Protein 3EHE (pdb70)

Nearest PDB structures (foldseek):
  3ehe-assembly1_A  TM=1.003E+00  e=1.765E-63  Archaeoglobus fulgidus
  3icp-assembly1_A-2  TM=9.326E-01  e=9.118E-36  Pyrobaculum calidifontis JCM 11548
  3ko8-assembly1_A-2  TM=9.257E-01  e=2.343E-35  Pyrobaculum calidifontis JCM 11548
  3aw9-assembly1_A-2  TM=9.037E-01  e=3.736E-33  Pyrobaculum calidifontis JCM 11548
  3aw9-assembly2_C  TM=8.849E-01  e=1.632E-32  Pyrobaculum calidifontis JCM 11548

Organism: Archaeoglobus fulgidus (strain ATCC 49558 / DSM 4304 / JCM 9628 / NBRC 100126 / VC-16) (NCBI:txid224325)

B-factor: mean 26.09, std 10.86, range [7.68, 83.73]

Secondary structure (DSSP, 8-state):
-EEEETTTSHHHHHHHHHHTTTS-EEEE---SS--GGGS-TTEEEE---TTTS--HHHHTT-SEEEE---PPP------HHHHIIIIIIHHHHHHHHHHHHT--EEEEE--GGGG-S-SSSSBPTTS-----SHHHHHHHHHHHHHHHHHHHTT-EEEEEE-S-EESTT---SHHHHHHHHHHH-TTEEEESTTS--EE--EEHHHHHHHHHHHTT--SSEEEEE---S--EEHHHHHHHHHHHTT--PEEEE--PBP-HHHHHHT---S--HHHHHHHHHHHHHHHHH-/-EEEETTTSHHHHHHHHHHHTTS-EEEEE--SSS-GGGS-TTSEEEE--TTTS--HHHHTT-SEEEE------------HHHHIIIIIIHHHHHHHHHHHHT--EEEEE--GGGG-S-SSSSBPTTS-----SHHHHHHHHHHHHHHHHHHHHT-EEEEEE---EESTT---SHHHHHHHHHTT-TTEEEESTTS--EE--EEHHHHHHHHHHHTT--SSEEEEE---S--EEHHHHHHHHHHHHT--PEEEE---B--HHHHHTT---S--HHHHHHHHHHHHHHHHH-

Sequence (580 aa):
LIVVTGGAGFIGSHVVDKLSESNEIVVIDNLSSGNEEFVNEAARLVKADLAADDIKDYLKGAEEVWHIAANPDVRGAENPDEIYRNNVLATYRLLEAMRKAGVSRIVFTSTSTVYGEAKVIPTPEDYPTHPISLYGASKLACEALIESYCHTFDMQAWIYRFANVIGRRSTHGVIYDFIMKLKRNPEELEILGNGEQNKSYIYISDCVDAMLFGLRGDERVNIFNIGSEDQIKVKRIAEIVCEELGLSPRFRFTMLLSIEKLKRLGWKPRYNSEEAVRMAVRDLVEDLDELIVVTGGAGFIGSHVVDKLSESNEIVVIDNLSSGNEEFVNEAARLVKADLAADDIKDYLKGAEEVWHIAANPDVRGAENPDEIYRNNVLATYRLLEAMRKAGVSRIVFTSTSTVYGEAKVIPTPEDYPTHPISLYGASKLACEALIESYCHTFDMQAWIYRFANVIGRRSTHGVIYDFIMKLKRNPEELEILGNGEQNKSYIYISDCVDAMLFGLRGDERVNIFNIGSEDQIKVKRIAEIVCEELGLSPRFRFTMLLSIEKLKRLGWKPRYNSEEAVRMAVRDLVEDLDE

Structure (mmCIF, N/CA/C/O backbone):
data_3EHE
#
_entry.id   3EHE
#
_cell.length_a   135.574
_cell.length_b   55.529
_cell.length_c   89.634
_cell.angle_alpha   90.00
_cell.angle_beta   97.52
_cell.angle_gamma   90.00
#
_symmetry.space_group_name_H-M   'C 1 2 1'
#
loop_
_entity.id
_entity.type
_entity.pdbx_description
1 polymer 'UDP-glucose 4-epimerase (GalE-1)'
2 non-polymer NICOTINAMIDE-ADENINE-DINUCLEOTIDE
3 water water
#
loop_
_atom_site.group_PDB
_atom_site.id
_atom_site.type_symbol
_atom_site.label_atom_id
_atom_site.label_alt_id
_atom_site.label_comp_id
_atom_site.label_asym_id
_atom_site.label_entity_id
_atom_site.label_seq_id
_atom_site.pdbx_PDB_ins_code
_atom_site.Cartn_x
_atom_site.Cartn_y
_atom_site.Cartn_z
_atom_site.occupancy
_atom_site.B_iso_or_equiv
_atom_site.auth_seq_id
_atom_site.auth_comp_id
_atom_site.auth_asym_id
_atom_site.auth_atom_id
_atom_site.pdbx_PDB_model_num
ATOM 1 N N . LEU A 1 3 ? 32.519 2.670 44.920 1.00 31.62 3 LEU A N 1
ATOM 2 C CA . LEU A 1 3 ? 33.460 3.836 44.846 1.00 31.31 3 LEU A CA 1
ATOM 3 C C . LEU A 1 3 ? 34.324 3.770 43.589 1.00 30.71 3 LEU A C 1
ATOM 4 O O . LEU A 1 3 ? 35.256 2.968 43.502 1.00 31.43 3 LEU A O 1
ATOM 9 N N . ILE A 1 4 ? 34.007 4.626 42.625 1.00 30.26 4 ILE A N 1
ATOM 10 C CA . ILE A 1 4 ? 34.724 4.671 41.358 1.00 27.57 4 ILE A CA 1
ATOM 11 C C . ILE A 1 4 ? 35.293 6.054 41.108 1.00 25.67 4 ILE A C 1
ATOM 12 O O . ILE A 1 4 ? 34.644 7.060 41.391 1.00 26.31 4 ILE A O 1
ATOM 17 N N . VAL A 1 5 ? 36.519 6.092 40.591 1.00 23.79 5 VAL A N 1
ATOM 18 C CA . VAL A 1 5 ? 37.192 7.341 40.272 1.00 21.14 5 VAL A CA 1
ATOM 19 C C . VAL A 1 5 ? 37.138 7.525 38.756 1.00 21.92 5 VAL A C 1
ATOM 20 O O . VAL A 1 5 ? 37.408 6.592 38.002 1.00 20.27 5 VAL A O 1
ATOM 24 N N . VAL A 1 6 ? 36.762 8.719 38.313 1.00 19.71 6 VAL A N 1
ATOM 25 C CA . VAL A 1 6 ? 36.706 8.997 36.886 1.00 18.76 6 VAL A CA 1
ATOM 26 C C . VAL A 1 6 ? 37.604 10.178 36.564 1.00 18.39 6 VAL A C 1
ATOM 27 O O . VAL A 1 6 ? 37.271 11.331 36.875 1.00 17.01 6 VAL A O 1
ATOM 31 N N . THR A 1 7 ? 38.756 9.892 35.966 1.00 16.24 7 THR A N 1
ATOM 32 C CA . THR A 1 7 ? 39.666 10.956 35.579 1.00 15.23 7 THR A CA 1
ATOM 33 C C . THR A 1 7 ? 39.006 11.509 34.322 1.00 15.47 7 THR A C 1
ATOM 34 O O . THR A 1 7 ? 38.430 10.748 33.554 1.00 16.12 7 THR A O 1
ATOM 38 N N . GLY A 1 8 ? 39.076 12.820 34.123 1.00 17.56 8 GLY A N 1
ATOM 39 C CA . GLY A 1 8 ? 38.457 13.423 32.950 1.00 19.12 8 GLY A CA 1
ATOM 40 C C . GLY A 1 8 ? 36.936 13.413 32.990 1.00 20.10 8 GLY A C 1
ATOM 41 O O . GLY A 1 8 ? 36.276 13.609 31.956 1.00 17.06 8 GLY A O 1
ATOM 42 N N . GLY A 1 9 ? 36.381 13.207 34.186 1.00 18.79 9 GLY A N 1
ATOM 43 C CA . GLY A 1 9 ? 34.936 13.166 34.347 1.00 19.09 9 GLY A CA 1
ATOM 44 C C . GLY A 1 9 ? 34.188 14.471 34.134 1.00 19.29 9 GLY A C 1
ATOM 45 O O . GLY A 1 9 ? 32.959 14.496 34.227 1.00 19.42 9 GLY A O 1
ATOM 46 N N . ALA A 1 10 ? 34.917 15.552 33.863 1.00 19.78 10 ALA A N 1
ATOM 47 C CA . ALA A 1 10 ? 34.314 16.866 33.620 1.00 20.12 10 ALA A CA 1
ATOM 48 C C . ALA A 1 10 ? 34.359 17.236 32.136 1.00 19.79 10 ALA A C 1
ATOM 49 O O . ALA A 1 10 ? 34.048 18.365 31.758 1.00 19.73 10 ALA A O 1
ATOM 51 N N . GLY A 1 11 ? 34.772 16.281 31.307 1.00 17.98 11 GLY A N 1
ATOM 52 C CA . GLY A 1 11 ? 34.842 16.512 29.874 1.00 17.11 11 GLY A CA 1
ATOM 53 C C . GLY A 1 11 ? 33.660 15.839 29.197 1.00 15.54 11 GLY A C 1
ATOM 54 O O . GLY A 1 11 ? 32.781 15.291 29.862 1.00 18.79 11 GLY A O 1
ATOM 55 N N . PHE A 1 12 ? 33.645 15.865 27.872 1.00 17.41 12 PHE A N 1
ATOM 56 C CA . PHE A 1 12 ? 32.563 15.280 27.085 1.00 16.08 12 PHE A CA 1
ATOM 57 C C . PHE A 1 12 ? 32.212 13.846 27.470 1.00 16.06 12 PHE A C 1
ATOM 58 O O . PHE A 1 12 ? 31.209 13.605 28.153 1.00 15.96 12 PHE A O 1
ATOM 66 N N . ILE A 1 13 ? 33.021 12.888 27.036 1.00 14.69 13 ILE A N 1
ATOM 67 C CA . ILE A 1 13 ? 32.751 11.492 27.355 1.00 15.40 13 ILE A CA 1
ATOM 68 C C . ILE A 1 13 ? 32.747 11.230 28.862 1.00 14.48 13 ILE A C 1
ATOM 69 O O . ILE A 1 13 ? 31.882 10.532 29.381 1.00 14.28 13 ILE A O 1
ATOM 74 N N . GLY A 1 14 ? 33.720 11.797 29.561 1.00 14.52 14 GLY A N 1
ATOM 75 C CA . GLY A 1 14 ? 33.808 11.592 30.999 1.00 16.77 14 GLY A CA 1
ATOM 76 C C . GLY A 1 14 ? 32.578 12.003 31.797 1.00 17.92 14 GLY A C 1
ATOM 77 O O . GLY A 1 14 ? 32.126 11.262 32.673 1.00 17.80 14 GLY A O 1
ATOM 78 N N . SER A 1 15 ? 32.038 13.181 31.502 1.00 17.85 15 SER A N 1
ATOM 79 C CA . SER A 1 15 ? 30.866 13.672 32.219 1.00 18.97 15 SER A CA 1
ATOM 80 C C . SER A 1 15 ? 29.652 12.781 31.998 1.00 18.54 15 SER A C 1
ATOM 81 O O . SER A 1 15 ? 28.777 12.692 32.862 1.00 19.68 15 SER A O 1
ATOM 84 N N . HIS A 1 16 ? 29.596 12.129 30.837 1.00 16.05 16 HIS A N 1
ATOM 85 C CA . HIS A 1 16 ? 28.497 11.230 30.505 1.00 15.42 16 HIS A CA 1
ATOM 86 C C . HIS A 1 16 ? 28.647 9.936 31.296 1.00 18.98 16 HIS A C 1
ATOM 87 O O . HIS A 1 16 ? 27.661 9.346 31.762 1.00 17.02 16 HIS A O 1
ATOM 94 N N . VAL A 1 17 ? 29.896 9.499 31.433 1.00 18.72 17 VAL A N 1
ATOM 95 C CA . VAL A 1 17 ? 30.208 8.305 32.201 1.00 18.98 17 VAL A CA 1
ATOM 96 C C . VAL A 1 17 ? 29.787 8.571 33.652 1.00 16.78 17 VAL A C 1
ATOM 97 O O . VAL A 1 17 ? 29.138 7.736 34.281 1.00 19.76 17 VAL A O 1
ATOM 101 N N . VAL A 1 18 ? 30.143 9.744 34.166 1.00 17.55 18 VAL A N 1
ATOM 102 C CA . VAL A 1 18 ? 29.783 10.112 35.534 1.00 19.64 18 VAL A CA 1
ATOM 103 C C . VAL A 1 18 ? 28.267 10.078 35.743 1.00 19.88 18 VAL A C 1
ATOM 104 O O . VAL A 1 18 ? 27.791 9.535 36.740 1.00 19.54 18 VAL A O 1
ATOM 108 N N . ASP A 1 19 ? 27.509 10.637 34.800 1.00 21.35 19 ASP A N 1
ATOM 109 C CA . ASP A 1 19 ? 26.053 10.655 34.916 1.00 23.74 19 ASP A CA 1
ATOM 110 C C . ASP A 1 19 ? 25.471 9.257 35.053 1.00 25.32 19 ASP A C 1
ATOM 111 O O . ASP A 1 19 ? 24.560 9.032 35.842 1.00 26.01 19 ASP A O 1
ATOM 116 N N . LYS A 1 20 ? 26.011 8.322 34.282 1.00 26.68 20 LYS A N 1
ATOM 117 C CA . LYS A 1 20 ? 25.541 6.944 34.308 1.00 28.39 20 LYS A CA 1
ATOM 118 C C . LYS A 1 20 ? 25.964 6.166 35.568 1.00 28.97 20 LYS A C 1
ATOM 119 O O . LYS A 1 20 ? 25.170 5.401 36.123 1.00 30.03 20 LYS A O 1
ATOM 125 N N . LEU A 1 21 ? 27.202 6.367 36.016 1.00 28.85 21 LEU A N 1
ATOM 126 C CA . LEU A 1 21 ? 27.721 5.671 37.193 1.00 29.74 21 LEU A CA 1
ATOM 127 C C . LEU A 1 21 ? 27.241 6.254 38.522 1.00 29.83 21 LEU A C 1
ATOM 128 O O . LEU A 1 21 ? 27.039 5.521 39.488 1.00 30.02 21 LEU A O 1
ATOM 133 N N . SER A 1 22 ? 27.073 7.571 38.569 1.00 31.57 22 SER A N 1
ATOM 134 C CA . SER A 1 22 ? 26.636 8.253 39.786 1.00 31.93 22 SER A CA 1
ATOM 135 C C . SER A 1 22 ? 25.302 7.733 40.315 1.00 34.22 22 SER A C 1
ATOM 136 O O . SER A 1 22 ? 24.986 7.910 41.491 1.00 34.17 22 SER A O 1
ATOM 139 N N . GLU A 1 23 ? 24.528 7.101 39.438 1.00 35.04 23 GLU A N 1
ATOM 140 C CA . GLU A 1 23 ? 23.220 6.567 39.798 1.00 37.62 23 GLU A CA 1
ATOM 141 C C . GLU A 1 23 ? 23.275 5.404 40.786 1.00 38.44 23 GLU A C 1
ATOM 142 O O . GLU A 1 23 ? 22.278 5.101 41.444 1.00 39.38 23 GLU A O 1
ATOM 148 N N . SER A 1 24 ? 24.427 4.749 40.892 1.00 37.31 24 SER A N 1
ATOM 149 C CA . SER A 1 24 ? 24.556 3.624 41.813 1.00 36.63 24 SER A CA 1
ATOM 150 C C . SER A 1 24 ? 25.973 3.407 42.322 1.00 34.82 24 SER A C 1
ATOM 151 O O . SER A 1 24 ? 26.320 2.314 42.764 1.00 35.46 24 SER A O 1
ATOM 154 N N . ASN A 1 25 ? 26.790 4.451 42.261 1.00 33.54 25 ASN A N 1
ATOM 155 C CA . ASN A 1 25 ? 28.170 4.371 42.726 1.00 31.79 25 ASN A CA 1
ATOM 156 C C . ASN A 1 25 ? 28.577 5.716 43.293 1.00 31.90 25 ASN A C 1
ATOM 157 O O . ASN A 1 25 ? 28.032 6.747 42.903 1.00 33.33 25 ASN A O 1
ATOM 162 N N . GLU A 1 26 ? 29.524 5.704 44.222 1.00 30.69 26 GLU A N 1
ATOM 163 C CA . GLU A 1 26 ? 30.030 6.944 44.784 1.00 30.36 26 GLU A CA 1
ATOM 164 C C . GLU A 1 26 ? 31.093 7.341 43.767 1.00 28.26 26 GLU A C 1
ATOM 165 O O . GLU A 1 26 ? 32.012 6.565 43.489 1.00 27.76 26 GLU A O 1
ATOM 171 N N . ILE A 1 27 ? 30.965 8.535 43.202 1.00 27.28 27 ILE A N 1
ATOM 172 C CA . ILE A 1 27 ? 31.905 8.971 42.191 1.00 24.03 27 ILE A CA 1
ATOM 173 C C . ILE A 1 27 ? 32.817 10.113 42.603 1.00 24.60 27 ILE A C 1
ATOM 174 O O . ILE A 1 27 ? 32.383 11.127 43.152 1.00 21.09 27 ILE A O 1
ATOM 179 N N . VAL A 1 28 ? 34.101 9.914 42.333 1.00 22.72 28 VAL A N 1
ATOM 180 C CA . VAL A 1 28 ? 35.119 10.903 42.600 1.00 22.58 28 VAL A CA 1
ATOM 181 C C . VAL A 1 28 ? 35.705 11.208 41.227 1.00 23.00 28 VAL A C 1
ATOM 182 O O . VAL A 1 28 ? 36.111 10.302 40.498 1.00 23.18 28 VAL A O 1
ATOM 186 N N . VAL A 1 29 ? 35.731 12.485 40.875 1.00 22.72 29 VAL A N 1
ATOM 187 C CA . VAL A 1 29 ? 36.262 12.914 39.596 1.00 21.33 29 VAL A CA 1
ATOM 188 C C . VAL A 1 29 ? 37.544 13.711 39.788 1.00 21.48 29 VAL A C 1
ATOM 189 O O . VAL A 1 29 ? 37.632 14.569 40.665 1.00 21.28 29 VAL A O 1
ATOM 193 N N . ILE A 1 30 ? 38.542 13.399 38.972 1.00 19.20 30 ILE A N 1
ATOM 194 C CA . ILE A 1 30 ? 39.812 14.089 39.023 1.00 19.74 30 ILE A CA 1
ATOM 195 C C . ILE A 1 30 ? 39.964 14.810 37.690 1.00 19.76 30 ILE A C 1
ATOM 196 O O . ILE A 1 30 ? 39.984 14.184 36.631 1.00 18.17 30 ILE A O 1
ATOM 201 N N . ASP A 1 31 ? 40.057 16.132 37.743 1.00 20.31 31 ASP A N 1
ATOM 202 C CA . ASP A 1 31 ? 40.149 16.907 36.514 1.00 21.05 31 ASP A CA 1
ATOM 203 C C . ASP A 1 31 ? 40.790 18.252 36.759 1.00 22.47 31 ASP A C 1
ATOM 204 O O . ASP A 1 31 ? 40.525 18.894 37.775 1.00 24.56 31 ASP A O 1
ATOM 209 N N . ASN A 1 32 ? 41.618 18.689 35.818 1.00 22.81 32 ASN A N 1
ATOM 210 C CA . ASN A 1 32 ? 42.286 19.970 35.961 1.00 24.28 32 ASN A CA 1
ATOM 211 C C . ASN A 1 32 ? 41.556 21.032 35.148 1.00 24.36 32 ASN A C 1
ATOM 212 O O . ASN A 1 32 ? 42.001 22.173 35.046 1.00 25.76 32 ASN A O 1
ATOM 217 N N . LEU A 1 33 ? 40.424 20.633 34.575 1.00 25.90 33 LEU A N 1
ATOM 218 C CA . LEU A 1 33 ? 39.567 21.512 33.781 1.00 26.13 33 LEU A CA 1
ATOM 219 C C . LEU A 1 33 ? 40.285 22.228 32.642 1.00 26.30 33 LEU A C 1
ATOM 220 O O . LEU A 1 33 ? 39.906 23.336 32.267 1.00 28.10 33 LEU A O 1
ATOM 225 N N . SER A 1 34 ? 41.320 21.600 32.094 1.00 25.15 34 SER A N 1
ATOM 226 C CA . SER A 1 34 ? 42.077 22.200 31.001 1.00 24.01 34 SER A CA 1
ATOM 227 C C . SER A 1 34 ? 41.219 22.308 29.740 1.00 24.92 34 SER A C 1
ATOM 228 O O . SER A 1 34 ? 41.357 23.250 28.964 1.00 25.59 34 SER A O 1
ATOM 231 N N . SER A 1 35 ? 40.330 21.342 29.541 1.00 25.58 35 SER A N 1
ATOM 232 C CA . SER A 1 35 ? 39.440 21.369 28.389 1.00 25.94 35 SER A CA 1
ATOM 233 C C . SER A 1 35 ? 38.080 20.829 28.806 1.00 27.08 35 SER A C 1
ATOM 234 O O . SER A 1 35 ? 37.270 20.432 27.968 1.00 28.47 35 SER A O 1
ATOM 237 N N . GLY A 1 36 ? 37.842 20.815 30.113 1.00 26.10 36 GLY A N 1
ATOM 238 C CA . GLY A 1 36 ? 36.576 20.345 30.638 1.00 26.66 36 GLY A CA 1
ATOM 239 C C . GLY A 1 36 ? 35.785 21.488 31.257 1.00 26.54 36 GLY A C 1
ATOM 240 O O . GLY A 1 36 ? 36.289 22.604 31.369 1.00 27.71 36 GLY A O 1
ATOM 241 N N . ASN A 1 37 ? 34.551 21.209 31.660 1.00 27.30 37 ASN A N 1
ATOM 242 C CA . ASN A 1 37 ? 33.679 22.221 32.262 1.00 26.84 37 ASN A CA 1
ATOM 243 C C . ASN A 1 37 ? 33.076 21.654 33.542 1.00 26.43 37 ASN A C 1
ATOM 244 O O . ASN A 1 37 ? 32.305 20.704 33.487 1.00 25.47 37 ASN A O 1
ATOM 249 N N . GLU A 1 38 ? 33.403 22.235 34.696 1.00 26.63 38 GLU A N 1
ATOM 250 C CA . GLU A 1 38 ? 32.879 21.704 35.951 1.00 27.94 38 GLU A CA 1
ATOM 251 C C . GLU A 1 38 ? 31.350 21.647 36.023 1.00 27.76 38 GLU A C 1
ATOM 252 O O . GLU A 1 38 ? 30.791 20.836 36.757 1.00 25.12 38 GLU A O 1
ATOM 258 N N . GLU A 1 39 ? 30.676 22.489 35.246 1.00 29.10 39 GLU A N 1
ATOM 259 C CA . GLU A 1 39 ? 29.215 22.488 35.216 1.00 29.84 39 GLU A CA 1
ATOM 260 C C . GLU A 1 39 ? 28.679 21.172 34.646 1.00 28.94 39 GLU A C 1
ATOM 261 O O . GLU A 1 39 ? 27.517 20.819 34.871 1.00 28.75 39 GLU A O 1
ATOM 267 N N . PHE A 1 40 ? 29.514 20.449 33.901 1.00 26.87 40 PHE A N 1
ATOM 268 C CA . PHE A 1 40 ? 29.083 19.178 33.321 1.00 25.65 40 PHE A CA 1
ATOM 269 C C . PHE A 1 40 ? 29.057 18.059 34.365 1.00 23.22 40 PHE A C 1
ATOM 270 O O . PHE A 1 40 ? 28.358 17.061 34.193 1.00 23.64 40 PHE A O 1
ATOM 278 N N . VAL A 1 41 ? 29.805 18.227 35.452 1.00 23.56 41 VAL A N 1
ATOM 279 C CA . VAL A 1 41 ? 29.867 17.194 36.484 1.00 24.16 41 VAL A CA 1
ATOM 280 C C . VAL A 1 41 ? 28.606 17.015 37.330 1.00 24.62 41 VAL A C 1
ATOM 281 O O . VAL A 1 41 ? 28.106 17.960 37.928 1.00 26.02 41 VAL A O 1
ATOM 285 N N . ASN A 1 42 ? 28.118 15.780 37.386 1.00 24.55 42 ASN A N 1
ATOM 286 C CA . ASN A 1 42 ? 26.920 15.445 38.146 1.00 26.93 42 ASN A CA 1
ATOM 287 C C . ASN A 1 42 ? 27.106 15.931 39.587 1.00 29.34 42 ASN A C 1
ATOM 288 O O . ASN A 1 42 ? 28.203 15.830 40.145 1.00 28.27 42 ASN A O 1
ATOM 293 N N . GLU A 1 43 ? 26.052 16.460 40.200 1.00 30.17 43 GLU A N 1
ATOM 294 C CA . GLU A 1 43 ? 26.198 16.951 41.566 1.00 31.76 43 GLU A CA 1
ATOM 295 C C . GLU A 1 43 ? 26.371 15.838 42.589 1.00 31.55 43 GLU A C 1
ATOM 296 O O . GLU A 1 43 ? 26.803 16.081 43.714 1.00 33.36 43 GLU A O 1
ATOM 302 N N . ALA A 1 44 ? 26.055 14.612 42.202 1.00 32.56 44 ALA A N 1
ATOM 303 C CA . ALA A 1 44 ? 26.191 13.483 43.112 1.00 33.06 44 ALA A CA 1
ATOM 304 C C . ALA A 1 44 ? 27.651 13.047 43.234 1.00 32.98 44 ALA A C 1
ATOM 305 O O . ALA A 1 44 ? 27.972 12.149 44.015 1.00 32.38 44 ALA A O 1
ATOM 307 N N . ALA A 1 45 ? 28.530 13.692 42.473 1.00 31.81 45 ALA A N 1
ATOM 308 C CA . ALA A 1 45 ? 29.947 13.344 42.491 1.00 32.58 45 ALA A CA 1
ATOM 309 C C . ALA A 1 45 ? 30.832 14.420 43.107 1.00 32.21 45 ALA A C 1
ATOM 310 O O . ALA A 1 45 ? 30.462 15.593 43.161 1.00 32.38 45 ALA A O 1
ATOM 312 N N . ARG A 1 46 ? 32.005 14.004 43.574 1.00 31.95 46 ARG A N 1
ATOM 313 C CA . ARG A 1 46 ? 32.979 14.906 44.181 1.00 31.96 46 ARG A CA 1
ATOM 314 C C . ARG A 1 46 ? 34.026 15.281 43.135 1.00 30.52 46 ARG A C 1
ATOM 315 O O . ARG A 1 46 ? 34.632 14.409 42.514 1.00 30.54 46 ARG A O 1
ATOM 323 N N . LEU A 1 47 ? 34.242 16.575 42.939 1.00 29.80 47 LEU A N 1
ATOM 324 C CA . LEU A 1 47 ? 35.225 17.032 41.971 1.00 28.15 47 LEU A CA 1
ATOM 325 C C . LEU A 1 47 ? 36.534 17.446 42.618 1.00 28.06 47 LEU A C 1
ATOM 326 O O . LEU A 1 47 ? 36.579 18.352 43.448 1.00 26.50 47 LEU A O 1
ATOM 331 N N . VAL A 1 48 ? 37.603 16.768 42.224 1.00 27.22 48 VAL A N 1
ATOM 332 C CA . VAL A 1 48 ? 38.926 17.076 42.731 1.00 26.53 48 VAL A CA 1
ATOM 333 C C . VAL A 1 48 ? 39.660 17.712 41.568 1.00 27.21 48 VAL A C 1
ATOM 334 O O . VAL A 1 48 ? 39.858 17.076 40.535 1.00 27.33 48 VAL A O 1
ATOM 338 N N . LYS A 1 49 ? 40.044 18.972 41.721 1.00 26.63 49 LYS A N 1
ATOM 339 C CA . LYS A 1 49 ? 40.756 19.657 40.657 1.00 28.08 49 LYS A CA 1
ATOM 340 C C . LYS A 1 49 ? 42.243 19.411 40.815 1.00 27.81 49 LYS A C 1
ATOM 341 O O . LYS A 1 49 ? 42.916 20.069 41.611 1.00 27.70 49 LYS A O 1
ATOM 347 N N . ALA A 1 50 ? 42.745 18.448 40.051 1.00 26.10 50 ALA A N 1
ATOM 348 C CA . ALA A 1 50 ? 44.147 18.083 40.096 1.00 24.48 50 ALA A CA 1
ATOM 349 C C . ALA A 1 50 ? 44.659 17.706 38.709 1.00 24.43 50 ALA A C 1
ATOM 350 O O . ALA A 1 50 ? 43.897 17.255 37.851 1.00 23.27 50 ALA A O 1
ATOM 352 N N . ASP A 1 51 ? 45.957 17.912 38.510 1.00 23.01 51 ASP A N 1
ATOM 353 C CA . ASP A 1 51 ? 46.633 17.606 37.254 1.00 22.26 51 ASP A CA 1
ATOM 354 C C . ASP A 1 51 ? 47.317 16.251 37.403 1.00 22.04 51 ASP A C 1
ATOM 355 O O . ASP A 1 51 ? 48.258 16.096 38.188 1.00 20.86 51 ASP A O 1
ATOM 360 N N . LEU A 1 52 ? 46.832 15.275 36.646 1.00 20.80 52 LEU A N 1
ATOM 361 C CA . LEU A 1 52 ? 47.370 13.922 36.696 1.00 21.04 52 LEU A CA 1
ATOM 362 C C . LEU A 1 52 ? 48.861 13.809 36.408 1.00 20.83 52 LEU A C 1
ATOM 363 O O . LEU A 1 52 ? 49.497 12.838 36.826 1.00 21.65 52 LEU A O 1
ATOM 368 N N . ALA A 1 53 ? 49.413 14.792 35.702 1.00 20.37 53 ALA A N 1
ATOM 369 C CA . ALA A 1 53 ? 50.821 14.763 35.331 1.00 21.89 53 ALA A CA 1
ATOM 370 C C . ALA A 1 53 ? 51.751 15.463 36.309 1.00 22.33 53 ALA A C 1
ATOM 371 O O . ALA A 1 53 ? 52.971 15.369 36.167 1.00 21.70 53 ALA A O 1
ATOM 373 N N . ALA A 1 54 ? 51.189 16.147 37.302 1.00 22.55 54 ALA A N 1
ATOM 374 C CA . ALA A 1 54 ? 52.018 16.870 38.259 1.00 23.52 54 ALA A CA 1
ATOM 375 C C . ALA A 1 54 ? 51.617 16.774 39.735 1.00 24.52 54 ALA A C 1
ATOM 376 O O . ALA A 1 54 ? 52.465 16.939 40.612 1.00 25.48 54 ALA A O 1
ATOM 378 N N . ASP A 1 55 ? 50.348 16.508 40.026 1.00 25.18 55 ASP A N 1
ATOM 379 C CA . ASP A 1 55 ? 49.904 16.421 41.419 1.00 27.73 55 ASP A CA 1
ATOM 380 C C . ASP A 1 55 ? 49.792 14.989 41.927 1.00 28.46 55 ASP A C 1
ATOM 381 O O . ASP A 1 55 ? 49.442 14.086 41.177 1.00 28.84 55 ASP A O 1
ATOM 386 N N . ASP A 1 56 ? 50.082 14.781 43.208 1.00 31.55 56 ASP A N 1
ATOM 387 C CA . ASP A 1 56 ? 49.978 13.439 43.775 1.00 32.91 56 ASP A CA 1
ATOM 388 C C . ASP A 1 56 ? 48.487 13.186 43.956 1.00 32.14 56 ASP A C 1
ATOM 389 O O . ASP A 1 56 ? 47.766 14.039 44.478 1.00 33.63 56 ASP A O 1
ATOM 394 N N . ILE A 1 57 ? 48.028 12.016 43.528 1.00 31.57 57 ILE A N 1
ATOM 395 C CA . ILE A 1 57 ? 46.610 11.696 43.601 1.00 30.74 57 ILE A CA 1
ATOM 396 C C . ILE A 1 57 ? 46.251 10.421 44.353 1.00 30.03 57 ILE A C 1
ATOM 397 O O . ILE A 1 57 ? 45.077 10.071 44.448 1.00 27.93 57 ILE A O 1
ATOM 402 N N . LYS A 1 58 ? 47.245 9.722 44.883 1.00 29.45 58 LYS A N 1
ATOM 403 C CA . LYS A 1 58 ? 46.973 8.480 45.592 1.00 29.20 58 LYS A CA 1
ATOM 404 C C . LYS A 1 58 ? 45.932 8.624 46.706 1.00 28.86 58 LYS A C 1
ATOM 405 O O . LYS A 1 58 ? 45.142 7.709 46.947 1.00 27.61 58 LYS A O 1
ATOM 411 N N . ASP A 1 59 ? 45.919 9.767 47.381 1.00 28.82 59 ASP A N 1
ATOM 412 C CA . ASP A 1 59 ? 44.954 9.990 48.458 1.00 30.21 59 ASP A CA 1
ATOM 413 C C . ASP A 1 59 ? 43.526 10.105 47.950 1.00 30.03 59 ASP A C 1
ATOM 414 O O . ASP A 1 59 ? 42.574 9.857 48.694 1.00 29.30 59 ASP A O 1
ATOM 419 N N . TYR A 1 60 ? 43.376 10.490 46.686 1.00 29.01 60 TYR A N 1
ATOM 420 C CA . TYR A 1 60 ? 42.050 10.620 46.108 1.00 27.98 60 TYR A CA 1
ATOM 421 C C . TYR A 1 60 ? 41.581 9.252 45.614 1.00 26.92 60 TYR A C 1
ATOM 422 O O . TYR A 1 60 ? 40.395 9.050 45.372 1.00 26.04 60 TYR A O 1
ATOM 431 N N . LEU A 1 61 ? 42.515 8.308 45.488 1.00 26.61 61 LEU A N 1
ATOM 432 C CA . LEU A 1 61 ? 42.184 6.958 45.027 1.00 26.37 61 LEU A CA 1
ATOM 433 C C . LEU A 1 61 ? 41.921 6.001 46.188 1.00 27.21 61 LEU A C 1
ATOM 434 O O . LEU A 1 61 ? 41.479 4.870 45.980 1.00 26.46 61 LEU A O 1
ATOM 439 N N . LYS A 1 62 ? 42.207 6.462 47.403 1.00 28.54 62 LYS A N 1
ATOM 440 C CA . LYS A 1 62 ? 42.020 5.663 48.611 1.00 29.05 62 LYS A CA 1
ATOM 441 C C . LYS A 1 62 ? 40.654 4.979 48.669 1.00 27.73 62 LYS A C 1
ATOM 442 O O . LYS A 1 62 ? 39.619 5.642 48.656 1.00 28.21 62 LYS A O 1
ATOM 448 N N . GLY A 1 63 ? 40.658 3.653 48.725 1.00 27.53 63 GLY A N 1
ATOM 449 C CA . GLY A 1 63 ? 39.415 2.908 48.804 1.00 27.34 63 GLY A CA 1
ATOM 450 C C . GLY A 1 63 ? 38.670 2.694 47.498 1.00 28.28 63 GLY A C 1
ATOM 451 O O . GLY A 1 63 ? 37.677 1.958 47.453 1.00 27.02 63 GLY A O 1
ATOM 452 N N . ALA A 1 64 ? 39.141 3.328 46.431 1.00 26.55 64 ALA A N 1
ATOM 453 C CA . ALA A 1 64 ? 38.490 3.191 45.131 1.00 28.15 64 ALA A CA 1
ATOM 454 C C . ALA A 1 64 ? 38.566 1.750 44.644 1.00 27.37 64 ALA A C 1
ATOM 455 O O . ALA A 1 64 ? 39.575 1.074 44.823 1.00 27.65 64 ALA A O 1
ATOM 457 N N . GLU A 1 65 ? 37.488 1.274 44.038 1.00 27.29 65 GLU A N 1
ATOM 458 C CA . GLU A 1 65 ? 37.470 -0.088 43.535 1.00 28.45 65 GLU A CA 1
ATOM 459 C C . GLU A 1 65 ? 37.825 -0.123 42.054 1.00 28.39 65 GLU A C 1
ATOM 460 O O . GLU A 1 65 ? 38.324 -1.128 41.540 1.00 27.59 65 GLU A O 1
ATOM 466 N N . GLU A 1 66 ? 37.583 0.986 41.370 1.00 27.63 66 GLU A N 1
ATOM 467 C CA . GLU A 1 66 ? 37.838 1.035 39.945 1.00 28.13 66 GLU A CA 1
ATOM 468 C C . GLU A 1 66 ? 38.129 2.447 39.484 1.00 26.35 66 GLU A C 1
ATOM 469 O O . GLU A 1 66 ? 37.654 3.421 40.077 1.00 25.65 66 GLU A O 1
ATOM 475 N N . VAL A 1 67 ? 38.926 2.549 38.428 1.00 22.99 67 VAL A N 1
ATOM 476 C CA . VAL A 1 67 ? 39.276 3.835 37.862 1.00 20.27 67 VAL A CA 1
ATOM 477 C C . VAL A 1 67 ? 38.904 3.851 36.385 1.00 19.94 67 VAL A C 1
ATOM 478 O O . VAL A 1 67 ? 39.248 2.928 35.648 1.00 18.89 67 VAL A O 1
ATOM 482 N N . TRP A 1 68 ? 38.154 4.869 35.967 1.00 18.60 68 TRP A N 1
ATOM 483 C CA . TRP A 1 68 ? 37.808 5.026 34.558 1.00 17.08 68 TRP A CA 1
ATOM 484 C C . TRP A 1 68 ? 38.712 6.179 34.144 1.00 19.27 68 TRP A C 1
ATOM 485 O O . TRP A 1 68 ? 38.479 7.336 34.513 1.00 18.33 68 TRP A O 1
ATOM 496 N N . HIS A 1 69 ? 39.780 5.837 33.422 1.00 17.56 69 HIS A N 1
ATOM 497 C CA . HIS A 1 69 ? 40.757 6.813 32.966 1.00 17.65 69 HIS A CA 1
ATOM 498 C C . HIS A 1 69 ? 40.322 7.364 31.613 1.00 16.54 69 HIS A C 1
ATOM 499 O O . HIS A 1 69 ? 40.599 6.782 30.557 1.00 14.78 69 HIS A O 1
ATOM 506 N N . ILE A 1 70 ? 39.636 8.497 31.668 1.00 16.85 70 ILE A N 1
ATOM 507 C CA . ILE A 1 70 ? 39.109 9.143 30.482 1.00 17.43 70 ILE A CA 1
ATOM 508 C C . ILE A 1 70 ? 39.866 10.430 30.147 1.00 17.13 70 ILE A C 1
ATOM 509 O O . ILE A 1 70 ? 39.773 10.948 29.029 1.00 15.47 70 ILE A O 1
ATOM 514 N N . ALA A 1 71 ? 40.632 10.936 31.109 1.00 14.82 71 ALA A N 1
ATOM 515 C CA . ALA A 1 71 ? 41.394 12.161 30.891 1.00 15.19 71 ALA A CA 1
ATOM 516 C C . ALA A 1 71 ? 42.524 12.038 29.870 1.00 16.65 71 ALA A C 1
ATOM 517 O O . ALA A 1 71 ? 43.240 11.030 29.809 1.00 17.22 71 ALA A O 1
ATOM 519 N N . ALA A 1 72 ? 42.689 13.103 29.095 1.00 17.16 72 ALA A N 1
ATOM 520 C CA . ALA A 1 72 ? 43.727 13.186 28.085 1.00 16.06 72 ALA A CA 1
ATOM 521 C C . ALA A 1 72 ? 43.683 14.528 27.377 1.00 17.37 72 ALA A C 1
ATOM 522 O O . ALA A 1 72 ? 42.715 15.290 27.477 1.00 16.65 72 ALA A O 1
ATOM 524 N N . ASN A 1 73 ? 44.768 14.792 26.665 1.00 17.08 73 ASN A N 1
ATOM 525 C CA . ASN A 1 73 ? 44.973 15.988 25.876 1.00 18.63 73 ASN A CA 1
ATOM 526 C C . ASN A 1 73 ? 43.968 15.948 24.733 1.00 18.38 73 ASN A C 1
ATOM 527 O O . ASN A 1 73 ? 43.531 14.871 24.322 1.00 19.36 73 ASN A O 1
ATOM 532 N N . PRO A 1 74 ? 43.562 17.116 24.218 1.00 20.55 74 PRO A N 1
ATOM 533 C CA . PRO A 1 74 ? 42.605 17.045 23.110 1.00 22.64 74 PRO A CA 1
ATOM 534 C C . PRO A 1 74 ? 43.378 16.616 21.862 1.00 22.23 74 PRO A C 1
ATOM 535 O O . PRO A 1 74 ? 44.477 17.109 21.624 1.00 22.81 74 PRO A O 1
ATOM 539 N N . ASP A 1 75 ? 42.826 15.690 21.086 1.00 24.80 75 ASP A N 1
ATOM 540 C CA . ASP A 1 75 ? 43.491 15.250 19.858 1.00 27.98 75 ASP A CA 1
ATOM 541 C C . ASP A 1 75 ? 43.116 16.246 18.763 1.00 31.40 75 ASP A C 1
ATOM 542 O O . ASP A 1 75 ? 41.941 16.393 18.428 1.00 30.95 75 ASP A O 1
ATOM 547 N N . VAL A 1 76 ? 44.112 16.928 18.210 1.00 33.79 76 VAL A N 1
ATOM 548 C CA . VAL A 1 76 ? 43.853 17.915 17.174 1.00 37.85 76 VAL A CA 1
ATOM 549 C C . VAL A 1 76 ? 44.543 17.608 15.859 1.00 39.64 76 VAL A C 1
ATOM 550 O O . VAL A 1 76 ? 45.476 16.801 15.799 1.00 40.47 76 VAL A O 1
ATOM 554 N N . ARG A 1 77 ? 44.070 18.269 14.809 1.00 42.32 77 ARG A N 1
ATOM 555 C CA . ARG A 1 77 ? 44.617 18.099 13.472 1.00 45.44 77 ARG A CA 1
ATOM 556 C C . ARG A 1 77 ? 45.951 18.827 13.341 1.00 45.66 77 ARG A C 1
ATOM 557 O O . ARG A 1 77 ? 46.789 18.774 14.244 1.00 44.97 77 ARG A O 1
ATOM 565 N N . GLY A 1 79 ? 48.703 18.059 12.429 1.00 44.52 79 GLY A N 1
ATOM 566 C CA . GLY A 1 79 ? 48.843 19.429 11.974 1.00 44.75 79 GLY A CA 1
ATOM 567 C C . GLY A 1 79 ? 49.437 20.352 13.021 1.00 44.65 79 GLY A C 1
ATOM 568 O O . GLY A 1 79 ? 50.656 20.386 13.217 1.00 45.33 79 GLY A O 1
ATOM 569 N N . ALA A 1 80 ? 48.576 21.108 13.700 1.00 42.70 80 ALA A N 1
ATOM 570 C CA . ALA A 1 80 ? 49.022 22.037 14.733 1.00 40.19 80 ALA A CA 1
ATOM 571 C C . ALA A 1 80 ? 48.970 21.388 16.112 1.00 38.88 80 ALA A C 1
ATOM 572 O O . ALA A 1 80 ? 48.307 21.888 17.021 1.00 39.32 80 ALA A O 1
ATOM 574 N N . GLU A 1 81 ? 49.676 20.273 16.264 1.00 35.75 81 GLU A N 1
ATOM 575 C CA . GLU A 1 81 ? 49.708 19.564 17.538 1.00 32.37 81 GLU A CA 1
ATOM 576 C C . GLU A 1 81 ? 50.992 19.893 18.295 1.00 30.11 81 GLU A C 1
ATOM 577 O O . GLU A 1 81 ? 52.009 20.223 17.690 1.00 27.23 81 GLU A O 1
ATOM 583 N N . ASN A 1 82 ? 50.931 19.801 19.620 1.00 27.28 82 ASN A N 1
ATOM 584 C CA . ASN A 1 82 ? 52.076 20.091 20.471 1.00 23.65 82 ASN A CA 1
ATOM 585 C C . ASN A 1 82 ? 52.562 18.802 21.135 1.00 20.89 82 ASN A C 1
ATOM 586 O O . ASN A 1 82 ? 51.874 18.233 21.986 1.00 20.04 82 ASN A O 1
ATOM 591 N N . PRO A 1 83 ? 53.757 18.325 20.752 1.00 17.53 83 PRO A N 1
ATOM 592 C CA . PRO A 1 83 ? 54.299 17.090 21.331 1.00 17.51 83 PRO A CA 1
ATOM 593 C C . PRO A 1 83 ? 54.327 17.065 22.860 1.00 17.07 83 PRO A C 1
ATOM 594 O O . PRO A 1 83 ? 53.913 16.087 23.474 1.00 13.79 83 PRO A O 1
ATOM 598 N N . ASP A 1 84 ? 54.807 18.145 23.467 1.00 17.40 84 ASP A N 1
ATOM 599 C CA . ASP A 1 84 ? 54.875 18.212 24.914 1.00 19.86 84 ASP A CA 1
ATOM 600 C C . ASP A 1 84 ? 53.532 18.021 25.632 1.00 19.56 84 ASP A C 1
ATOM 601 O O . ASP A 1 84 ? 53.457 17.267 26.600 1.00 17.83 84 ASP A O 1
ATOM 606 N N . GLU A 1 85 ? 52.462 18.670 25.177 1.00 20.55 85 GLU A N 1
ATOM 607 C CA . GLU A 1 85 ? 51.187 18.478 25.867 1.00 19.85 85 GLU A CA 1
ATOM 608 C C . GLU A 1 85 ? 50.622 17.081 25.658 1.00 18.53 85 GLU A C 1
ATOM 609 O O . GLU A 1 85 ? 49.991 16.531 26.552 1.00 15.74 85 GLU A O 1
ATOM 615 N N . ILE A 1 86 ? 50.843 16.506 24.482 1.00 17.39 86 ILE A N 1
ATOM 616 C CA . ILE A 1 86 ? 50.362 15.155 24.227 1.00 17.46 86 ILE A CA 1
ATOM 617 C C . ILE A 1 86 ? 51.131 14.183 25.138 1.00 16.92 86 ILE A C 1
ATOM 618 O O . ILE A 1 86 ? 50.548 13.289 25.748 1.00 16.51 86 ILE A O 1
ATOM 623 N N . TYR A 1 87 ? 52.444 14.361 25.223 1.00 17.36 87 TYR A N 1
ATOM 624 C CA . TYR A 1 87 ? 53.257 13.480 26.067 1.00 19.29 87 TYR A CA 1
ATOM 625 C C . TYR A 1 87 ? 52.837 13.569 27.529 1.00 18.96 87 TYR A C 1
ATOM 626 O O . TYR A 1 87 ? 52.609 12.557 28.202 1.00 18.80 87 TYR A O 1
ATOM 635 N N . ARG A 1 88 ? 52.743 14.801 28.003 1.00 20.61 88 ARG A N 1
ATOM 636 C CA . ARG A 1 88 ? 52.383 15.110 29.379 1.00 20.86 88 ARG A CA 1
ATOM 637 C C . ARG A 1 88 ? 51.020 14.575 29.796 1.00 20.77 88 ARG A C 1
ATOM 638 O O . ARG A 1 88 ? 50.902 13.827 30.769 1.00 18.85 88 ARG A O 1
ATOM 646 N N . ASN A 1 89 ? 49.990 14.963 29.049 1.00 18.49 89 ASN A N 1
ATOM 647 C CA . ASN A 1 89 ? 48.623 14.571 29.375 1.00 18.26 89 ASN A CA 1
ATOM 648 C C . ASN A 1 89 ? 48.188 13.172 28.991 1.00 15.68 89 ASN A C 1
ATOM 649 O O . ASN A 1 89 ? 47.155 12.700 29.444 1.00 18.16 89 ASN A O 1
ATOM 654 N N . ASN A 1 90 ? 48.971 12.488 28.166 1.00 16.59 90 ASN A N 1
ATOM 655 C CA . ASN A 1 90 ? 48.601 11.133 27.800 1.00 16.19 90 ASN A CA 1
ATOM 656 C C . ASN A 1 90 ? 49.548 10.119 28.426 1.00 16.93 90 ASN A C 1
ATOM 657 O O . ASN A 1 90 ? 49.132 9.314 29.254 1.00 17.08 90 ASN A O 1
ATOM 662 N N . VAL A 1 91 ? 50.820 10.175 28.050 1.00 15.90 91 VAL A N 1
ATOM 663 C CA . VAL A 1 91 ? 51.803 9.234 28.566 1.00 17.51 91 VAL A CA 1
ATOM 664 C C . VAL A 1 91 ? 52.139 9.408 30.053 1.00 17.49 91 VAL A C 1
ATOM 665 O O . VAL A 1 91 ? 51.919 8.496 30.852 1.00 15.19 91 VAL A O 1
ATOM 669 N N . LEU A 1 92 ? 52.667 10.571 30.420 1.00 16.93 92 LEU A N 1
ATOM 670 C CA . LEU A 1 92 ? 53.037 10.832 31.809 1.00 18.07 92 LEU A CA 1
ATOM 671 C C . LEU A 1 92 ? 51.841 10.720 32.756 1.00 19.23 92 LEU A C 1
ATOM 672 O O . LEU A 1 92 ? 51.919 10.042 33.783 1.00 18.31 92 LEU A O 1
ATOM 677 N N . ALA A 1 93 ? 50.732 11.373 32.409 1.00 19.14 93 ALA A N 1
ATOM 678 C CA . ALA A 1 93 ? 49.534 11.319 33.246 1.00 17.34 93 ALA A CA 1
ATOM 679 C C . ALA A 1 93 ? 49.117 9.880 33.520 1.00 15.85 93 ALA A C 1
ATOM 680 O O . ALA A 1 93 ? 48.764 9.520 34.645 1.00 14.92 93 ALA A O 1
ATOM 682 N N . THR A 1 94 ? 49.147 9.055 32.482 1.00 14.54 94 THR A N 1
ATOM 683 C CA . THR A 1 94 ? 48.757 7.660 32.626 1.00 14.39 94 THR A CA 1
ATOM 684 C C . THR A 1 94 ? 49.780 6.923 33.496 1.00 16.17 94 THR A C 1
ATOM 685 O O . THR A 1 94 ? 49.405 6.127 34.345 1.00 14.79 94 THR A O 1
ATOM 689 N N . TYR A 1 95 ? 51.069 7.191 33.287 1.00 17.24 95 TYR A N 1
ATOM 690 C CA . TYR A 1 95 ? 52.088 6.523 34.086 1.00 18.15 95 TYR A CA 1
ATOM 691 C C . TYR A 1 95 ? 51.879 6.895 35.549 1.00 17.67 95 TYR A C 1
ATOM 692 O O . TYR A 1 95 ? 51.834 6.026 36.417 1.00 18.62 95 TYR A O 1
ATOM 701 N N . ARG A 1 96 ? 51.749 8.188 35.819 1.00 17.55 96 ARG A N 1
ATOM 702 C CA . ARG A 1 96 ? 51.535 8.653 37.182 1.00 18.59 96 ARG A CA 1
ATOM 703 C C . ARG A 1 96 ? 50.280 8.045 37.802 1.00 17.03 96 ARG A C 1
ATOM 704 O O . ARG A 1 96 ? 50.268 7.727 38.988 1.00 15.31 96 ARG A O 1
ATOM 712 N N . LEU A 1 97 ? 49.228 7.873 37.003 1.00 16.63 97 LEU A N 1
ATOM 713 C CA . LEU A 1 97 ? 47.992 7.285 37.517 1.00 16.96 97 LEU A CA 1
ATOM 714 C C . LEU A 1 97 ? 48.210 5.832 37.916 1.00 19.36 97 LEU A C 1
ATOM 715 O O . LEU A 1 97 ? 47.747 5.388 38.964 1.00 21.28 97 LEU A O 1
ATOM 720 N N . LEU A 1 98 ? 48.915 5.089 37.070 1.00 19.79 98 LEU A N 1
ATOM 721 C CA . LEU A 1 98 ? 49.180 3.684 37.345 1.00 18.81 98 LEU A CA 1
ATOM 722 C C . LEU A 1 98 ? 49.978 3.533 38.644 1.00 17.54 98 LEU A C 1
ATOM 723 O O . LEU A 1 98 ? 49.695 2.656 39.451 1.00 18.29 98 LEU A O 1
ATOM 728 N N . GLU A 1 99 ? 50.968 4.392 38.845 1.00 18.16 99 GLU A N 1
ATOM 729 C CA . GLU A 1 99 ? 51.755 4.330 40.068 1.00 20.15 99 GLU A CA 1
ATOM 730 C C . GLU A 1 99 ? 50.883 4.647 41.279 1.00 20.99 99 GLU A C 1
ATOM 731 O O . GLU A 1 99 ? 51.023 4.028 42.338 1.00 21.98 99 GLU A O 1
ATOM 737 N N . ALA A 1 100 ? 49.983 5.611 41.113 1.00 21.53 100 ALA A N 1
ATOM 738 C CA . ALA A 1 100 ? 49.072 6.018 42.175 1.00 19.99 100 ALA A CA 1
ATOM 739 C C . ALA A 1 100 ? 48.161 4.847 42.502 1.00 19.63 100 ALA A C 1
ATOM 740 O O . ALA A 1 100 ? 47.929 4.546 43.672 1.00 19.44 100 ALA A O 1
ATOM 742 N N . MET A 1 101 ? 47.651 4.186 41.463 1.00 18.31 101 MET A N 1
ATOM 743 C CA . MET A 1 101 ? 46.776 3.036 41.642 1.00 16.80 101 MET A CA 1
ATOM 744 C C . MET A 1 101 ? 47.517 1.919 42.365 1.00 20.84 101 MET A C 1
ATOM 745 O O . MET A 1 101 ? 46.966 1.279 43.269 1.00 20.77 101 MET A O 1
ATOM 750 N N . ARG A 1 102 ? 48.765 1.689 41.959 1.00 21.68 102 ARG A N 1
ATOM 751 C CA . ARG A 1 102 ? 49.596 0.646 42.567 1.00 23.46 102 ARG A CA 1
ATOM 752 C C . ARG A 1 102 ? 49.744 0.882 44.070 1.00 23.14 102 ARG A C 1
ATOM 753 O O . ARG A 1 102 ? 49.463 -0.001 44.878 1.00 24.79 102 ARG A O 1
ATOM 761 N N . LYS A 1 103 ? 50.184 2.083 44.432 1.00 23.29 103 LYS A N 1
ATOM 762 C CA . LYS A 1 103 ? 50.379 2.452 45.826 1.00 25.80 103 LYS A CA 1
ATOM 763 C C . LYS A 1 103 ? 49.087 2.415 46.642 1.00 26.81 103 LYS A C 1
ATOM 764 O O . LYS A 1 103 ? 49.090 2.026 47.810 1.00 27.17 103 LYS A O 1
ATOM 770 N N . ALA A 1 104 ? 47.983 2.824 46.027 1.00 26.44 104 ALA A N 1
ATOM 771 C CA . ALA A 1 104 ? 46.701 2.869 46.717 1.00 24.86 104 ALA A CA 1
ATOM 772 C C . ALA A 1 104 ? 45.958 1.547 46.735 1.00 24.60 104 ALA A C 1
ATOM 773 O O . ALA A 1 104 ? 45.003 1.385 47.486 1.00 27.58 104 ALA A O 1
ATOM 775 N N . GLY A 1 105 ? 46.381 0.600 45.912 1.00 25.26 105 GLY A N 1
ATOM 776 C CA . GLY A 1 105 ? 45.706 -0.683 45.894 1.00 24.51 105 GLY A CA 1
ATOM 777 C C . GLY A 1 105 ? 44.526 -0.815 44.942 1.00 25.63 105 GLY A C 1
ATOM 778 O O . GLY A 1 105 ? 43.746 -1.766 45.051 1.00 24.55 105 GLY A O 1
ATOM 779 N N . VAL A 1 106 ? 44.379 0.124 44.011 1.00 24.67 106 VAL A N 1
ATOM 780 C CA . VAL A 1 106 ? 43.282 0.062 43.043 1.00 23.77 106 VAL A CA 1
ATOM 781 C C . VAL A 1 106 ? 43.720 -0.854 41.898 1.00 22.40 106 VAL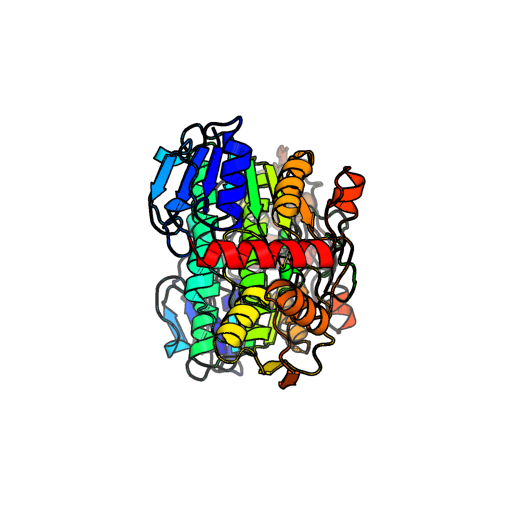 A C 1
ATOM 782 O O . VAL A 1 106 ? 44.742 -0.609 41.255 1.00 21.38 106 VAL A O 1
ATOM 786 N N . SER A 1 107 ? 42.943 -1.903 41.639 1.00 20.40 107 SER A N 1
ATOM 787 C CA . SER A 1 107 ? 43.312 -2.874 40.614 1.00 22.40 107 SER A CA 1
ATOM 788 C C . SER A 1 107 ? 42.382 -3.040 39.426 1.00 20.96 107 SER A C 1
ATOM 789 O O . SER A 1 107 ? 42.392 -4.086 38.782 1.00 19.04 107 SER A O 1
ATOM 792 N N . ARG A 1 108 ? 41.573 -2.027 39.138 1.00 22.09 108 ARG A N 1
ATOM 793 C CA . ARG A 1 108 ? 40.657 -2.088 38.000 1.00 23.33 108 ARG A CA 1
ATOM 794 C C . ARG A 1 108 ? 40.745 -0.768 37.254 1.00 23.13 108 ARG A C 1
ATOM 795 O O . ARG A 1 108 ? 40.626 0.299 37.857 1.00 20.74 108 ARG A O 1
ATOM 803 N N . ILE A 1 109 ? 40.973 -0.842 35.946 1.00 22.30 109 ILE A N 1
ATOM 804 C CA . ILE A 1 109 ? 41.067 0.359 35.141 1.00 22.03 109 ILE A CA 1
ATOM 805 C C . ILE A 1 109 ? 40.361 0.199 33.798 1.00 19.79 109 ILE A C 1
ATOM 806 O O . ILE A 1 109 ? 40.510 -0.816 33.110 1.00 19.13 109 ILE A O 1
ATOM 811 N N . VAL A 1 110 ? 39.547 1.196 33.466 1.00 18.71 110 VAL A N 1
ATOM 812 C CA . VAL A 1 110 ? 38.818 1.231 32.205 1.00 18.42 110 VAL A CA 1
ATOM 813 C C . VAL A 1 110 ? 39.484 2.403 31.509 1.00 18.20 110 VAL A C 1
ATOM 814 O O . VAL A 1 110 ? 39.558 3.500 32.069 1.00 20.03 110 VAL A O 1
ATOM 818 N N . PHE A 1 111 ? 39.975 2.172 30.296 1.00 16.63 111 PHE A N 1
ATOM 819 C CA . PHE A 1 111 ? 40.709 3.189 29.560 1.00 15.73 111 PHE A CA 1
ATOM 820 C C . PHE A 1 111 ? 40.161 3.480 28.167 1.00 14.50 111 PHE A C 1
ATOM 821 O O . PHE A 1 111 ? 39.802 2.567 27.427 1.00 11.26 111 PHE A O 1
ATOM 829 N N . THR A 1 112 ? 40.118 4.765 27.826 1.00 15.21 112 THR A N 1
ATOM 830 C CA . T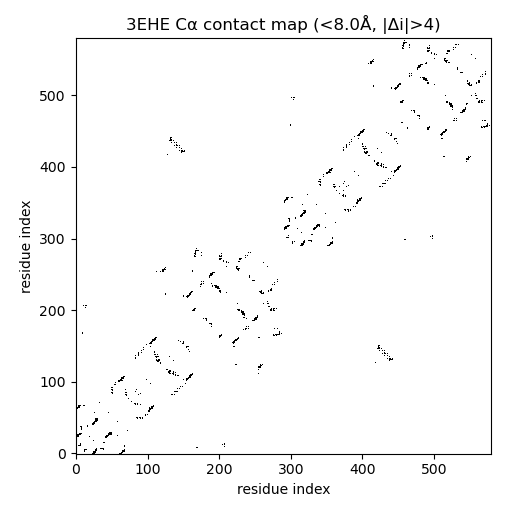HR A 1 112 ? 39.684 5.184 26.502 1.00 15.07 112 THR A CA 1
ATOM 831 C C . THR A 1 112 ? 40.934 5.434 25.658 1.00 13.83 112 THR A C 1
ATOM 832 O O . THR A 1 112 ? 41.648 6.417 25.858 1.00 15.59 112 THR A O 1
ATOM 836 N N . SER A 1 113 ? 41.209 4.511 24.744 1.00 13.92 113 SER A N 1
ATOM 837 C CA . SER A 1 113 ? 42.352 4.641 23.853 1.00 13.47 113 SER A CA 1
ATOM 838 C C . SER A 1 113 ? 41.874 5.399 22.607 1.00 15.66 113 SER A C 1
ATOM 839 O O . SER A 1 113 ? 41.197 6.428 22.718 1.00 17.33 113 SER A O 1
ATOM 842 N N . THR A 1 114 ? 42.219 4.898 21.426 1.00 16.04 114 THR A N 1
ATOM 843 C CA . THR A 1 114 ? 41.795 5.560 20.196 1.00 15.36 114 THR A CA 1
ATOM 844 C C . THR A 1 114 ? 41.973 4.680 18.974 1.00 16.77 114 THR A C 1
ATOM 845 O O . THR A 1 114 ? 42.820 3.786 18.945 1.00 16.04 114 THR A O 1
ATOM 849 N N . SER A 1 115 ? 41.158 4.948 17.965 1.00 16.89 115 SER A N 1
ATOM 850 C CA . SER A 1 115 ? 41.192 4.210 16.714 1.00 16.50 115 SER A CA 1
ATOM 851 C C . SER A 1 115 ? 42.531 4.374 15.998 1.00 15.43 115 SER A C 1
ATOM 852 O O . SER A 1 115 ? 42.930 3.505 15.229 1.00 16.71 115 SER A O 1
ATOM 855 N N . THR A 1 116 ? 43.234 5.473 16.247 1.00 14.77 116 THR A N 1
ATOM 856 C CA . THR A 1 116 ? 44.488 5.698 15.539 1.00 17.28 116 THR A CA 1
ATOM 857 C C . THR A 1 116 ? 45.711 4.886 15.990 1.00 17.15 116 THR A C 1
ATOM 858 O O . THR A 1 116 ? 46.823 5.142 15.520 1.00 16.86 116 THR A O 1
ATOM 862 N N . VAL A 1 117 ? 45.524 3.924 16.893 1.00 16.94 117 VAL A N 1
ATOM 863 C CA . VAL A 1 117 ? 46.647 3.077 17.298 1.00 17.14 117 VAL A CA 1
ATOM 864 C C . VAL A 1 117 ? 46.962 2.115 16.141 1.00 18.74 117 VAL A C 1
ATOM 865 O O . VAL A 1 117 ? 48.065 1.557 16.063 1.00 18.85 117 VAL A O 1
ATOM 869 N N . TYR A 1 118 ? 45.989 1.921 15.246 1.00 17.01 118 TYR A N 1
ATOM 870 C CA . TYR A 1 118 ? 46.168 1.024 14.097 1.00 17.60 118 TYR A CA 1
ATOM 871 C C . TYR A 1 118 ? 46.923 1.667 12.931 1.00 18.42 118 TYR A C 1
ATOM 872 O O . TYR A 1 118 ? 47.270 0.990 11.966 1.00 19.20 118 TYR A O 1
ATOM 881 N N . GLY A 1 119 ? 47.172 2.971 13.007 1.00 17.36 119 GLY A N 1
ATOM 882 C CA . GLY A 1 119 ? 47.873 3.636 11.919 1.00 18.63 119 GLY A CA 1
ATOM 883 C C . GLY A 1 119 ? 47.224 3.414 10.556 1.00 20.55 119 GLY A C 1
ATOM 884 O O . GLY A 1 119 ? 45.996 3.353 10.431 1.00 20.89 119 GLY A O 1
ATOM 885 N N . GLU A 1 120 ? 48.054 3.279 9.530 1.00 22.36 120 GLU A N 1
ATOM 886 C CA . GLU A 1 120 ? 47.582 3.074 8.164 1.00 24.07 120 GLU A CA 1
ATOM 887 C C . GLU A 1 120 ? 47.165 1.629 7.954 1.00 22.52 120 GLU A C 1
ATOM 888 O O . GLU A 1 120 ? 47.828 0.881 7.235 1.00 23.87 120 GLU A O 1
ATOM 894 N N . ALA A 1 121 ? 46.067 1.238 8.592 1.00 22.71 121 ALA A N 1
ATOM 895 C CA . ALA A 1 121 ? 45.547 -0.122 8.491 1.00 22.27 121 ALA A CA 1
ATOM 896 C C . ALA A 1 121 ? 45.195 -0.447 7.041 1.00 21.51 121 ALA A C 1
ATOM 897 O O . ALA A 1 121 ? 44.693 0.406 6.315 1.00 21.41 121 ALA A O 1
ATOM 899 N N . LYS A 1 122 ? 45.463 -1.676 6.614 1.00 23.05 122 LYS A N 1
ATOM 900 C CA . LYS A 1 122 ? 45.142 -2.057 5.243 1.00 23.98 122 LYS A CA 1
ATOM 901 C C . LYS A 1 122 ? 43.921 -2.966 5.119 1.00 24.12 122 LYS A C 1
ATOM 902 O O . LYS A 1 122 ? 43.608 -3.467 4.033 1.00 22.38 122 LYS A O 1
ATOM 908 N N . VAL A 1 123 ? 43.233 -3.175 6.238 1.00 22.77 123 VAL A N 1
ATOM 909 C CA . VAL A 1 123 ? 42.008 -3.964 6.239 1.00 23.50 123 VAL A CA 1
ATOM 910 C C . VAL A 1 123 ? 40.960 -3.178 7.021 1.00 22.39 123 VAL A C 1
ATOM 911 O O . VAL A 1 123 ? 41.187 -2.785 8.160 1.00 21.09 123 VAL A O 1
ATOM 915 N N . ILE A 1 124 ? 39.832 -2.923 6.369 1.00 22.79 124 ILE A N 1
ATOM 916 C CA . ILE A 1 124 ? 38.711 -2.197 6.953 1.00 23.75 124 ILE A CA 1
ATOM 917 C C . ILE A 1 124 ? 37.464 -3.052 6.724 1.00 22.25 124 ILE A C 1
ATOM 918 O O . ILE A 1 124 ? 37.267 -3.587 5.627 1.00 21.92 124 ILE A O 1
ATOM 923 N N . PRO A 1 125 ? 36.627 -3.239 7.764 1.00 22.27 125 PRO A N 1
ATOM 924 C CA . PRO A 1 125 ? 36.710 -2.738 9.142 1.00 20.88 125 PRO A CA 1
ATOM 925 C C . PRO A 1 125 ? 37.909 -3.375 9.849 1.00 20.83 125 PRO A C 1
ATOM 926 O O . PRO A 1 125 ? 38.158 -4.568 9.692 1.00 20.01 125 PRO A O 1
ATOM 930 N N . THR A 1 126 ? 38.634 -2.581 10.629 1.00 19.60 126 THR A N 1
ATOM 931 C CA . THR A 1 126 ? 39.821 -3.070 11.331 1.00 19.44 126 THR A CA 1
ATOM 932 C C . THR A 1 126 ? 39.524 -3.819 12.631 1.00 19.31 126 THR A C 1
ATOM 933 O O . THR A 1 126 ? 38.933 -3.259 13.555 1.00 18.73 126 THR A O 1
ATOM 937 N N . PRO A 1 127 ? 39.926 -5.102 12.715 1.00 19.73 127 PRO A N 1
ATOM 938 C CA . PRO A 1 127 ? 39.691 -5.896 13.925 1.00 18.88 127 PRO A CA 1
ATOM 939 C C . PRO A 1 127 ? 40.680 -5.555 15.040 1.00 16.68 127 PRO A C 1
ATOM 940 O O . PRO A 1 127 ? 41.706 -4.910 14.805 1.00 17.09 127 PRO A O 1
ATOM 944 N N . GLU A 1 128 ? 40.376 -5.998 16.253 1.00 16.51 128 GLU A N 1
ATOM 945 C CA . GLU A 1 128 ? 41.226 -5.711 17.400 1.00 16.05 128 GLU A CA 1
ATOM 946 C C . GLU A 1 128 ? 42.610 -6.346 17.338 1.00 17.98 128 GLU A C 1
ATOM 947 O O . GLU A 1 128 ? 43.540 -5.838 17.958 1.00 20.35 128 GLU A O 1
ATOM 953 N N . ASP A 1 129 ? 42.746 -7.452 16.610 1.00 20.23 129 ASP A N 1
ATOM 954 C CA . ASP A 1 129 ? 44.043 -8.112 16.506 1.00 21.49 129 ASP A CA 1
ATOM 955 C C . ASP A 1 129 ? 44.877 -7.634 15.320 1.00 21.49 129 ASP A C 1
ATOM 956 O O . ASP A 1 129 ? 45.890 -8.251 14.978 1.00 20.68 129 ASP A O 1
ATOM 961 N N . TYR A 1 130 ? 44.457 -6.547 14.680 1.00 17.58 130 TYR A N 1
ATOM 962 C CA . TYR A 1 130 ? 45.228 -6.021 13.558 1.00 19.98 130 TYR A CA 1
ATOM 963 C C . TYR A 1 130 ? 46.464 -5.322 14.126 1.00 19.49 130 TYR A C 1
ATOM 964 O O . TYR A 1 130 ? 46.387 -4.681 15.175 1.00 19.24 130 TYR A O 1
ATOM 973 N N . PRO A 1 131 ? 47.623 -5.441 13.448 1.00 18.94 131 PRO A N 1
ATOM 974 C CA . PRO A 1 131 ? 48.852 -4.795 13.931 1.00 19.20 131 PRO A CA 1
ATOM 975 C C . PRO A 1 131 ? 48.676 -3.314 14.306 1.00 18.63 131 PRO A C 1
ATOM 976 O O . PRO A 1 131 ? 47.879 -2.606 13.691 1.00 19.18 131 PRO A O 1
ATOM 980 N N . THR A 1 132 ? 49.421 -2.854 15.313 1.00 16.15 132 THR A N 1
ATOM 981 C CA . THR A 1 132 ? 49.343 -1.462 15.749 1.00 15.31 132 THR A CA 1
ATOM 982 C C . THR A 1 132 ? 50.639 -0.687 15.494 1.00 16.38 132 THR A C 1
ATOM 983 O O . THR A 1 132 ? 51.587 -0.715 16.286 1.00 15.26 132 THR A O 1
ATOM 987 N N . HIS A 1 133 ? 50.666 0.000 14.361 1.00 15.73 133 HIS A N 1
ATOM 988 C CA . HIS A 1 133 ? 51.813 0.802 13.977 1.00 16.19 133 HIS A CA 1
ATOM 989 C C . HIS A 1 133 ? 51.281 2.205 13.740 1.00 16.18 133 HIS A C 1
ATOM 990 O O . HIS A 1 133 ? 51.049 2.607 12.611 1.00 15.08 133 HIS A O 1
ATOM 997 N N . PRO A 1 134 ? 51.066 2.964 14.826 1.00 18.65 134 PRO A N 1
ATOM 998 C CA . PRO A 1 134 ? 50.548 4.331 14.736 1.00 16.81 134 PRO A CA 1
ATOM 999 C C . PRO A 1 134 ? 51.446 5.262 13.947 1.00 16.71 134 PRO A C 1
ATOM 1000 O O . PRO A 1 134 ? 52.664 5.121 13.960 1.00 16.71 134 PRO A O 1
ATOM 1004 N N . ILE A 1 135 ? 50.842 6.205 13.230 1.00 14.79 135 ILE A N 1
ATOM 1005 C CA . ILE A 1 135 ? 51.623 7.159 12.466 1.00 15.64 135 ILE A CA 1
ATOM 1006 C C . ILE A 1 135 ? 51.521 8.546 13.082 1.00 14.34 135 ILE A C 1
ATOM 1007 O O . ILE A 1 135 ? 52.340 9.417 12.800 1.00 15.97 135 ILE A O 1
ATOM 1012 N N . SER A 1 136 ? 50.516 8.748 13.926 1.00 16.96 136 SER A N 1
ATOM 1013 C CA . SER A 1 136 ? 50.325 10.037 14.580 1.00 15.99 136 SER A CA 1
ATOM 1014 C C . SER A 1 136 ? 50.779 9.989 16.030 1.00 15.89 136 SER A C 1
ATOM 1015 O O . SER A 1 136 ? 50.699 8.950 16.691 1.00 13.66 136 SER A O 1
ATOM 1018 N N . LEU A 1 137 ? 51.264 11.125 16.514 1.00 17.21 137 LEU A N 1
ATOM 1019 C CA . LEU A 1 137 ? 51.736 11.218 17.882 1.00 18.43 137 LEU A CA 1
ATOM 1020 C C . LEU A 1 137 ? 50.644 10.856 18.886 1.00 17.14 137 LEU A C 1
ATOM 1021 O O . LEU A 1 137 ? 50.937 10.262 19.918 1.00 13.80 137 LEU A O 1
ATOM 1026 N N . TYR A 1 138 ? 49.390 11.212 18.600 1.00 16.82 138 TYR A N 1
ATOM 1027 C CA . TYR A 1 138 ? 48.307 10.900 19.535 1.00 15.32 138 TYR A CA 1
ATOM 1028 C C . TYR A 1 138 ? 48.108 9.388 19.570 1.00 14.33 138 TYR A C 1
ATOM 1029 O O . TYR A 1 138 ? 47.908 8.802 20.629 1.00 12.92 138 TYR A O 1
ATOM 1038 N N . GLY A 1 139 ? 48.154 8.761 18.401 1.00 13.15 139 GLY A N 1
ATOM 1039 C CA . GLY A 1 139 ? 47.988 7.323 18.354 1.00 12.92 139 GLY A CA 1
ATOM 1040 C C . GLY A 1 139 ? 49.090 6.628 19.133 1.00 10.26 139 GLY A C 1
ATOM 1041 O O . GLY A 1 139 ? 48.833 5.726 19.936 1.00 11.89 139 GLY A O 1
ATOM 1042 N N . ALA A 1 140 ? 50.323 7.062 18.902 1.00 13.60 140 ALA A N 1
ATOM 1043 C CA . ALA A 1 140 ? 51.473 6.464 19.568 1.00 13.40 140 ALA A CA 1
ATOM 1044 C C . ALA A 1 140 ? 51.371 6.656 21.084 1.00 16.60 140 ALA A C 1
ATOM 1045 O O . ALA A 1 140 ? 51.612 5.717 21.851 1.00 14.27 140 ALA A O 1
ATOM 1047 N N . SER A 1 141 ? 50.988 7.861 21.510 1.00 14.42 141 SER A N 1
ATOM 1048 C CA . SER A 1 141 ? 50.857 8.148 22.936 1.00 15.61 141 SER A CA 1
ATOM 1049 C C . SER A 1 141 ? 49.857 7.177 23.556 1.00 14.16 141 SER A C 1
ATOM 1050 O O . SER A 1 141 ? 50.088 6.639 24.640 1.00 15.61 141 SER A O 1
ATOM 1053 N N . LYS A 1 142 ? 48.752 6.935 22.859 1.00 12.82 142 LYS A N 1
ATOM 1054 C CA . LYS A 1 142 ? 47.732 6.033 23.372 1.00 12.38 142 LYS A CA 1
ATOM 1055 C C . LYS A 1 142 ? 48.182 4.576 23.380 1.00 12.73 142 LYS A C 1
ATOM 1056 O O . LYS A 1 142 ? 47.848 3.833 24.299 1.00 11.50 142 LYS A O 1
ATOM 1062 N N . LEU A 1 143 ? 48.907 4.162 22.344 1.00 13.40 143 LEU A N 1
ATOM 1063 C CA . LEU A 1 143 ? 49.390 2.793 22.289 1.00 12.97 143 LEU A CA 1
ATOM 1064 C C . LEU A 1 143 ? 50.410 2.649 23.410 1.00 11.83 143 LEU A C 1
ATOM 1065 O O . LEU A 1 143 ? 50.518 1.597 24.040 1.00 12.44 143 LEU A O 1
ATOM 1070 N N . ALA A 1 144 ? 51.157 3.715 23.673 1.00 12.51 144 ALA A N 1
ATOM 1071 C CA . ALA A 1 144 ? 52.135 3.667 24.760 1.00 13.63 144 ALA A CA 1
ATOM 1072 C C . ALA A 1 144 ? 51.384 3.471 26.073 1.00 13.60 144 ALA A C 1
ATOM 1073 O O . ALA A 1 144 ? 51.803 2.695 26.933 1.00 13.65 144 ALA A O 1
ATOM 1075 N N . CYS A 1 145 ? 50.274 4.185 26.230 1.00 13.40 145 CYS A N 1
ATOM 1076 C CA . CYS A 1 145 ? 49.464 4.066 27.434 1.00 12.36 145 CYS A CA 1
ATOM 1077 C C . CYS A 1 145 ? 48.923 2.651 27.583 1.00 12.48 145 CYS A C 1
ATOM 1078 O O . CYS A 1 145 ? 48.910 2.109 28.687 1.00 13.43 145 CYS A O 1
ATOM 1081 N N . GLU A 1 146 ? 48.468 2.054 26.483 1.00 12.05 146 GLU A N 1
ATOM 1082 C CA . GLU A 1 146 ? 47.947 0.688 26.537 1.00 12.24 146 GLU A CA 1
ATOM 1083 C C . GLU A 1 146 ? 49.018 -0.302 27.010 1.00 14.65 146 GLU A C 1
ATOM 1084 O O . GLU A 1 146 ? 48.730 -1.228 27.776 1.00 11.92 146 GLU A O 1
ATOM 1090 N N . ALA A 1 147 ? 50.243 -0.104 26.534 1.00 14.60 147 ALA A N 1
ATOM 1091 C CA . ALA A 1 147 ? 51.364 -0.972 26.895 1.00 16.63 147 ALA A CA 1
ATOM 1092 C C . ALA A 1 147 ? 51.650 -0.892 28.395 1.00 15.75 147 ALA A C 1
ATOM 1093 O O . ALA A 1 147 ? 51.837 -1.912 29.067 1.00 16.17 147 ALA A O 1
ATOM 1095 N N . LEU A 1 148 ? 51.692 0.326 28.918 1.00 18.05 148 LEU A N 1
ATOM 1096 C CA . LEU A 1 148 ? 51.925 0.522 30.342 1.00 18.99 148 LEU A CA 1
ATOM 1097 C C . LEU A 1 148 ? 50.823 -0.148 31.151 1.00 19.27 148 LEU A C 1
ATOM 1098 O O . LEU A 1 148 ? 51.108 -0.847 32.126 1.00 18.15 148 LEU A O 1
ATOM 1103 N N . ILE A 1 149 ? 49.568 0.057 30.744 1.00 18.61 149 ILE A N 1
ATOM 1104 C CA . ILE A 1 149 ? 48.429 -0.542 31.448 1.00 18.64 149 ILE A CA 1
ATOM 1105 C C . ILE A 1 149 ? 48.553 -2.055 31.461 1.00 18.64 149 ILE A C 1
ATOM 1106 O O . ILE A 1 149 ? 48.418 -2.707 32.499 1.00 17.17 149 ILE A O 1
ATOM 1111 N N . GLU A 1 150 ? 48.801 -2.608 30.283 1.00 18.52 150 GLU A N 1
ATOM 1112 C CA . GLU A 1 150 ? 48.933 -4.041 30.129 1.00 19.80 150 GLU A CA 1
ATOM 1113 C C . GLU A 1 150 ? 49.985 -4.608 31.091 1.00 20.29 150 GLU A C 1
ATOM 1114 O O . GLU A 1 150 ? 49.737 -5.591 31.794 1.00 20.33 150 GLU A O 1
ATOM 1120 N N . SER A 1 151 ? 51.149 -3.973 31.145 1.00 20.07 151 SER A N 1
ATOM 1121 C CA . SER A 1 151 ? 52.215 -4.454 32.014 1.00 21.39 151 SER A CA 1
ATOM 1122 C C . SER A 1 151 ? 51.937 -4.303 33.493 1.00 20.24 151 SER A C 1
ATOM 1123 O O . SER A 1 151 ? 52.363 -5.138 34.289 1.00 18.42 151 SER A O 1
ATOM 1126 N N . TYR A 1 152 ? 51.252 -3.228 33.869 1.00 18.02 152 TYR A N 1
ATOM 1127 C CA . TYR A 1 152 ? 50.922 -3.028 35.270 1.00 18.35 152 TYR A CA 1
ATOM 1128 C C . TYR A 1 152 ? 49.909 -4.099 35.667 1.00 17.97 152 TYR A C 1
ATOM 1129 O O . TYR A 1 152 ? 49.912 -4.572 36.807 1.00 18.60 152 TYR A O 1
ATOM 1138 N N . CYS A 1 153 ? 49.077 -4.519 34.713 1.00 20.14 153 CYS A N 1
ATOM 1139 C CA . CYS A 1 153 ? 48.082 -5.558 34.974 1.00 18.57 153 CYS A CA 1
ATOM 1140 C C . CYS A 1 153 ? 48.741 -6.884 35.334 1.00 21.69 153 CYS A C 1
ATOM 1141 O O . CYS A 1 153 ? 48.301 -7.579 36.253 1.00 20.47 153 CYS A O 1
ATOM 1144 N N . HIS A 1 154 ? 49.790 -7.233 34.599 1.00 21.11 154 HIS A N 1
ATOM 1145 C CA . HIS A 1 154 ? 50.502 -8.485 34.828 1.00 22.67 154 HIS A CA 1
ATOM 1146 C C . HIS A 1 154 ? 51.509 -8.426 35.969 1.00 21.79 154 HIS A C 1
ATOM 1147 O O . HIS A 1 154 ? 51.703 -9.411 36.679 1.00 22.66 154 HIS A O 1
ATOM 1154 N N . THR A 1 155 ? 52.131 -7.268 36.147 1.00 23.73 155 THR A N 1
ATOM 1155 C CA . THR A 1 155 ? 53.145 -7.088 37.176 1.00 23.08 155 THR A CA 1
ATOM 1156 C C . THR A 1 155 ? 52.605 -6.780 38.567 1.00 24.28 155 THR A C 1
ATOM 1157 O O . THR A 1 155 ? 53.103 -7.309 39.560 1.00 23.09 155 THR A O 1
ATOM 1161 N N . PHE A 1 156 ? 51.590 -5.925 38.645 1.00 23.15 156 PHE A N 1
ATOM 1162 C CA . PHE A 1 156 ? 51.029 -5.543 39.932 1.00 23.57 156 PHE A CA 1
ATOM 1163 C C . PHE A 1 156 ? 49.600 -6.058 40.128 1.00 24.66 156 PHE A C 1
ATOM 1164 O O . PHE A 1 156 ? 48.841 -5.567 40.968 1.00 23.46 156 PHE A O 1
ATOM 1172 N N . ASP A 1 157 ? 49.256 -7.073 39.344 1.00 25.67 157 ASP A N 1
ATOM 1173 C CA . ASP A 1 157 ? 47.957 -7.733 39.412 1.00 25.01 157 ASP A CA 1
ATOM 1174 C C . ASP A 1 157 ? 46.733 -6.813 39.335 1.00 25.49 157 ASP A C 1
ATOM 1175 O O . ASP A 1 157 ? 46.015 -6.613 40.321 1.00 23.49 157 ASP A O 1
ATOM 1180 N N . MET A 1 158 ? 46.500 -6.271 38.141 1.00 24.72 158 MET A N 1
ATOM 1181 C CA . MET A 1 158 ? 45.361 -5.394 37.884 1.00 21.79 158 MET A CA 1
ATOM 1182 C C . MET A 1 158 ? 44.582 -6.008 36.734 1.00 21.85 158 MET A C 1
ATOM 1183 O O . MET A 1 158 ? 45.057 -6.939 36.083 1.00 21.06 158 MET A O 1
ATOM 1188 N N . GLN A 1 159 ? 43.375 -5.509 36.491 1.00 20.63 159 GLN A N 1
ATOM 1189 C CA . GLN A 1 159 ? 42.582 -6.005 35.375 1.00 18.78 159 GLN A CA 1
ATOM 1190 C C . GLN A 1 159 ? 42.178 -4.766 34.588 1.00 19.14 159 GLN A C 1
ATOM 1191 O O . GLN A 1 159 ? 41.914 -3.711 35.173 1.00 18.14 159 GLN A O 1
ATOM 1197 N N . ALA A 1 160 ? 42.154 -4.876 33.267 1.00 18.24 160 ALA A N 1
ATOM 1198 C CA . ALA A 1 160 ? 41.807 -3.715 32.458 1.00 16.97 160 ALA A CA 1
ATOM 1199 C C . ALA A 1 160 ? 40.839 -3.983 31.315 1.00 18.64 160 ALA A C 1
ATOM 1200 O O . ALA A 1 160 ? 40.653 -5.115 30.873 1.00 16.59 160 ALA A O 1
ATOM 1202 N N . TRP A 1 161 ? 40.215 -2.902 30.863 1.00 18.10 161 TRP A N 1
ATOM 1203 C CA . TRP A 1 161 ? 39.273 -2.923 29.759 1.00 19.37 161 TRP A CA 1
ATOM 1204 C C . TRP A 1 161 ? 39.689 -1.708 28.928 1.00 19.14 161 TRP A C 1
ATOM 1205 O O . TRP A 1 161 ? 39.597 -0.575 29.392 1.00 18.05 161 TRP A O 1
ATOM 1216 N N . ILE A 1 162 ? 40.183 -1.966 27.718 1.00 18.09 162 ILE A N 1
ATOM 1217 C CA . ILE A 1 162 ? 40.666 -0.923 26.823 1.00 17.36 162 ILE A CA 1
ATOM 1218 C C . ILE A 1 162 ? 39.722 -0.780 25.641 1.00 17.16 162 ILE A C 1
ATOM 1219 O O . ILE A 1 162 ? 39.436 -1.756 24.945 1.00 18.32 162 ILE A O 1
ATOM 1224 N N . TYR A 1 163 ? 39.245 0.438 25.422 1.00 14.58 163 TYR A N 1
ATOM 1225 C CA . TYR A 1 163 ? 38.323 0.707 24.333 1.00 14.33 163 TYR A CA 1
ATOM 1226 C C . TYR A 1 163 ? 38.929 1.636 23.290 1.00 12.17 163 TYR A C 1
ATOM 1227 O O . TYR A 1 163 ? 39.416 2.718 23.619 1.00 12.35 163 TYR A O 1
ATOM 1236 N N . ARG A 1 164 ? 38.895 1.185 22.035 1.00 12.37 164 ARG A N 1
ATOM 1237 C CA . ARG A 1 164 ? 39.418 1.931 20.891 1.00 13.86 164 ARG A CA 1
ATOM 1238 C C . ARG A 1 164 ? 38.252 2.357 19.995 1.00 12.95 164 ARG A C 1
ATOM 1239 O O . ARG A 1 164 ? 37.434 1.522 19.582 1.00 11.79 164 ARG A O 1
ATOM 1247 N N . PHE A 1 165 ? 38.175 3.652 19.707 1.00 14.02 165 PHE A N 1
ATOM 1248 C CA . PHE A 1 165 ? 37.115 4.192 18.860 1.00 15.52 165 PHE A CA 1
ATOM 1249 C C . PHE A 1 165 ? 37.563 5.499 18.207 1.00 15.36 165 PHE A C 1
ATOM 1250 O O . PHE A 1 165 ? 38.511 6.123 18.680 1.00 13.48 165 PHE A O 1
ATOM 1258 N N . ALA A 1 166 ? 36.880 5.906 17.132 1.00 17.93 166 ALA A N 1
ATOM 1259 C CA . ALA A 1 166 ? 37.258 7.096 16.347 1.00 21.09 166 ALA A CA 1
ATOM 1260 C C . ALA A 1 166 ? 36.627 8.474 16.579 1.00 25.49 166 ALA A C 1
ATOM 1261 O O . ALA A 1 166 ? 37.338 9.448 16.874 1.00 30.20 166 ALA A O 1
ATOM 1263 N N . ASN A 1 167 ? 35.319 8.582 16.383 1.00 23.60 167 ASN A N 1
ATOM 1264 C CA . ASN A 1 167 ? 34.632 9.863 16.543 1.00 22.86 167 ASN A CA 1
ATOM 1265 C C . ASN A 1 167 ? 33.343 9.685 17.320 1.00 19.20 167 ASN A C 1
ATOM 1266 O O . ASN A 1 167 ? 32.438 8.974 16.883 1.00 20.05 167 ASN A O 1
ATOM 1271 N N . VAL A 1 168 ? 33.268 10.336 18.471 1.00 18.15 168 VAL A N 1
ATOM 1272 C CA . VAL A 1 168 ? 32.088 10.280 19.318 1.00 16.37 168 VAL A CA 1
ATOM 1273 C C . VAL A 1 168 ? 31.429 11.657 19.278 1.00 16.51 168 VAL A C 1
ATOM 1274 O O . VAL A 1 168 ? 32.101 12.682 19.398 1.00 17.01 168 VAL A O 1
ATOM 1278 N N . ILE A 1 169 ? 30.115 11.678 19.104 1.00 16.85 169 ILE A N 1
ATOM 1279 C CA . ILE A 1 169 ? 29.402 12.937 19.055 1.00 16.63 169 ILE A CA 1
ATOM 1280 C C . ILE A 1 169 ? 28.191 12.934 19.978 1.00 16.44 169 ILE A C 1
ATOM 1281 O O . ILE A 1 169 ? 27.681 11.880 20.356 1.00 16.27 169 ILE A O 1
ATOM 1286 N N . GLY A 1 170 ? 27.753 14.127 20.354 1.00 16.29 170 GLY A N 1
ATOM 1287 C CA . GLY A 1 170 ? 26.621 14.249 21.250 1.00 16.51 170 GLY A CA 1
ATOM 1288 C C . GLY A 1 170 ? 26.780 15.463 22.140 1.00 15.19 170 GLY A C 1
ATOM 1289 O O . GLY A 1 170 ? 27.779 16.178 22.062 1.00 15.35 170 GLY A O 1
ATOM 1290 N N . ARG A 1 171 ? 25.784 15.687 22.987 1.00 17.31 171 ARG A N 1
ATOM 1291 C CA . ARG A 1 171 ? 25.765 16.824 23.897 1.00 18.86 171 ARG A CA 1
ATOM 1292 C C . ARG A 1 171 ? 27.047 16.966 24.720 1.00 19.56 171 ARG A C 1
ATOM 1293 O O . ARG A 1 171 ? 27.586 15.987 25.234 1.00 21.02 171 ARG A O 1
ATOM 1301 N N . ARG A 1 172 ? 27.525 18.203 24.817 1.00 19.97 172 ARG A N 1
ATOM 1302 C CA . ARG A 1 172 ? 28.743 18.552 25.537 1.00 21.61 172 ARG A CA 1
ATOM 1303 C C . ARG A 1 172 ? 30.023 18.486 24.703 1.00 22.59 172 ARG A C 1
ATOM 1304 O O . ARG A 1 172 ? 31.082 18.868 25.188 1.00 23.36 172 ARG A O 1
ATOM 1312 N N . SER A 1 173 ? 29.944 17.992 23.468 1.00 22.20 173 SER A N 1
ATOM 1313 C CA . SER A 1 173 ? 31.131 17.956 22.608 1.00 24.73 173 SER A CA 1
ATOM 1314 C C . SER A 1 173 ? 31.008 19.143 21.659 1.00 27.19 173 SER A C 1
ATOM 1315 O O . SER A 1 173 ? 29.900 19.483 21.236 1.00 28.03 173 SER A O 1
ATOM 1318 N N . THR A 1 174 ? 32.124 19.775 21.317 1.00 29.20 174 THR A N 1
ATOM 1319 C CA . THR A 1 174 ? 32.062 20.939 20.440 1.00 34.05 174 THR A CA 1
ATOM 1320 C C . THR A 1 174 ? 33.195 21.125 19.423 1.00 35.89 174 THR A C 1
ATOM 1321 O O . THR A 1 174 ? 34.017 22.036 19.551 1.00 37.31 174 THR A O 1
ATOM 1325 N N . HIS A 1 175 ? 33.222 20.271 18.406 1.00 36.66 175 HIS A N 1
ATOM 1326 C CA . HIS A 1 175 ? 34.225 20.364 17.350 1.00 37.22 175 HIS A CA 1
ATOM 1327 C C . HIS A 1 175 ? 33.965 19.309 16.289 1.00 35.43 175 HIS A C 1
ATOM 1328 O O . HIS A 1 175 ? 33.116 18.438 16.468 1.00 37.20 175 HIS A O 1
ATOM 1335 N N . GLY A 1 176 ? 34.683 19.392 15.176 1.00 33.03 176 GLY A N 1
ATOM 1336 C CA . GLY A 1 176 ? 34.483 18.425 14.115 1.00 30.56 176 GLY A CA 1
ATOM 1337 C C . GLY A 1 176 ? 33.639 19.001 12.995 1.00 29.74 176 GLY A C 1
ATOM 1338 O O . GLY A 1 176 ? 33.321 20.194 12.998 1.00 27.93 176 GLY A O 1
ATOM 1339 N N . VAL A 1 177 ? 33.270 18.141 12.049 1.00 27.86 177 VAL A N 1
ATOM 1340 C CA . VAL A 1 177 ? 32.482 18.537 10.891 1.00 27.63 177 VAL A CA 1
ATOM 1341 C C . VAL A 1 177 ? 31.170 19.243 11.235 1.00 26.32 177 VAL A C 1
ATOM 1342 O O . VAL A 1 177 ? 30.891 20.329 10.716 1.00 25.05 177 VAL A O 1
ATOM 1346 N N . ILE A 1 178 ? 30.365 18.616 12.090 1.00 25.69 178 ILE A N 1
ATOM 1347 C CA . ILE A 1 178 ? 29.083 19.190 12.492 1.00 24.87 178 ILE A CA 1
ATOM 1348 C C . ILE A 1 178 ? 29.285 20.597 13.063 1.00 25.18 178 ILE A C 1
ATOM 1349 O O . ILE A 1 178 ? 28.571 21.531 12.694 1.00 21.95 178 ILE A O 1
ATOM 1354 N N . TYR A 1 179 ? 30.263 20.755 13.952 1.00 27.00 179 TYR A N 1
ATOM 1355 C CA . TYR A 1 179 ? 30.536 22.061 14.550 1.00 28.93 179 TYR A CA 1
ATOM 1356 C C . TYR A 1 179 ? 30.929 23.083 13.484 1.00 28.70 179 TYR A C 1
ATOM 1357 O O . TYR A 1 179 ? 30.384 24.189 13.440 1.00 28.50 179 TYR A O 1
ATOM 1366 N N . ASP A 1 180 ? 31.883 22.704 12.636 1.00 27.94 180 ASP A N 1
ATOM 1367 C CA . ASP A 1 180 ? 32.363 23.588 11.583 1.00 28.52 180 ASP A CA 1
ATOM 1368 C C . ASP A 1 180 ? 31.240 24.050 10.658 1.00 27.90 180 ASP A C 1
ATOM 1369 O O . ASP A 1 180 ? 31.235 25.196 10.212 1.00 27.69 180 ASP A O 1
ATOM 1374 N N . PHE A 1 181 ? 30.290 23.162 10.372 1.00 26.08 181 PHE A N 1
ATOM 1375 C CA . PHE A 1 181 ? 29.162 23.517 9.517 1.00 25.96 181 PHE A CA 1
ATOM 1376 C C . PHE A 1 181 ? 28.233 24.516 10.217 1.00 26.37 181 PHE A C 1
ATOM 1377 O O . PHE A 1 181 ? 27.852 25.530 9.635 1.00 23.85 181 PHE A O 1
ATOM 1385 N N . ILE A 1 182 ? 27.879 24.229 11.466 1.00 26.84 182 ILE A N 1
ATOM 1386 C CA . ILE A 1 182 ? 27.008 25.117 12.228 1.00 28.07 182 ILE A CA 1
ATOM 1387 C C . ILE A 1 182 ? 27.581 26.528 12.282 1.00 28.97 182 ILE A C 1
ATOM 1388 O O . ILE A 1 182 ? 26.888 27.501 12.001 1.00 29.97 182 ILE A O 1
ATOM 1393 N N . MET A 1 183 ? 28.853 26.632 12.645 1.00 30.79 183 MET A N 1
ATOM 1394 C CA . MET A 1 183 ? 29.503 27.931 12.745 1.00 33.09 183 MET A CA 1
ATOM 1395 C C . MET A 1 183 ? 29.542 28.672 11.407 1.00 34.94 183 MET A C 1
ATOM 1396 O O . MET A 1 183 ? 29.600 29.903 11.376 1.00 36.58 183 MET A O 1
ATOM 1401 N N . LYS A 1 184 ? 29.516 27.928 10.304 1.00 35.40 184 LYS A N 1
ATOM 1402 C CA . LYS A 1 184 ? 29.529 28.540 8.981 1.00 34.92 184 LYS A CA 1
ATOM 1403 C C . LYS A 1 184 ? 28.151 29.090 8.650 1.00 34.88 184 LYS A C 1
ATOM 1404 O O . LYS A 1 184 ? 28.016 30.228 8.203 1.00 36.28 184 LYS A O 1
ATOM 1410 N N . LEU A 1 185 ? 27.129 28.273 8.877 1.00 35.06 185 LEU A N 1
ATOM 1411 C CA . LEU A 1 185 ? 25.754 28.663 8.599 1.00 36.32 185 LEU A CA 1
ATOM 1412 C C . LEU A 1 185 ? 25.251 29.738 9.553 1.00 38.36 185 LEU A C 1
ATOM 1413 O O . LEU A 1 185 ? 24.210 30.354 9.312 1.00 37.81 185 LEU A O 1
ATOM 1418 N N . LYS A 1 186 ? 25.985 29.949 10.641 1.00 39.18 186 LYS A N 1
ATOM 1419 C CA . LYS A 1 186 ? 25.629 30.967 11.619 1.00 41.38 186 LYS A CA 1
ATOM 1420 C C . LYS A 1 186 ? 26.233 32.249 11.049 1.00 42.04 186 LYS A C 1
ATOM 1421 O O . LYS A 1 186 ? 25.669 33.341 11.163 1.00 41.92 186 LYS A O 1
ATOM 1427 N N . ARG A 1 187 ? 27.383 32.076 10.406 1.00 43.30 187 ARG A N 1
ATOM 1428 C CA . ARG A 1 187 ? 28.125 33.155 9.767 1.00 43.95 187 ARG A CA 1
ATOM 1429 C C . ARG A 1 187 ? 27.380 33.597 8.499 1.00 44.68 187 ARG A C 1
ATOM 1430 O O . ARG A 1 187 ? 27.290 34.790 8.207 1.00 45.24 187 ARG A O 1
ATOM 1438 N N . ASN A 1 188 ? 26.854 32.628 7.750 1.00 43.49 188 ASN A N 1
ATOM 1439 C CA . ASN A 1 188 ? 26.118 32.898 6.511 1.00 42.90 188 ASN A CA 1
ATOM 1440 C C . ASN A 1 188 ? 25.095 31.784 6.283 1.00 42.02 188 ASN A C 1
ATOM 1441 O O . ASN A 1 188 ? 25.451 30.690 5.851 1.00 43.08 188 ASN A O 1
ATOM 1446 N N . PRO A 1 189 ? 23.811 32.049 6.562 1.00 41.68 189 PRO A N 1
ATOM 1447 C CA . PRO A 1 189 ? 22.788 31.016 6.370 1.00 41.21 189 PRO A CA 1
ATOM 1448 C C . PRO A 1 189 ? 22.417 30.691 4.923 1.00 40.89 189 PRO A C 1
ATOM 1449 O O . PRO A 1 189 ? 21.580 29.819 4.678 1.00 39.80 189 PRO A O 1
ATOM 1453 N N . GLU A 1 190 ? 23.041 31.367 3.965 1.00 41.47 190 GLU A N 1
ATOM 1454 C CA . GLU A 1 190 ? 22.712 31.114 2.568 1.00 42.19 190 GLU A CA 1
ATOM 1455 C C . GLU A 1 190 ? 23.789 30.398 1.759 1.00 41.37 190 GLU A C 1
ATOM 1456 O O . GLU A 1 190 ? 23.639 30.192 0.554 1.00 41.26 190 GLU A O 1
ATOM 1462 N N . GLU A 1 191 ? 24.869 30.002 2.422 1.00 40.14 191 GLU A N 1
ATOM 1463 C CA . GLU A 1 191 ? 25.939 29.281 1.742 1.00 39.03 191 GLU A CA 1
ATOM 1464 C C . GLU A 1 191 ? 26.807 28.479 2.706 1.00 37.55 191 GLU A C 1
ATOM 1465 O O . GLU A 1 191 ? 27.270 28.996 3.723 1.00 36.56 191 GLU A O 1
ATOM 1471 N N . LEU A 1 192 ? 27.020 27.211 2.367 1.00 34.75 192 LEU A N 1
ATOM 1472 C CA . LEU A 1 192 ? 27.832 26.314 3.178 1.00 33.67 192 LEU A CA 1
ATOM 1473 C C . LEU A 1 192 ? 28.996 25.782 2.355 1.00 33.30 192 LEU A C 1
ATOM 1474 O O . LEU A 1 192 ? 28.791 25.147 1.315 1.00 32.10 192 LEU A O 1
ATOM 1479 N N . GLU A 1 193 ? 30.217 26.041 2.813 1.00 31.71 193 GLU A N 1
ATOM 1480 C CA . GLU A 1 193 ? 31.393 25.554 2.103 1.00 31.48 193 GLU A CA 1
ATOM 1481 C C . GLU A 1 193 ? 31.726 24.128 2.532 1.00 30.28 193 GLU A C 1
ATOM 1482 O O . GLU A 1 193 ? 31.739 23.810 3.725 1.00 29.71 193 GLU A O 1
ATOM 1488 N N . ILE A 1 194 ? 31.977 23.269 1.550 1.00 29.59 194 ILE A N 1
ATOM 1489 C CA . ILE A 1 194 ? 32.320 21.878 1.810 1.00 30.36 194 ILE A CA 1
ATOM 1490 C C . ILE A 1 194 ? 33.654 21.560 1.147 1.00 31.68 194 ILE A C 1
ATOM 1491 O O . ILE A 1 194 ? 33.796 21.670 -0.067 1.00 31.46 194 ILE A O 1
ATOM 1496 N N . LEU A 1 195 ? 34.635 21.173 1.952 1.00 33.87 195 LEU A N 1
ATOM 1497 C CA . LEU A 1 195 ? 35.947 20.826 1.420 1.00 34.60 195 LEU A CA 1
ATOM 1498 C C . LEU A 1 195 ? 35.835 19.491 0.700 1.00 34.42 195 LEU A C 1
ATOM 1499 O O . LEU A 1 195 ? 35.279 18.534 1.234 1.00 34.49 195 LEU A O 1
ATOM 1504 N N . GLY A 1 196 ? 36.367 19.426 -0.515 1.00 34.53 196 GLY A N 1
ATOM 1505 C CA . GLY A 1 196 ? 36.276 18.196 -1.278 1.00 34.89 196 GLY A CA 1
ATOM 1506 C C . GLY A 1 196 ? 34.959 18.231 -2.030 1.00 35.31 196 GLY A C 1
ATOM 1507 O O . GLY A 1 196 ? 34.334 19.285 -2.117 1.00 34.61 196 GLY A O 1
ATOM 1508 N N . ASN A 1 197 ? 34.526 17.096 -2.564 1.00 35.17 197 ASN A N 1
ATOM 1509 C CA . ASN A 1 197 ? 33.270 17.054 -3.301 1.00 35.45 197 ASN A CA 1
ATOM 1510 C C . ASN A 1 197 ? 32.142 16.442 -2.465 1.00 34.85 197 ASN A C 1
ATOM 1511 O O . ASN A 1 197 ? 31.111 16.033 -2.998 1.00 34.22 197 ASN A O 1
ATOM 1516 N N . GLY A 1 198 ? 32.347 16.383 -1.153 1.00 34.36 198 GLY A N 1
ATOM 1517 C CA . GLY A 1 198 ? 31.337 15.844 -0.260 1.00 35.33 198 GLY A CA 1
ATOM 1518 C C . GLY A 1 198 ? 31.164 14.334 -0.266 1.00 35.50 198 GLY A C 1
ATOM 1519 O O . GLY A 1 198 ? 30.417 13.791 0.546 1.00 34.40 198 GLY A O 1
ATOM 1520 N N . GLU A 1 199 ? 31.844 13.650 -1.177 1.00 35.77 199 GLU A N 1
ATOM 1521 C CA . GLU A 1 199 ? 31.742 12.200 -1.265 1.00 37.22 199 GLU A CA 1
ATOM 1522 C C . GLU A 1 199 ? 32.596 11.496 -0.216 1.00 37.46 199 GLU A C 1
ATOM 1523 O O . GLU A 1 199 ? 32.558 10.272 -0.090 1.00 37.33 199 GLU A O 1
ATOM 1529 N N . GLN A 1 200 ? 33.364 12.268 0.542 1.00 38.47 200 GLN A N 1
ATOM 1530 C CA . GLN A 1 200 ? 34.212 11.698 1.582 1.00 39.00 200 GLN A CA 1
ATOM 1531 C C . GLN A 1 200 ? 33.328 11.048 2.642 1.00 39.07 200 GLN A C 1
ATOM 1532 O O . GLN A 1 200 ? 32.278 11.584 3.001 1.00 38.26 200 GLN A O 1
ATOM 1538 N N . ASN A 1 201 ? 33.759 9.902 3.156 1.00 38.02 201 ASN A N 1
ATOM 1539 C CA . ASN A 1 201 ? 32.981 9.193 4.162 1.00 37.51 201 ASN A CA 1
ATOM 1540 C C . ASN A 1 201 ? 33.451 9.420 5.587 1.00 36.10 201 ASN A C 1
ATOM 1541 O O . ASN A 1 201 ? 34.622 9.700 5.838 1.00 36.02 201 ASN A O 1
ATOM 1546 N N . LYS A 1 202 ? 32.509 9.292 6.515 1.00 34.76 202 LYS A N 1
ATOM 1547 C CA . LYS A 1 202 ? 32.782 9.451 7.937 1.00 32.42 202 LYS A CA 1
ATOM 1548 C C . LYS A 1 202 ? 31.900 8.452 8.678 1.00 30.40 202 LYS A C 1
ATOM 1549 O O . LYS A 1 202 ? 30.898 7.980 8.143 1.00 30.31 202 LYS A O 1
ATOM 1555 N N . SER A 1 203 ? 32.292 8.112 9.894 1.00 28.03 203 SER A N 1
ATOM 1556 C CA . SER A 1 203 ? 31.513 7.199 10.715 1.00 27.30 203 SER A CA 1
ATOM 1557 C C . SER A 1 203 ? 31.516 7.794 12.122 1.00 26.33 203 SER A C 1
ATOM 1558 O O . SER A 1 203 ? 32.549 8.249 12.613 1.00 25.50 203 SER A O 1
ATOM 1561 N N . TYR A 1 204 ? 30.350 7.808 12.754 1.00 25.76 204 TYR A N 1
ATOM 1562 C CA . TYR A 1 204 ? 30.216 8.382 14.083 1.00 23.70 204 TYR A CA 1
ATOM 1563 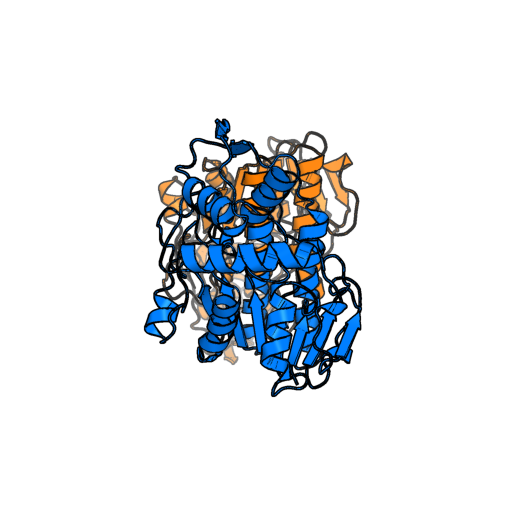C C . TYR A 1 204 ? 29.495 7.440 15.032 1.00 23.48 204 TYR A C 1
ATOM 1564 O O . TYR A 1 204 ? 28.608 6.691 14.630 1.00 25.41 204 TYR A O 1
ATOM 1573 N N . ILE A 1 205 ? 29.879 7.489 16.301 1.00 22.00 205 ILE A N 1
ATOM 1574 C CA . ILE A 1 205 ? 29.206 6.690 17.310 1.00 20.25 205 ILE A CA 1
ATOM 1575 C C . ILE A 1 205 ? 28.534 7.728 18.217 1.00 17.31 205 ILE A C 1
ATOM 1576 O O . ILE A 1 205 ? 29.156 8.721 18.578 1.00 15.22 205 ILE A O 1
ATOM 1581 N N . TYR A 1 206 ? 27.263 7.530 18.546 1.00 18.01 206 TYR A N 1
ATOM 1582 C CA . TYR A 1 206 ? 26.567 8.471 19.415 1.00 18.63 206 TYR A CA 1
ATOM 1583 C C . TYR A 1 206 ? 27.094 8.242 20.829 1.00 18.94 206 TYR A C 1
ATOM 1584 O O . TYR A 1 206 ? 27.396 7.110 21.206 1.00 17.76 206 TYR A O 1
ATOM 1593 N N . ILE A 1 207 ? 27.197 9.318 21.600 1.00 18.23 207 ILE A N 1
ATOM 1594 C CA . ILE A 1 207 ? 27.717 9.254 22.961 1.00 18.57 207 ILE A CA 1
ATOM 1595 C C . ILE A 1 207 ? 27.067 8.191 23.852 1.00 18.88 207 ILE A C 1
ATOM 1596 O O . ILE A 1 207 ? 27.773 7.476 24.569 1.00 17.55 207 ILE A O 1
ATOM 1601 N N . SER A 1 208 ? 25.738 8.068 23.802 1.00 18.44 208 SER A N 1
ATOM 1602 C CA . SER A 1 208 ? 25.043 7.076 24.625 1.00 17.44 208 SER A CA 1
ATOM 1603 C C . SER A 1 208 ? 25.526 5.665 24.280 1.00 18.50 208 SER A C 1
ATOM 1604 O O . SER A 1 208 ? 25.690 4.821 25.165 1.00 17.55 208 SER A O 1
ATOM 1607 N N . ASP A 1 209 ? 25.760 5.407 22.995 1.00 18.68 209 ASP A N 1
ATOM 1608 C CA . ASP A 1 209 ? 26.257 4.094 22.584 1.00 18.59 209 ASP A CA 1
ATOM 1609 C C . ASP A 1 209 ? 27.716 3.915 23.034 1.00 18.86 209 ASP A C 1
ATOM 1610 O O . ASP A 1 209 ? 28.135 2.815 23.386 1.00 17.91 209 ASP A O 1
ATOM 1615 N N . CYS A 1 210 ? 28.494 4.989 23.017 1.00 17.64 210 CYS A N 1
ATOM 1616 C CA . CYS A 1 210 ? 29.877 4.886 23.465 1.00 18.29 210 CYS A CA 1
ATOM 1617 C C . CYS A 1 210 ? 29.864 4.453 24.928 1.00 18.56 210 CYS A C 1
ATOM 1618 O O . CYS A 1 210 ? 30.556 3.513 25.314 1.00 13.20 210 CYS A O 1
ATOM 1621 N N . VAL A 1 211 ? 29.067 5.141 25.739 1.00 17.64 211 VAL A N 1
ATOM 1622 C CA . VAL A 1 211 ? 28.969 4.815 27.159 1.00 19.48 211 VAL A CA 1
ATOM 1623 C C . VAL A 1 211 ? 28.449 3.396 27.384 1.00 18.91 211 VAL A C 1
ATOM 1624 O O . VAL A 1 211 ? 29.009 2.636 28.181 1.00 20.19 211 VAL A O 1
ATOM 1628 N N . ASP A 1 212 ? 27.381 3.040 26.679 1.00 19.26 212 ASP A N 1
ATOM 1629 C CA . ASP A 1 212 ? 26.781 1.720 26.815 1.00 19.26 212 ASP A CA 1
ATOM 1630 C C . ASP A 1 212 ? 27.750 0.594 26.450 1.00 19.07 212 ASP A C 1
ATOM 1631 O O . ASP A 1 212 ? 27.786 -0.435 27.118 1.00 19.01 212 ASP A O 1
ATOM 1636 N N . ALA A 1 213 ? 28.531 0.785 25.390 1.00 17.95 213 ALA A N 1
ATOM 1637 C CA . ALA A 1 213 ? 29.492 -0.231 24.972 1.00 16.26 213 ALA A CA 1
ATOM 1638 C C . ALA A 1 213 ? 30.561 -0.453 26.046 1.00 16.20 213 ALA A C 1
ATOM 1639 O O . ALA A 1 213 ? 30.865 -1.595 26.386 1.00 16.28 213 ALA A O 1
ATOM 1641 N N . MET A 1 214 ? 31.118 0.634 26.580 1.00 17.16 214 MET A N 1
ATOM 1642 C CA . MET A 1 214 ? 32.139 0.542 27.620 1.00 18.31 214 MET A CA 1
ATOM 1643 C C . MET A 1 214 ? 31.606 -0.194 28.847 1.00 19.74 214 MET A C 1
ATOM 1644 O O . MET A 1 214 ? 32.319 -0.991 29.462 1.00 18.24 214 MET A O 1
ATOM 1649 N N . LEU A 1 215 ? 30.354 0.082 29.205 1.00 20.25 215 LEU A N 1
ATOM 1650 C CA . LEU A 1 215 ? 29.718 -0.570 30.341 1.00 21.44 215 LEU A CA 1
ATOM 1651 C C . LEU A 1 215 ? 29.528 -2.049 30.045 1.00 20.49 215 LEU A C 1
ATOM 1652 O O . LEU A 1 215 ? 29.749 -2.894 30.908 1.00 22.53 215 LEU A O 1
ATOM 1657 N N . PHE A 1 216 ? 29.108 -2.352 28.820 1.00 19.90 216 PHE A N 1
ATOM 1658 C CA . PHE A 1 216 ? 28.865 -3.723 28.398 1.00 21.70 216 PHE A CA 1
ATOM 1659 C C . PHE A 1 216 ? 30.135 -4.581 28.360 1.00 22.16 216 PHE A C 1
ATOM 1660 O O . PHE A 1 216 ? 30.131 -5.726 28.817 1.00 21.94 216 PHE A O 1
ATOM 1668 N N . GLY A 1 217 ? 31.208 -4.029 27.799 1.00 21.46 217 GLY A N 1
ATOM 1669 C CA . GLY A 1 217 ? 32.455 -4.767 27.688 1.00 21.30 217 GLY A CA 1
ATOM 1670 C C . GLY A 1 217 ? 33.045 -5.225 29.008 1.00 22.46 217 GLY A C 1
ATOM 1671 O O . GLY A 1 217 ? 33.869 -6.143 29.040 1.00 22.24 217 GLY A O 1
ATOM 1672 N N . LEU A 1 218 ? 32.618 -4.591 30.096 1.00 22.60 218 LEU A N 1
ATOM 1673 C CA . LEU A 1 218 ? 33.110 -4.925 31.425 1.00 24.81 218 LEU A CA 1
ATOM 1674 C C . LEU A 1 218 ? 32.855 -6.385 31.798 1.00 25.10 218 LEU A C 1
ATOM 1675 O O . LEU A 1 218 ? 33.441 -6.894 32.757 1.00 25.40 218 LEU A O 1
ATOM 1680 N N . ARG A 1 219 ? 31.985 -7.060 31.050 1.00 24.89 219 ARG A N 1
ATOM 1681 C CA . ARG A 1 219 ? 31.710 -8.465 31.318 1.00 26.95 219 ARG A CA 1
ATOM 1682 C C . ARG A 1 219 ? 32.890 -9.284 30.801 1.00 26.77 219 ARG A C 1
ATOM 1683 O O . ARG A 1 219 ? 33.016 -10.465 31.109 1.00 26.69 219 ARG A O 1
ATOM 1691 N N . GLY A 1 220 ? 33.739 -8.652 29.995 1.00 26.17 220 GLY A N 1
ATOM 1692 C CA . GLY A 1 220 ? 34.911 -9.345 29.491 1.00 25.95 220 GLY A CA 1
ATOM 1693 C C . GLY A 1 220 ? 35.752 -9.684 30.705 1.00 25.97 220 GLY A C 1
ATOM 1694 O O . GLY A 1 220 ? 35.996 -8.814 31.543 1.00 25.53 220 GLY A O 1
ATOM 1695 N N . ASP A 1 221 ? 36.212 -10.925 30.809 1.00 27.44 221 ASP A N 1
ATOM 1696 C CA . ASP A 1 221 ? 36.976 -11.318 31.981 1.00 27.65 221 ASP A CA 1
ATOM 1697 C C . ASP A 1 221 ? 38.433 -11.767 31.784 1.00 28.39 221 ASP A C 1
ATOM 1698 O O . ASP A 1 221 ? 38.954 -12.558 32.579 1.00 26.48 221 ASP A O 1
ATOM 1703 N N . GLU A 1 222 ? 39.090 -11.272 30.736 1.00 25.97 222 GLU A N 1
ATOM 1704 C CA . GLU A 1 222 ? 40.497 -11.595 30.522 1.00 26.57 222 GLU A CA 1
ATOM 1705 C C . GLU A 1 222 ? 41.179 -10.584 31.433 1.00 25.37 222 GLU A C 1
ATOM 1706 O O . GLU A 1 222 ? 40.532 -9.635 31.890 1.00 22.82 222 GLU A O 1
ATOM 1712 N N . ARG A 1 223 ? 42.470 -10.761 31.701 1.00 23.97 223 ARG A N 1
ATOM 1713 C CA . ARG A 1 223 ? 43.165 -9.809 32.554 1.00 23.00 223 ARG A CA 1
ATOM 1714 C C . ARG A 1 223 ? 43.213 -8.472 31.835 1.00 21.01 223 ARG A C 1
ATOM 1715 O O . ARG A 1 223 ? 43.237 -7.417 32.462 1.00 21.19 223 ARG A O 1
ATOM 1723 N N . VAL A 1 224 ? 43.240 -8.550 30.511 1.00 20.95 224 VAL A N 1
ATOM 1724 C CA . VAL A 1 224 ? 43.265 -7.381 29.647 1.00 20.72 224 VAL A CA 1
ATOM 1725 C C . VAL A 1 224 ? 42.261 -7.613 28.529 1.00 19.64 224 VAL A C 1
ATOM 1726 O O . VAL A 1 224 ? 42.377 -8.577 27.768 1.00 18.95 224 VAL A O 1
ATOM 1730 N N . ASN A 1 225 ? 41.252 -6.747 28.459 1.00 17.48 225 ASN A N 1
ATOM 1731 C CA . ASN A 1 225 ? 40.222 -6.854 27.427 1.00 18.64 225 ASN A CA 1
ATOM 1732 C C . ASN A 1 225 ? 40.267 -5.626 26.512 1.00 17.48 225 ASN A C 1
ATOM 1733 O O . ASN A 1 225 ? 40.107 -4.496 26.971 1.00 19.00 225 ASN A O 1
ATOM 1738 N N . ILE A 1 226 ? 40.505 -5.857 25.226 1.00 17.33 226 ILE A N 1
ATOM 1739 C CA . ILE A 1 226 ? 40.568 -4.781 24.241 1.00 17.36 226 ILE A CA 1
ATOM 1740 C C . ILE A 1 226 ? 39.340 -4.852 23.339 1.00 17.90 226 ILE A C 1
ATOM 1741 O O . ILE A 1 226 ? 39.035 -5.902 22.781 1.00 16.69 226 ILE A O 1
ATOM 1746 N N . PHE A 1 227 ? 38.634 -3.734 23.184 1.00 17.25 227 PHE A N 1
ATOM 1747 C CA . PHE A 1 227 ? 37.432 -3.728 22.355 1.00 17.17 227 PHE A CA 1
ATOM 1748 C C . PHE A 1 227 ? 37.366 -2.494 21.466 1.00 16.50 227 PHE A C 1
ATOM 1749 O O . PHE A 1 227 ? 37.732 -1.397 21.892 1.00 16.85 227 PHE A O 1
ATOM 1757 N N . ASN A 1 228 ? 36.907 -2.686 20.235 1.00 15.80 228 ASN A N 1
ATOM 1758 C CA . ASN A 1 228 ? 36.713 -1.569 19.310 1.00 16.74 228 ASN A CA 1
ATOM 1759 C C . ASN A 1 228 ? 35.267 -1.140 19.544 1.00 16.62 228 ASN A C 1
ATOM 1760 O O . ASN A 1 228 ? 34.410 -1.982 19.795 1.00 16.53 228 ASN A O 1
ATOM 1765 N N . ILE A 1 229 ? 34.999 0.159 19.489 1.00 17.69 229 ILE A N 1
ATOM 1766 C CA . ILE A 1 229 ? 33.630 0.640 19.602 1.00 16.53 229 ILE A CA 1
ATOM 1767 C C . ILE A 1 229 ? 33.431 1.435 18.316 1.00 17.24 229 ILE A C 1
ATOM 1768 O O . ILE A 1 229 ? 34.356 2.089 17.841 1.00 16.51 229 ILE A O 1
ATOM 1773 N N . GLY A 1 230 ? 32.238 1.364 17.742 1.00 17.29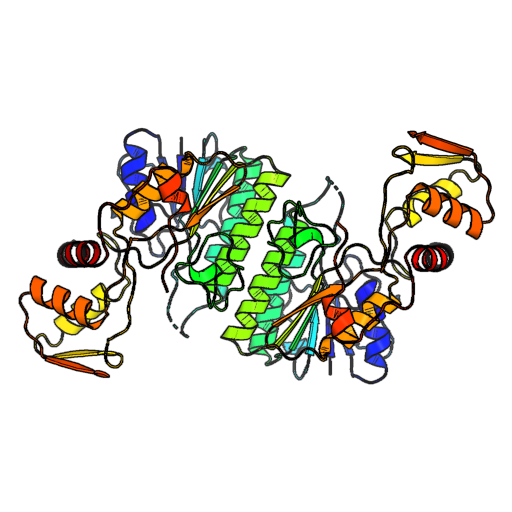 230 GLY A N 1
ATOM 1774 C CA . GLY A 1 230 ? 31.983 2.083 16.512 1.00 20.62 230 GLY A CA 1
ATOM 1775 C C . GLY A 1 230 ? 30.555 1.859 16.067 1.00 21.34 230 GLY A C 1
ATOM 1776 O O . GLY A 1 230 ? 29.810 1.123 16.717 1.00 20.61 230 GLY A O 1
ATOM 1777 N N . SER A 1 231 ? 30.170 2.498 14.967 1.00 23.60 231 SER A N 1
ATOM 1778 C CA . SER A 1 231 ? 28.817 2.338 14.446 1.00 24.74 231 SER A CA 1
ATOM 1779 C C . SER A 1 231 ? 28.809 1.281 13.359 1.00 24.49 231 SER A C 1
ATOM 1780 O O . SER A 1 231 ? 29.862 0.873 12.866 1.00 24.56 231 SER A O 1
ATOM 1783 N N . GLU A 1 232 ? 27.611 0.837 12.996 1.00 26.30 232 GLU A N 1
ATOM 1784 C CA . GLU A 1 232 ? 27.431 -0.184 11.970 1.00 27.20 232 GLU A CA 1
ATOM 1785 C C . GLU A 1 232 ? 27.604 0.375 10.557 1.00 27.77 232 GLU A C 1
ATOM 1786 O O . GLU A 1 232 ? 27.683 -0.389 9.594 1.00 26.85 232 GLU A O 1
ATOM 1792 N N . ASP A 1 233 ? 27.674 1.697 10.424 1.00 25.69 233 ASP A N 1
ATOM 1793 C CA . ASP A 1 233 ? 27.802 2.275 9.096 1.00 25.31 233 ASP A CA 1
ATOM 1794 C C . ASP A 1 233 ? 28.601 3.558 8.961 1.00 26.06 233 ASP A C 1
ATOM 1795 O O . ASP A 1 233 ? 29.232 4.038 9.906 1.00 26.30 233 ASP A O 1
ATOM 1800 N N . GLN A 1 234 ? 28.536 4.105 7.753 1.00 27.33 234 GLN A N 1
ATOM 1801 C CA . GLN A 1 234 ? 29.232 5.324 7.373 1.00 27.35 234 GLN A CA 1
ATOM 1802 C C . GLN A 1 234 ? 28.205 6.370 6.931 1.00 25.56 234 GLN A C 1
ATOM 1803 O O . GLN A 1 234 ? 27.009 6.082 6.810 1.00 23.90 234 GLN A O 1
ATOM 1809 N N . ILE A 1 235 ? 28.696 7.577 6.675 1.00 23.14 235 ILE A N 1
ATOM 1810 C CA . ILE A 1 235 ? 27.873 8.686 6.209 1.00 23.01 235 ILE A CA 1
ATOM 1811 C C . ILE A 1 235 ? 28.782 9.671 5.468 1.00 23.54 235 ILE A C 1
ATOM 1812 O O . ILE A 1 235 ? 29.895 9.960 5.910 1.00 24.70 235 ILE A O 1
ATOM 1817 N N . LYS A 1 236 ? 28.324 10.174 4.328 1.00 25.86 236 LYS A N 1
ATOM 1818 C CA . LYS A 1 236 ? 29.138 11.112 3.563 1.00 26.81 236 LYS A CA 1
ATOM 1819 C C . LYS A 1 236 ? 29.022 12.532 4.101 1.00 27.35 236 LYS A C 1
ATOM 1820 O O . LYS A 1 236 ? 27.993 12.920 4.656 1.00 26.47 236 LYS A O 1
ATOM 1826 N N . VAL A 1 237 ? 30.094 13.298 3.947 1.00 27.01 237 VAL A N 1
ATOM 1827 C CA . VAL A 1 237 ? 30.120 14.676 4.415 1.00 28.03 237 VAL A CA 1
ATOM 1828 C C . VAL A 1 237 ? 28.948 15.455 3.810 1.00 27.83 237 VAL A C 1
ATOM 1829 O O . VAL A 1 237 ? 28.351 16.308 4.468 1.00 27.17 237 VAL A O 1
ATOM 1833 N N . LYS A 1 238 ? 28.616 15.136 2.563 1.00 27.92 238 LYS A N 1
ATOM 1834 C CA . LYS A 1 238 ? 27.517 15.786 1.853 1.00 28.94 238 LYS A CA 1
ATOM 1835 C C . LYS A 1 238 ? 26.199 15.606 2.611 1.00 26.96 238 LYS A C 1
ATOM 1836 O O . LYS A 1 238 ? 25.395 16.531 2.717 1.00 24.52 238 LYS A O 1
ATOM 1842 N N . ARG A 1 239 ? 25.978 14.402 3.126 1.00 24.70 239 ARG A N 1
ATOM 1843 C CA . ARG A 1 239 ? 24.762 14.115 3.872 1.00 23.48 239 ARG A CA 1
ATOM 1844 C C . ARG A 1 239 ? 24.780 14.818 5.239 1.00 21.61 239 ARG A C 1
ATOM 1845 O O . ARG A 1 239 ? 23.743 15.256 5.732 1.00 21.11 239 ARG A O 1
ATOM 1853 N N . ILE A 1 240 ? 25.961 14.926 5.840 1.00 22.14 240 ILE A N 1
ATOM 1854 C CA . ILE A 1 240 ? 26.100 15.601 7.127 1.00 21.96 240 ILE A CA 1
ATOM 1855 C C . ILE A 1 240 ? 25.648 17.048 6.951 1.00 22.10 240 ILE A C 1
ATOM 1856 O O . ILE A 1 240 ? 24.880 17.580 7.758 1.00 21.67 240 ILE A O 1
ATOM 1861 N N . ALA A 1 241 ? 26.129 17.684 5.887 1.00 22.51 241 ALA A N 1
ATOM 1862 C CA . ALA A 1 241 ? 25.780 19.077 5.603 1.00 22.31 241 ALA A CA 1
ATOM 1863 C C . ALA A 1 241 ? 24.270 19.247 5.470 1.00 22.93 241 ALA A C 1
ATOM 1864 O O . ALA A 1 241 ? 23.691 20.176 6.029 1.00 21.18 241 ALA A O 1
ATOM 1866 N N . GLU A 1 242 ? 23.643 18.338 4.731 1.00 22.70 242 GLU A N 1
ATOM 1867 C CA . GLU A 1 242 ? 22.199 18.381 4.534 1.00 24.66 242 GLU A CA 1
ATOM 1868 C C . GLU A 1 242 ? 21.455 18.247 5.863 1.00 24.80 242 GLU A C 1
ATOM 1869 O O . GLU A 1 242 ? 20.519 18.996 6.132 1.00 23.82 242 GLU A O 1
ATOM 1875 N N . ILE A 1 243 ? 21.862 17.288 6.691 1.00 23.82 243 ILE A N 1
ATOM 1876 C CA . ILE A 1 243 ? 21.195 17.103 7.971 1.00 22.95 243 ILE A CA 1
ATOM 1877 C C . ILE A 1 243 ? 21.319 18.360 8.821 1.00 23.20 243 ILE A C 1
ATOM 1878 O O . ILE A 1 243 ? 20.359 18.765 9.487 1.00 22.91 243 ILE A O 1
ATOM 1883 N N . VAL A 1 244 ? 22.492 18.988 8.785 1.00 22.73 244 VAL A N 1
ATOM 1884 C CA . VAL A 1 244 ? 22.724 20.219 9.532 1.00 22.96 244 VAL A CA 1
ATOM 1885 C C . VAL A 1 244 ? 21.766 21.304 9.029 1.00 25.32 244 VAL A C 1
ATOM 1886 O O . VAL A 1 244 ? 21.183 22.052 9.817 1.00 22.11 244 VAL A O 1
ATOM 1890 N N . CYS A 1 245 ? 21.622 21.383 7.709 1.00 25.13 245 CYS A N 1
ATOM 1891 C CA . CYS A 1 245 ? 20.730 22.359 7.101 1.00 26.90 245 CYS A CA 1
ATOM 1892 C C . CYS A 1 245 ? 19.295 22.031 7.460 1.00 27.11 245 CYS A C 1
ATOM 1893 O O . CYS A 1 245 ? 18.509 22.919 7.787 1.00 27.90 245 CYS A O 1
ATOM 1896 N N . GLU A 1 246 ? 18.953 20.749 7.407 1.00 29.89 246 GLU A N 1
ATOM 1897 C CA . GLU A 1 246 ? 17.616 20.294 7.755 1.00 31.39 246 GLU A CA 1
ATOM 1898 C C . GLU A 1 246 ? 17.217 20.702 9.177 1.00 32.75 246 GLU A C 1
ATOM 1899 O O . GLU A 1 246 ? 16.178 21.335 9.380 1.00 33.91 246 GLU A O 1
ATOM 1905 N N . GLU A 1 247 ? 18.035 20.350 10.163 1.00 31.17 247 GLU A N 1
ATOM 1906 C CA . GLU A 1 247 ? 17.704 20.702 11.539 1.00 31.93 247 GLU A CA 1
ATOM 1907 C C . GLU A 1 247 ? 17.682 22.212 11.775 1.00 31.09 247 GLU A C 1
ATOM 1908 O O . GLU A 1 247 ? 16.878 22.700 12.567 1.00 32.62 247 GLU A O 1
ATOM 1914 N N . LEU A 1 248 ? 18.551 22.951 11.092 1.00 30.15 248 LEU A N 1
ATOM 1915 C CA . LEU A 1 248 ? 18.584 24.403 11.254 1.00 30.36 248 LEU A CA 1
ATOM 1916 C C . LEU A 1 248 ? 17.526 25.059 10.372 1.00 29.79 248 LEU A C 1
ATOM 1917 O O . LEU A 1 248 ? 17.385 26.281 10.364 1.00 29.82 248 LEU A O 1
ATOM 1922 N N . GLY A 1 249 ? 16.797 24.237 9.624 1.00 31.21 249 GLY A N 1
ATOM 1923 C CA . GLY A 1 249 ? 15.768 24.754 8.739 1.00 32.73 249 GLY A CA 1
ATOM 1924 C C . GLY A 1 249 ? 16.322 25.681 7.671 1.00 34.25 249 GLY A C 1
ATOM 1925 O O . GLY A 1 249 ? 15.793 26.775 7.453 1.00 34.45 249 GLY A O 1
ATOM 1926 N N . LEU A 1 250 ? 17.385 25.249 6.994 1.00 34.70 250 LEU A N 1
ATOM 1927 C CA . LEU A 1 250 ? 18.000 26.064 5.953 1.00 34.82 250 LEU A CA 1
ATOM 1928 C C . LEU A 1 250 ? 18.139 25.352 4.608 1.00 35.71 250 LEU A C 1
ATOM 1929 O O . LEU A 1 250 ? 18.006 24.125 4.513 1.00 35.54 250 LEU A O 1
ATOM 1934 N N . SER A 1 251 ? 18.407 26.153 3.576 1.00 35.54 251 SER A N 1
ATOM 1935 C CA . SER A 1 251 ? 18.599 25.679 2.206 1.00 35.15 251 SER A CA 1
ATOM 1936 C C . SER A 1 251 ? 19.647 26.560 1.545 1.00 32.97 251 SER A C 1
ATOM 1937 O O . SER A 1 251 ? 19.353 27.311 0.618 1.00 33.03 251 SER A O 1
ATOM 1940 N N . PRO A 1 252 ? 20.895 26.483 2.021 1.00 31.34 252 PRO A N 1
ATOM 1941 C CA . PRO A 1 252 ? 21.962 27.299 1.443 1.00 30.53 252 PRO A CA 1
ATOM 1942 C C . PRO A 1 252 ? 22.493 26.719 0.141 1.00 29.82 252 PRO A C 1
ATOM 1943 O O . PRO A 1 252 ? 22.164 25.596 -0.232 1.00 29.66 252 PRO A O 1
ATOM 1947 N N . ARG A 1 253 ? 23.308 27.502 -0.551 1.00 31.10 253 ARG A N 1
ATOM 1948 C CA . ARG A 1 253 ? 23.931 27.027 -1.770 1.00 32.40 253 ARG A CA 1
ATOM 1949 C C . ARG A 1 253 ? 25.195 26.332 -1.270 1.00 30.62 253 ARG A C 1
ATOM 1950 O O . ARG A 1 253 ? 25.882 26.844 -0.381 1.00 29.86 253 ARG A O 1
ATOM 1958 N N . PHE A 1 254 ? 25.466 25.142 -1.792 1.00 27.84 254 PHE A N 1
ATOM 1959 C CA . PHE A 1 254 ? 26.651 24.393 -1.396 1.00 26.09 254 PHE A CA 1
ATOM 1960 C C . PHE A 1 254 ? 27.823 24.749 -2.301 1.00 26.35 254 PHE A C 1
ATOM 1961 O O . PHE A 1 254 ? 27.722 24.707 -3.527 1.00 25.77 254 PHE A O 1
ATOM 1969 N N . ARG A 1 255 ? 28.934 25.120 -1.681 1.00 25.78 255 ARG A N 1
ATOM 1970 C CA . ARG A 1 255 ? 30.135 25.489 -2.412 1.00 26.82 255 ARG A CA 1
ATOM 1971 C C . ARG A 1 255 ? 31.198 24.427 -2.151 1.00 25.87 255 ARG A C 1
ATOM 1972 O O . ARG A 1 255 ? 31.739 24.349 -1.047 1.00 26.00 255 ARG A O 1
ATOM 1980 N N . PHE A 1 256 ? 31.483 23.607 -3.157 1.00 24.25 256 PHE A N 1
ATOM 1981 C CA . PHE A 1 256 ? 32.489 22.558 -3.014 1.00 25.63 256 PHE A CA 1
ATOM 1982 C C . PHE A 1 256 ? 33.863 23.072 -3.465 1.00 27.98 256 PHE A C 1
ATOM 1983 O O . PHE A 1 256 ? 33.988 23.700 -4.518 1.00 26.22 256 PHE A O 1
ATOM 1991 N N . THR A 1 257 ? 34.887 22.817 -2.656 1.00 30.28 257 THR A N 1
ATOM 1992 C CA . THR A 1 257 ? 36.239 23.265 -2.972 1.00 33.69 257 THR A CA 1
ATOM 1993 C C . THR A 1 257 ? 37.045 22.177 -3.669 1.00 33.86 257 THR A C 1
ATOM 1994 O O . THR A 1 257 ? 37.732 21.391 -3.020 1.00 36.82 257 THR A O 1
ATOM 1998 N N . MET A 1 270 ? 39.353 4.464 8.269 1.00 33.07 270 MET A N 1
ATOM 1999 C CA . MET A 1 270 ? 39.679 4.210 9.665 1.00 33.72 270 MET A CA 1
ATOM 2000 C C . MET A 1 270 ? 38.475 3.572 10.373 1.00 31.57 270 MET A C 1
ATOM 2001 O O . MET A 1 270 ? 38.287 3.723 11.580 1.00 34.11 270 MET A O 1
ATOM 2003 N N . LEU A 1 271 ? 37.663 2.851 9.609 1.00 28.98 271 LEU A N 1
ATOM 2004 C CA . LEU A 1 271 ? 36.478 2.185 10.146 1.00 25.95 271 LEU A CA 1
ATOM 2005 C C . LEU A 1 271 ? 36.922 0.972 10.960 1.00 22.83 271 LEU A C 1
ATOM 2006 O O . LEU A 1 271 ? 37.721 0.164 10.491 1.00 21.65 271 LEU A O 1
ATOM 2011 N N . LEU A 1 272 ? 36.409 0.847 12.179 1.00 19.22 272 LEU A N 1
ATOM 2012 C CA . LEU A 1 272 ? 36.772 -0.275 13.039 1.00 17.72 272 LEU A CA 1
ATOM 2013 C C . LEU A 1 272 ? 35.705 -1.349 13.024 1.00 17.77 272 LEU A C 1
ATOM 2014 O O . LEU A 1 272 ? 34.528 -1.052 12.836 1.00 17.57 272 LEU A O 1
ATOM 2019 N N . SER A 1 273 ? 36.121 -2.595 13.225 1.00 16.90 273 SER A N 1
ATOM 2020 C CA . SER A 1 273 ? 35.182 -3.705 13.286 1.00 17.45 273 SER A CA 1
ATOM 2021 C C . SER A 1 273 ? 34.690 -3.805 14.725 1.00 17.15 273 SER A C 1
ATOM 2022 O O . SER A 1 273 ? 35.478 -3.673 15.668 1.00 15.40 273 SER A O 1
ATOM 2025 N N . ILE A 1 274 ? 33.388 -4.018 14.893 1.00 17.84 274 ILE A N 1
ATOM 2026 C CA . ILE A 1 274 ? 32.813 -4.148 16.222 1.00 19.63 274 ILE A CA 1
ATOM 2027 C C . ILE A 1 274 ? 32.275 -5.551 16.444 1.00 19.87 274 ILE A C 1
ATOM 2028 O O . ILE A 1 274 ? 31.570 -5.803 17.415 1.00 20.69 274 ILE A O 1
ATOM 2033 N N . GLU A 1 275 ? 32.628 -6.471 15.549 1.00 20.53 275 GLU A N 1
ATOM 2034 C CA . GLU A 1 275 ? 32.182 -7.858 15.671 1.00 23.64 275 GLU A CA 1
ATOM 2035 C C . GLU A 1 275 ? 32.523 -8.491 17.025 1.00 22.03 275 GLU A C 1
ATOM 2036 O O . GLU A 1 275 ? 31.744 -9.276 17.557 1.00 21.39 275 GLU A O 1
ATOM 2042 N N . LYS A 1 276 ? 33.673 -8.143 17.593 1.00 22.34 276 LYS A N 1
ATOM 2043 C CA . LYS A 1 276 ? 34.067 -8.701 18.889 1.00 23.75 276 LYS A CA 1
ATOM 2044 C C . LYS A 1 276 ? 33.035 -8.369 19.980 1.00 24.13 276 LYS A C 1
ATOM 2045 O O . LYS A 1 276 ? 32.574 -9.252 20.707 1.00 25.24 276 LYS A O 1
ATOM 2051 N N . LEU A 1 277 ? 32.673 -7.096 20.093 1.00 25.19 277 LEU A N 1
ATOM 2052 C CA . LEU A 1 277 ? 31.683 -6.682 21.083 1.00 26.19 277 LEU A CA 1
ATOM 2053 C C . LEU A 1 277 ? 30.311 -7.242 20.730 1.00 27.69 277 LEU A C 1
ATOM 2054 O O . LEU A 1 277 ? 29.520 -7.573 21.612 1.00 28.11 277 LEU A O 1
ATOM 2059 N N . LYS A 1 278 ? 30.038 -7.360 19.436 1.00 29.97 278 LYS A N 1
ATOM 2060 C CA . LYS A 1 278 ? 28.753 -7.861 18.972 1.00 33.09 278 LYS A CA 1
ATOM 2061 C C . LYS A 1 278 ? 28.547 -9.348 19.222 1.00 35.20 278 LYS A C 1
ATOM 2062 O O . LYS A 1 278 ? 27.416 -9.788 19.430 1.00 34.12 278 LYS A O 1
ATOM 2068 N N . ARG A 1 279 ? 29.627 -10.125 19.209 1.00 35.45 279 ARG A N 1
ATOM 2069 C CA . ARG A 1 279 ? 29.485 -11.550 19.449 1.00 37.57 279 ARG A CA 1
ATOM 2070 C C . ARG A 1 279 ? 29.368 -11.731 20.957 1.00 36.75 279 ARG A C 1
ATOM 2071 O O . ARG A 1 279 ? 28.919 -12.767 21.439 1.00 37.66 279 ARG A O 1
ATOM 2079 N N . LEU A 1 280 ? 29.754 -10.699 21.697 1.00 36.66 280 LEU A N 1
ATOM 2080 C CA . LEU A 1 280 ? 29.667 -10.729 23.147 1.00 36.01 280 LEU A CA 1
ATOM 2081 C C . LEU A 1 280 ? 28.236 -10.399 23.566 1.00 35.83 280 LEU A C 1
ATOM 2082 O O . LEU A 1 280 ? 27.819 -10.722 24.674 1.00 36.42 280 LEU A O 1
ATOM 2087 N N . GLY A 1 281 ? 27.493 -9.742 22.676 1.00 34.56 281 GLY A N 1
ATOM 2088 C CA . GLY A 1 281 ? 26.110 -9.401 22.970 1.00 32.54 281 GLY A CA 1
ATOM 2089 C C . GLY A 1 281 ? 25.716 -7.934 22.883 1.00 30.73 281 GLY A C 1
ATOM 2090 O O . GLY A 1 281 ? 24.589 -7.580 23.217 1.00 31.00 281 GLY A O 1
ATOM 2091 N N . TRP A 1 282 ? 26.626 -7.075 22.437 1.00 28.78 282 TRP A N 1
ATOM 2092 C CA . TRP A 1 282 ? 26.330 -5.648 22.337 1.00 26.95 282 TRP A CA 1
ATOM 2093 C C . TRP A 1 282 ? 26.054 -5.212 20.908 1.00 26.14 282 TRP A C 1
ATOM 2094 O O . TRP A 1 282 ? 26.626 -5.750 19.969 1.00 24.30 282 TRP A O 1
ATOM 2105 N N . LYS A 1 283 ? 25.166 -4.234 20.754 1.00 25.75 283 LYS A N 1
ATOM 2106 C CA . LYS A 1 283 ? 24.851 -3.676 19.442 1.00 27.23 283 LYS A CA 1
ATOM 2107 C C . LYS A 1 283 ? 24.508 -2.205 19.651 1.00 25.54 283 LYS A C 1
ATOM 2108 O O . LYS A 1 283 ? 23.814 -1.853 20.604 1.00 25.95 283 LYS A O 1
ATOM 2114 N N . PRO A 1 284 ? 25.007 -1.325 18.771 1.00 24.64 284 PRO A N 1
ATOM 2115 C CA . PRO A 1 284 ? 24.715 0.103 18.919 1.00 22.95 284 PRO A CA 1
ATOM 2116 C C . PRO A 1 284 ? 23.238 0.339 18.650 1.00 20.53 284 PRO A C 1
ATOM 2117 O O . PRO A 1 284 ? 22.663 -0.290 17.769 1.00 20.12 284 PRO A O 1
ATOM 2121 N N . ARG A 1 285 ? 22.629 1.248 19.396 1.00 20.03 285 ARG A N 1
ATOM 2122 C CA . ARG A 1 285 ? 21.222 1.551 19.182 1.00 20.90 285 ARG A CA 1
ATOM 2123 C C . ARG A 1 285 ? 21.037 2.513 18.001 1.00 21.29 285 ARG A C 1
ATOM 2124 O O . ARG A 1 285 ? 20.021 2.469 17.304 1.00 21.54 285 ARG A O 1
ATOM 2132 N N . TYR A 1 286 ? 22.032 3.363 17.770 1.00 19.77 286 TYR A N 1
ATOM 2133 C CA . TYR A 1 286 ? 21.962 4.349 16.692 1.00 19.98 286 TYR A CA 1
ATOM 2134 C C . TYR A 1 286 ? 22.989 4.186 15.560 1.00 20.57 286 TYR A C 1
ATOM 2135 O O . TYR A 1 286 ? 24.127 3.768 15.799 1.00 20.19 286 TYR A O 1
ATOM 2144 N N . ASN A 1 287 ? 22.583 4.513 14.325 1.00 19.43 287 ASN A N 1
ATOM 2145 C CA . ASN A 1 287 ? 23.501 4.449 13.179 1.00 18.43 287 ASN A CA 1
ATOM 2146 C C . ASN A 1 287 ? 24.108 5.839 13.008 1.00 18.06 287 ASN A C 1
ATOM 2147 O O . ASN A 1 287 ? 23.792 6.750 13.773 1.00 16.62 287 ASN A O 1
ATOM 2152 N N . SER A 1 288 ? 24.977 6.005 12.015 1.00 18.07 288 SER A N 1
ATOM 2153 C CA . SER A 1 288 ? 25.633 7.293 11.797 1.00 17.73 288 SER A CA 1
ATOM 2154 C C . SER A 1 288 ? 24.687 8.468 11.562 1.00 18.07 288 SER A C 1
ATOM 2155 O O . SER A 1 288 ? 24.861 9.530 12.155 1.00 15.74 288 SER A O 1
ATOM 2158 N N . GLU A 1 289 ? 23.698 8.287 10.691 1.00 18.11 289 GLU A N 1
ATOM 2159 C CA . GLU A 1 289 ? 22.744 9.356 10.417 1.00 20.71 289 GLU A CA 1
ATOM 2160 C C . GLU A 1 289 ? 21.993 9.805 11.672 1.00 19.77 289 GLU A C 1
ATOM 2161 O O . GLU A 1 289 ? 21.838 11.002 11.911 1.00 20.99 289 GLU A O 1
ATOM 2167 N N . GLU A 1 290 ? 21.531 8.846 12.471 1.00 19.02 290 GLU A N 1
ATOM 2168 C CA . GLU A 1 290 ? 20.816 9.165 13.702 1.00 18.28 290 GLU A CA 1
ATOM 2169 C C . GLU A 1 290 ? 21.742 9.866 14.697 1.00 18.06 290 GLU A C 1
ATOM 2170 O O . GLU A 1 290 ? 21.348 10.842 15.347 1.00 17.02 290 GLU A O 1
ATOM 2176 N N . ALA A 1 291 ? 22.980 9.382 14.810 1.00 15.85 291 ALA A N 1
ATOM 2177 C CA . ALA A 1 291 ? 23.939 9.986 15.727 1.00 16.29 291 ALA A CA 1
ATOM 2178 C C . ALA A 1 291 ? 24.143 11.449 15.359 1.00 14.12 291 ALA A C 1
ATOM 2179 O O . ALA A 1 291 ? 24.179 12.325 16.219 1.00 14.34 291 ALA A O 1
ATOM 2181 N N . VAL A 1 292 ? 24.270 11.697 14.063 1.00 13.05 292 VAL A N 1
ATOM 2182 C CA . VAL A 1 292 ? 24.483 13.043 13.550 1.00 14.53 292 VAL A CA 1
ATOM 2183 C C . VAL A 1 292 ? 23.278 13.961 13.783 1.00 13.94 292 VAL A C 1
ATOM 2184 O O . VAL A 1 292 ? 23.429 15.100 14.239 1.00 11.47 292 VAL A O 1
ATOM 2188 N N . ARG A 1 293 ? 22.088 13.462 13.473 1.00 15.91 293 ARG A N 1
ATOM 2189 C CA . ARG A 1 293 ? 20.888 14.266 13.638 1.00 16.44 293 ARG A CA 1
ATOM 2190 C C . ARG A 1 293 ? 20.674 14.659 15.101 1.00 15.29 293 ARG A C 1
ATOM 2191 O O . ARG A 1 293 ? 20.386 15.818 15.394 1.00 14.15 293 ARG A O 1
ATOM 2199 N N . MET A 1 294 ? 20.829 13.710 16.023 1.00 14.80 294 MET A N 1
ATOM 2200 C CA . MET A 1 294 ? 20.659 14.018 17.438 1.00 13.66 294 MET A CA 1
ATOM 2201 C C . MET A 1 294 ? 21.770 14.967 17.919 1.00 14.91 294 MET A C 1
ATOM 2202 O O . MET A 1 294 ? 21.523 15.874 18.717 1.00 15.09 294 MET A O 1
ATOM 2207 N N . ALA A 1 295 ? 22.986 14.773 17.417 1.00 13.71 295 ALA A N 1
ATOM 2208 C CA . ALA A 1 295 ? 24.101 15.611 17.829 1.00 16.49 295 ALA A CA 1
ATOM 2209 C C . ALA A 1 295 ? 23.974 17.056 17.350 1.00 16.62 295 ALA A C 1
ATOM 2210 O O . ALA A 1 295 ? 24.362 17.985 18.060 1.00 18.61 295 ALA A O 1
ATOM 2212 N N . VAL A 1 296 ? 23.438 17.249 16.146 1.00 16.73 296 VAL A N 1
ATOM 2213 C CA . VAL A 1 296 ? 23.266 18.597 15.610 1.00 16.85 296 VAL A CA 1
ATOM 2214 C C . VAL A 1 296 ? 22.297 19.372 16.509 1.00 16.90 296 VAL A C 1
ATOM 2215 O O . VAL A 1 296 ? 22.558 20.514 16.875 1.00 18.01 296 VAL A O 1
ATOM 2219 N N . ARG A 1 297 ? 21.184 18.744 16.873 1.00 17.26 297 ARG A N 1
ATOM 2220 C CA . ARG A 1 297 ? 20.212 19.407 17.738 1.00 18.65 297 ARG A CA 1
ATOM 2221 C C . ARG A 1 297 ? 20.827 19.826 19.068 1.00 18.39 297 ARG A C 1
ATOM 2222 O O . ARG A 1 297 ? 20.679 20.967 19.494 1.00 17.67 297 ARG A O 1
ATOM 2230 N N . ASP A 1 298 ? 21.529 18.909 19.723 1.00 17.64 298 ASP A N 1
ATOM 2231 C CA . ASP A 1 298 ? 22.127 19.255 20.997 1.00 20.67 298 ASP A CA 1
ATOM 2232 C C . ASP A 1 298 ? 23.272 20.260 20.904 1.00 18.71 298 ASP A C 1
ATOM 2233 O O . ASP A 1 298 ? 23.484 21.041 21.833 1.00 19.36 298 ASP A O 1
ATOM 2238 N N . LEU A 1 299 ? 24.003 20.271 19.795 1.00 19.88 299 LEU A N 1
ATOM 2239 C CA . LEU A 1 299 ? 25.084 21.247 19.675 1.00 21.20 299 LEU A CA 1
ATOM 2240 C C . LEU A 1 299 ? 24.486 22.650 19.548 1.00 23.19 299 LEU A C 1
ATOM 2241 O O . LEU A 1 299 ? 25.006 23.614 20.110 1.00 23.20 299 LEU A O 1
ATOM 2246 N N . VAL A 1 300 ? 23.385 22.755 18.811 1.00 25.22 300 VAL A N 1
ATOM 2247 C CA . VAL A 1 300 ? 22.722 24.039 18.629 1.00 25.84 300 VAL A CA 1
ATOM 2248 C C . VAL A 1 300 ? 22.435 24.673 19.986 1.00 26.69 300 VAL A C 1
ATOM 2249 O O . VAL A 1 300 ? 22.872 25.789 20.261 1.00 27.53 300 VAL A O 1
ATOM 2253 N N . GLU A 1 301 ? 21.715 23.954 20.836 1.00 27.62 301 GLU A N 1
ATOM 2254 C CA . GLU A 1 301 ? 21.380 24.452 22.161 1.00 29.76 301 GLU A CA 1
ATOM 2255 C C . GLU A 1 301 ? 22.622 24.649 23.032 1.00 31.01 301 GLU A C 1
ATOM 2256 O O . GLU A 1 301 ? 22.675 25.570 23.851 1.00 31.01 301 GLU A O 1
ATOM 2262 N N . ASP A 1 302 ? 23.614 23.778 22.850 1.00 28.96 302 ASP A N 1
ATOM 2263 C CA . ASP A 1 302 ? 24.857 23.850 23.611 1.00 29.85 302 ASP A CA 1
ATOM 2264 C C . ASP A 1 302 ? 25.568 25.177 23.416 1.00 31.07 302 ASP A C 1
ATOM 2265 O O . ASP A 1 302 ? 26.044 25.779 24.377 1.00 30.22 302 ASP A O 1
ATOM 2270 N N . LEU A 1 303 ? 25.645 25.624 22.166 1.00 32.72 303 LEU A N 1
ATOM 2271 C CA . LEU A 1 303 ? 26.323 26.872 21.852 1.00 37.55 303 LEU A CA 1
ATOM 2272 C C . LEU A 1 303 ? 25.642 28.085 22.459 1.00 39.68 303 LEU A C 1
ATOM 2273 O O . LEU A 1 303 ? 26.293 29.090 22.739 1.00 39.86 303 LEU A O 1
ATOM 2278 N N . ASP A 1 304 ? 24.335 27.993 22.666 1.00 42.42 304 ASP A N 1
ATOM 2279 C CA . ASP A 1 304 ? 23.603 29.103 23.250 1.00 44.80 304 ASP A CA 1
ATOM 2280 C C . ASP A 1 304 ? 23.745 29.026 24.766 1.00 46.04 304 ASP A C 1
ATOM 2281 O O . ASP A 1 304 ? 24.058 30.019 25.429 1.00 46.58 304 ASP A O 1
ATOM 2286 N N . GLU A 1 305 ? 23.516 27.832 25.300 1.00 46.40 305 GLU A N 1
ATOM 2287 C CA . GLU A 1 305 ? 23.615 27.571 26.729 1.00 47.78 305 GLU A CA 1
ATOM 2288 C C . GLU A 1 305 ? 25.031 27.835 27.235 1.00 48.72 305 GLU A C 1
ATOM 2289 O O . GLU A 1 305 ? 25.802 26.858 27.340 1.00 49.41 305 GLU A O 1
ATOM 2291 N N . LEU B 1 3 ? 78.967 11.946 10.658 1.00 27.10 3 LEU B N 1
ATOM 2292 C CA . LEU B 1 3 ? 78.735 12.365 12.071 1.00 26.06 3 LEU B CA 1
ATOM 2293 C C . LEU B 1 3 ? 77.568 11.591 12.674 1.00 24.61 3 LEU B C 1
ATOM 2294 O O . LEU B 1 3 ? 76.410 11.789 12.291 1.00 23.80 3 LEU B O 1
ATOM 2299 N N . ILE B 1 4 ? 77.882 10.721 13.626 1.00 22.66 4 ILE B N 1
ATOM 2300 C CA . ILE B 1 4 ? 76.866 9.911 14.276 1.00 21.16 4 ILE B CA 1
ATOM 2301 C C . ILE B 1 4 ? 76.920 10.016 15.792 1.00 20.39 4 ILE B C 1
ATOM 2302 O O . ILE B 1 4 ? 77.996 10.045 16.400 1.00 18.35 4 ILE B O 1
ATOM 2307 N N . VAL B 1 5 ? 75.737 10.078 16.391 1.00 20.12 5 VAL B N 1
ATOM 2308 C CA . VAL B 1 5 ? 75.606 10.170 17.832 1.00 19.00 5 VAL B CA 1
ATOM 2309 C C . VAL B 1 5 ? 75.139 8.826 18.366 1.00 18.46 5 VAL B C 1
ATOM 2310 O O . VAL B 1 5 ? 74.171 8.251 17.868 1.00 17.42 5 VAL B O 1
ATOM 2314 N N . VAL B 1 6 ? 75.834 8.321 19.378 1.00 16.68 6 VAL B N 1
ATOM 2315 C CA . VAL B 1 6 ? 75.446 7.055 19.978 1.00 16.61 6 VAL B CA 1
ATOM 2316 C C . VAL B 1 6 ? 75.140 7.254 21.460 1.00 18.31 6 VAL B C 1
ATOM 2317 O O . VAL B 1 6 ? 76.051 7.469 22.265 1.00 17.59 6 VAL B O 1
ATOM 2321 N N . THR B 1 7 ? 73.859 7.207 21.817 1.00 17.59 7 THR B N 1
ATOM 2322 C CA . THR B 1 7 ? 73.496 7.351 23.217 1.00 16.38 7 THR B CA 1
ATOM 2323 C C . THR B 1 7 ? 73.814 6.008 23.854 1.00 16.45 7 THR B C 1
ATOM 2324 O O . THR B 1 7 ? 73.656 4.968 23.211 1.00 14.90 7 THR B O 1
ATOM 2328 N N . GLY B 1 8 ? 74.270 6.031 25.103 1.00 16.01 8 GLY B N 1
ATOM 2329 C CA . GLY B 1 8 ? 74.605 4.794 25.793 1.00 16.85 8 GLY B CA 1
ATOM 2330 C C . GLY B 1 8 ? 75.872 4.159 25.245 1.00 17.01 8 GLY B C 1
ATOM 2331 O O . GLY B 1 8 ? 76.100 2.951 25.388 1.00 16.57 8 GLY B O 1
ATOM 2332 N N . GLY B 1 9 ? 76.706 4.980 24.624 1.00 14.85 9 GLY B N 1
ATOM 2333 C CA . GLY B 1 9 ? 77.941 4.483 24.046 1.00 18.14 9 GLY B CA 1
ATOM 2334 C C . GLY B 1 9 ? 79.015 4.038 25.022 1.00 17.22 9 GLY B C 1
ATOM 2335 O O . GLY B 1 9 ? 80.043 3.516 24.600 1.00 18.84 9 GLY B O 1
ATOM 2336 N N . ALA B 1 10 ? 78.797 4.242 26.315 1.00 18.09 10 ALA B N 1
ATOM 2337 C CA . ALA B 1 10 ? 79.788 3.837 27.307 1.00 17.64 10 ALA B CA 1
ATOM 2338 C C . ALA B 1 10 ? 79.421 2.489 27.904 1.00 15.75 10 ALA B C 1
ATOM 2339 O O . ALA B 1 10 ? 80.134 1.980 28.773 1.00 16.01 10 ALA B O 1
ATOM 2341 N N . GLY B 1 11 ? 78.315 1.918 27.429 1.00 14.76 11 GLY B N 1
ATOM 2342 C CA . GLY B 1 11 ? 77.850 0.636 27.931 1.00 14.97 11 GLY B CA 1
ATOM 2343 C C . GLY B 1 11 ? 78.295 -0.556 27.101 1.00 14.11 11 GLY B C 1
ATOM 2344 O O . GLY B 1 11 ? 79.111 -0.412 26.193 1.00 16.90 11 GLY B O 1
ATOM 2345 N N . PHE B 1 12 ? 77.744 -1.727 27.423 1.00 16.13 12 PHE B N 1
ATOM 2346 C CA . PHE B 1 12 ? 78.070 -2.981 26.750 1.00 16.10 12 PHE B CA 1
ATOM 2347 C C . PHE B 1 12 ? 77.879 -2.935 25.238 1.00 16.20 12 PHE B C 1
ATOM 2348 O O . PHE B 1 12 ? 78.856 -2.839 24.495 1.00 16.36 12 PHE B O 1
ATOM 2356 N N . ILE B 1 13 ? 76.634 -3.001 24.775 1.00 16.08 13 ILE B N 1
ATOM 2357 C CA . ILE B 1 13 ? 76.376 -2.964 23.339 1.00 15.35 13 ILE B CA 1
ATOM 2358 C C . ILE B 1 13 ? 76.850 -1.657 22.702 1.00 14.48 13 ILE B C 1
ATOM 2359 O O . ILE B 1 13 ? 77.486 -1.665 21.651 1.00 15.29 13 ILE B O 1
ATOM 2364 N N . GLY B 1 14 ? 76.533 -0.538 23.348 1.00 14.62 14 GLY B N 1
ATOM 2365 C CA . GLY B 1 14 ? 76.923 0.761 22.823 1.00 13.06 14 GLY B CA 1
ATOM 2366 C C . GLY B 1 14 ? 78.405 0.949 22.538 1.00 15.04 14 GLY B C 1
ATOM 2367 O O . GLY B 1 14 ? 78.761 1.514 21.501 1.00 16.16 14 GLY B O 1
ATOM 2368 N N . SER B 1 15 ? 79.276 0.495 23.438 1.00 16.01 15 SER B N 1
ATOM 2369 C CA . SER B 1 15 ? 80.719 0.650 23.223 1.00 15.52 15 SER B CA 1
ATOM 2370 C C . SER B 1 15 ? 81.158 -0.105 21.979 1.00 14.19 15 SER B C 1
ATOM 2371 O O . SER B 1 15 ? 81.932 0.407 21.179 1.00 17.38 15 SER B O 1
ATOM 2374 N N . HIS B 1 16 ? 80.653 -1.320 21.815 1.00 15.32 16 HIS B N 1
ATOM 2375 C CA . HIS B 1 16 ? 80.991 -2.112 20.647 1.00 17.19 16 HIS B CA 1
ATOM 2376 C C . HIS B 1 16 ? 80.515 -1.417 19.369 1.00 17.38 16 HIS B C 1
ATOM 2377 O O . HIS B 1 16 ? 81.213 -1.426 18.360 1.00 16.15 16 HIS B O 1
ATOM 2384 N N . VAL B 1 17 ? 79.331 -0.809 19.412 1.00 18.41 17 VAL B N 1
ATOM 2385 C CA . VAL B 1 17 ? 78.816 -0.100 18.244 1.00 16.48 17 VAL B CA 1
ATOM 2386 C C . VAL B 1 17 ? 79.785 1.026 17.905 1.00 16.45 17 VAL B C 1
ATOM 2387 O O . VAL B 1 17 ? 80.197 1.188 16.756 1.00 18.76 17 VAL B O 1
ATOM 2391 N N . VAL B 1 18 ? 80.157 1.798 18.920 1.00 16.82 18 VAL B N 1
ATOM 2392 C CA . VAL B 1 18 ? 81.086 2.898 18.743 1.00 15.61 18 VAL B CA 1
ATOM 2393 C C . VAL B 1 18 ? 82.410 2.404 18.143 1.00 17.03 18 VAL B C 1
ATOM 2394 O O . VAL B 1 18 ? 82.920 2.989 17.194 1.00 15.92 18 VAL B O 1
ATOM 2398 N N . ASP B 1 19 ? 82.962 1.328 18.694 1.00 16.13 19 ASP B N 1
ATOM 2399 C CA . ASP B 1 19 ? 84.214 0.798 18.160 1.00 18.79 19 ASP B CA 1
ATOM 2400 C C . ASP B 1 19 ? 84.089 0.560 16.656 1.00 19.38 19 ASP B C 1
ATOM 2401 O O . ASP B 1 19 ? 84.920 1.023 15.868 1.00 20.31 19 ASP B O 1
ATOM 2406 N N . LYS B 1 20 ? 83.035 -0.152 16.265 1.00 20.12 20 LYS B N 1
ATOM 2407 C CA . LYS B 1 20 ? 82.800 -0.481 14.869 1.00 20.56 20 LYS B CA 1
ATOM 2408 C C . LYS B 1 20 ? 82.538 0.747 13.995 1.00 20.03 20 LYS B C 1
ATOM 2409 O O . LYS B 1 20 ? 83.149 0.893 12.937 1.00 21.38 20 LYS B O 1
ATOM 2415 N N . LEU B 1 21 ? 81.640 1.632 14.425 1.00 18.51 21 LEU B N 1
ATOM 2416 C CA . LEU B 1 21 ? 81.328 2.831 13.644 1.00 17.55 21 LEU B CA 1
ATOM 2417 C C . LEU B 1 21 ? 82.456 3.865 13.580 1.00 20.37 21 LEU B C 1
ATOM 2418 O O . LEU B 1 21 ? 82.597 4.565 12.572 1.00 19.27 21 LEU B O 1
ATOM 2423 N N . SER B 1 22 ? 83.258 3.973 14.638 1.00 21.46 22 SER B N 1
ATOM 2424 C CA . SER B 1 22 ? 84.341 4.958 14.646 1.00 25.62 22 SER B CA 1
ATOM 2425 C C . SER B 1 22 ? 85.370 4.707 13.546 1.00 26.66 22 SER B C 1
ATOM 2426 O O . SER B 1 22 ? 86.104 5.616 13.159 1.00 25.98 22 SER B O 1
ATOM 2429 N N . GLU B 1 23 ? 85.413 3.476 13.045 1.00 28.97 23 GLU B N 1
ATOM 2430 C CA . GLU B 1 23 ? 86.351 3.110 11.989 1.00 31.01 23 GLU B CA 1
ATOM 2431 C C . GLU B 1 23 ? 86.139 3.939 10.728 1.00 31.53 23 GLU B C 1
ATOM 2432 O O . GLU B 1 23 ? 87.063 4.112 9.935 1.00 33.50 23 GLU B O 1
ATOM 2438 N N . SER B 1 24 ? 84.933 4.464 10.541 1.00 30.34 24 SER B N 1
ATOM 2439 C CA . SER B 1 24 ? 84.656 5.253 9.344 1.00 30.29 24 SER B CA 1
ATOM 2440 C C . SER B 1 24 ? 83.738 6.460 9.538 1.00 28.00 24 SER B C 1
ATOM 2441 O O . SER B 1 24 ? 83.355 7.107 8.567 1.00 28.59 24 SER B O 1
ATOM 2444 N N . ASN B 1 25 ? 83.393 6.773 10.782 1.00 26.38 25 ASN B N 1
ATOM 2445 C CA . ASN B 1 25 ? 82.505 7.905 11.060 1.00 25.33 25 ASN B CA 1
ATOM 2446 C C . ASN B 1 25 ? 82.978 8.691 12.263 1.00 24.91 25 ASN B C 1
ATOM 2447 O O . ASN B 1 25 ? 83.694 8.164 13.110 1.00 27.11 25 ASN B O 1
ATOM 2452 N N . GLU B 1 26 ? 82.566 9.953 12.326 1.00 25.51 26 GLU B N 1
ATOM 2453 C CA . GLU B 1 26 ? 82.887 10.838 13.443 1.00 25.10 26 GLU B CA 1
ATOM 2454 C C . GLU B 1 26 ? 81.810 10.502 14.473 1.00 23.48 26 GLU B C 1
ATOM 2455 O O . GLU B 1 26 ? 80.622 10.667 14.198 1.00 24.31 26 GLU B O 1
ATOM 2461 N N . ILE B 1 27 ? 82.222 10.041 15.650 1.00 20.48 27 ILE B N 1
ATOM 2462 C CA . ILE B 1 27 ? 81.280 9.628 16.684 1.00 19.02 27 ILE B CA 1
ATOM 2463 C C . ILE B 1 27 ? 81.185 10.523 17.921 1.00 20.05 27 ILE B C 1
ATOM 2464 O O . ILE B 1 27 ? 82.198 10.940 18.489 1.00 20.82 27 ILE B O 1
ATOM 2469 N N . VAL B 1 28 ? 79.953 10.810 18.331 1.00 18.83 28 VAL B N 1
ATOM 2470 C CA . VAL B 1 28 ? 79.695 11.601 19.529 1.00 19.86 28 VAL B CA 1
ATOM 2471 C C . VAL B 1 28 ? 78.892 10.702 20.458 1.00 19.98 28 VAL B C 1
ATOM 2472 O O . VAL B 1 28 ? 77.787 10.273 20.125 1.00 21.45 28 VAL B O 1
ATOM 2476 N N . VAL B 1 29 ? 79.460 10.400 21.615 1.00 19.42 29 VAL B N 1
ATOM 2477 C CA . VAL B 1 29 ? 78.783 9.556 22.576 1.00 18.05 29 VAL B CA 1
ATOM 2478 C C . VAL B 1 29 ? 78.112 10.403 23.657 1.00 16.40 29 VAL B C 1
ATOM 2479 O O . VAL B 1 29 ? 78.719 11.309 24.233 1.00 17.83 29 VAL B O 1
ATOM 2483 N N . ILE B 1 30 ? 76.845 10.115 23.909 1.00 16.90 30 ILE B N 1
ATOM 2484 C CA . ILE B 1 30 ? 76.105 10.820 24.943 1.00 17.64 30 ILE B CA 1
ATOM 2485 C C . ILE B 1 30 ? 75.791 9.742 25.958 1.00 17.42 30 ILE B C 1
ATOM 2486 O O . ILE B 1 30 ? 75.111 8.762 25.649 1.00 16.82 30 ILE B O 1
ATOM 2491 N N . ASP B 1 31 ? 76.309 9.913 27.169 1.00 17.56 31 ASP B N 1
ATOM 2492 C CA . ASP B 1 31 ? 76.115 8.911 28.204 1.00 18.85 31 ASP B CA 1
ATOM 2493 C C . ASP B 1 31 ? 76.266 9.542 29.592 1.00 19.14 31 ASP B C 1
ATOM 2494 O O . ASP B 1 31 ? 77.129 10.398 29.798 1.00 19.51 31 ASP B O 1
ATOM 2499 N N . ASN B 1 32 ? 75.439 9.108 30.541 1.00 19.30 32 ASN B N 1
ATOM 2500 C CA . ASN B 1 32 ? 75.489 9.640 31.905 1.00 22.16 32 ASN B CA 1
ATOM 2501 C C . ASN B 1 32 ? 76.322 8.741 32.823 1.00 23.63 32 ASN B C 1
ATOM 2502 O O . ASN B 1 32 ? 76.290 8.866 34.051 1.00 24.19 32 ASN B O 1
ATOM 2507 N N . LEU B 1 33 ? 77.072 7.838 32.203 1.00 24.46 33 LEU B N 1
ATOM 2508 C CA . LEU B 1 33 ? 77.929 6.911 32.918 1.00 25.96 33 LEU B CA 1
ATOM 2509 C C . LEU B 1 33 ? 77.275 6.248 34.115 1.00 26.60 33 LEU B C 1
ATOM 2510 O O . LEU B 1 33 ? 77.931 6.027 35.135 1.00 28.14 33 LEU B O 1
ATOM 2515 N N . SER B 1 34 ? 75.987 5.941 34.009 1.00 25.45 34 SER B N 1
ATOM 2516 C CA . SER B 1 34 ? 75.314 5.270 35.103 1.00 26.46 34 SER B CA 1
ATOM 2517 C C . SER B 1 34 ? 75.852 3.843 35.116 1.00 27.27 34 SER B C 1
ATOM 2518 O O . SER B 1 34 ? 76.760 3.524 35.890 1.00 29.11 34 SER B O 1
ATOM 2521 N N . SER B 1 35 ? 75.324 2.990 34.242 1.00 27.04 35 SER B N 1
ATOM 2522 C CA . SER B 1 35 ? 75.780 1.606 34.164 1.00 24.54 35 SER B CA 1
ATOM 2523 C C . SER B 1 35 ? 76.951 1.458 33.193 1.00 26.02 35 SER B C 1
ATOM 2524 O O . SER B 1 35 ? 77.559 0.388 33.102 1.00 24.48 35 SER B O 1
ATOM 2527 N N . GLY B 1 36 ? 77.266 2.543 32.486 1.00 26.70 36 GLY B N 1
ATOM 2528 C CA . GLY B 1 36 ? 78.361 2.537 31.533 1.00 29.02 36 GLY B CA 1
ATOM 2529 C C . GLY B 1 36 ? 79.702 2.978 32.106 1.00 30.91 36 GLY B C 1
ATOM 2530 O O . GLY B 1 36 ? 79.771 3.709 33.099 1.00 31.71 36 GLY B O 1
ATOM 2531 N N . ASN B 1 37 ? 80.771 2.539 31.453 1.00 31.03 37 ASN B N 1
ATOM 2532 C CA . ASN B 1 37 ? 82.135 2.834 31.875 1.00 30.46 37 ASN B CA 1
ATOM 2533 C C . ASN B 1 37 ? 82.853 3.713 30.858 1.00 30.01 37 ASN B C 1
ATOM 2534 O O . ASN B 1 37 ? 82.941 3.375 29.675 1.00 28.53 37 ASN B O 1
ATOM 2539 N N . GLU B 1 38 ? 83.379 4.835 31.333 1.00 28.44 38 GLU B N 1
ATOM 2540 C CA . GLU B 1 38 ? 84.099 5.786 30.494 1.00 30.18 38 GLU B CA 1
ATOM 2541 C C . GLU B 1 38 ? 85.257 5.115 29.748 1.00 30.59 38 GLU B C 1
ATOM 2542 O O . GLU B 1 38 ? 85.572 5.473 28.610 1.00 27.75 38 GLU B O 1
ATOM 2548 N N . GLU B 1 39 ? 85.881 4.138 30.401 1.00 29.41 39 GLU B N 1
ATOM 2549 C CA . GLU B 1 39 ? 87.011 3.438 29.817 1.00 31.03 39 GLU B CA 1
ATOM 2550 C C . GLU B 1 39 ? 86.627 2.601 28.599 1.00 29.72 39 GLU B C 1
ATOM 2551 O O . GLU B 1 39 ? 87.485 2.279 27.779 1.00 29.24 39 GLU B O 1
ATOM 2557 N N . PHE B 1 40 ? 85.342 2.263 28.481 1.00 28.89 40 PHE B N 1
ATOM 2558 C CA . PHE B 1 40 ? 84.851 1.477 27.345 1.00 27.62 40 PHE B CA 1
ATOM 2559 C C . PHE B 1 40 ? 84.696 2.354 26.097 1.00 27.49 40 PHE B C 1
ATOM 2560 O O . PHE B 1 40 ? 84.595 1.839 24.985 1.00 26.35 40 PHE B O 1
ATOM 2568 N N . VAL B 1 41 ? 84.670 3.672 26.273 1.00 26.71 41 VAL B N 1
ATOM 2569 C CA . VAL B 1 41 ? 84.514 4.582 25.138 1.00 27.09 41 VAL B CA 1
ATOM 2570 C C . VAL B 1 41 ? 85.762 4.674 24.265 1.00 27.87 41 VAL B C 1
ATOM 2571 O O . VAL B 1 41 ? 86.859 4.945 24.753 1.00 28.61 41 VAL B O 1
ATOM 2575 N N . ASN B 1 42 ? 85.586 4.444 22.968 1.00 27.66 42 ASN B N 1
ATOM 2576 C CA . ASN B 1 42 ? 86.689 4.492 22.020 1.00 28.44 42 ASN B CA 1
ATOM 2577 C C . ASN B 1 42 ? 87.307 5.888 22.078 1.00 28.73 42 ASN B C 1
ATOM 2578 O O . ASN B 1 42 ? 86.593 6.884 22.130 1.00 27.92 42 ASN B O 1
ATOM 2583 N N . GLU B 1 43 ? 88.635 5.955 22.077 1.00 29.67 43 GLU B N 1
ATOM 2584 C CA . GLU B 1 43 ? 89.329 7.236 22.167 1.00 31.01 43 GLU B CA 1
ATOM 2585 C C . GLU B 1 43 ? 89.073 8.177 20.996 1.00 29.80 43 GLU B C 1
ATOM 2586 O O . GLU B 1 43 ? 89.230 9.387 21.127 1.00 30.25 43 GLU B O 1
ATOM 2592 N N . ALA B 1 44 ? 88.686 7.622 19.852 1.00 28.57 44 ALA B N 1
ATOM 2593 C CA . ALA B 1 44 ? 88.420 8.427 18.662 1.00 26.69 44 ALA B CA 1
ATOM 2594 C C . ALA B 1 44 ? 87.070 9.136 18.753 1.00 26.71 44 ALA B C 1
ATOM 2595 O O . ALA B 1 44 ? 86.753 10.015 17.945 1.00 26.39 44 ALA B O 1
ATOM 2597 N N . ALA B 1 45 ? 86.273 8.753 19.741 1.00 25.22 45 ALA B N 1
ATOM 2598 C CA . ALA B 1 45 ? 84.962 9.349 19.928 1.00 24.79 45 ALA B CA 1
ATOM 2599 C C . ALA B 1 45 ? 85.009 10.473 20.949 1.00 25.04 45 ALA B C 1
ATOM 2600 O O . ALA B 1 45 ? 85.936 10.566 21.753 1.00 24.35 45 ALA B O 1
ATOM 2602 N N . ARG B 1 46 ? 84.007 11.342 20.897 1.00 24.09 46 ARG B N 1
ATOM 2603 C CA . ARG B 1 46 ? 83.896 12.446 21.837 1.00 24.81 46 ARG B CA 1
ATOM 2604 C C . ARG B 1 46 ? 82.844 12.039 22.868 1.00 24.83 46 ARG B C 1
ATOM 2605 O O . ARG B 1 46 ? 81.700 11.768 22.506 1.00 25.08 46 ARG B O 1
ATOM 2613 N N . LEU B 1 47 ? 83.223 11.983 24.141 1.00 23.56 47 LEU B N 1
ATOM 2614 C CA . LEU B 1 47 ? 82.277 11.611 25.182 1.00 23.44 47 LEU B CA 1
ATOM 2615 C C . LEU B 1 47 ? 81.624 12.842 25.793 1.00 24.68 47 LEU B C 1
ATOM 2616 O O . LEU B 1 47 ? 82.303 13.747 26.264 1.00 25.00 47 LEU B O 1
ATOM 2621 N N . VAL B 1 48 ? 80.298 12.859 25.772 1.00 25.39 48 VAL B N 1
ATOM 2622 C CA . VAL B 1 48 ? 79.524 13.947 26.339 1.00 24.41 48 VAL B CA 1
ATOM 2623 C C . VAL B 1 48 ? 78.758 13.352 27.505 1.00 23.84 48 VAL B C 1
ATOM 2624 O O . VAL B 1 48 ? 77.880 12.510 27.314 1.00 23.94 48 VAL B O 1
ATOM 2628 N N . LYS B 1 49 ? 79.100 13.763 28.719 1.00 23.44 49 LYS B N 1
ATOM 2629 C CA . LYS B 1 49 ? 78.412 13.226 29.877 1.00 25.93 49 LYS B CA 1
ATOM 2630 C C . LYS B 1 49 ? 77.122 13.994 30.102 1.00 26.04 49 LYS B C 1
ATOM 2631 O O . LYS B 1 49 ? 77.143 15.161 30.494 1.00 26.56 49 LYS B O 1
ATOM 2637 N N . ALA B 1 50 ? 75.996 13.338 29.843 1.00 25.31 50 ALA B N 1
ATOM 2638 C CA . ALA B 1 50 ? 74.697 13.972 30.009 1.00 25.08 50 ALA B CA 1
ATOM 2639 C C . ALA B 1 50 ? 73.606 12.952 30.288 1.00 25.95 50 ALA B C 1
ATOM 2640 O O . ALA B 1 50 ? 73.774 11.761 30.030 1.00 26.24 50 ALA B O 1
ATOM 2642 N N . ASP B 1 51 ? 72.491 13.441 30.821 1.00 25.54 51 ASP B N 1
ATOM 2643 C CA . ASP B 1 51 ? 71.332 12.619 31.157 1.00 25.84 51 ASP B CA 1
ATOM 2644 C C . ASP B 1 51 ? 70.255 12.935 30.117 1.00 25.89 51 ASP B C 1
ATOM 2645 O O . ASP B 1 51 ? 69.703 14.038 30.103 1.00 25.48 51 ASP B O 1
ATOM 2650 N N . LEU B 1 52 ? 69.967 11.971 29.247 1.00 23.75 52 LEU B N 1
ATOM 2651 C CA . LEU B 1 52 ? 68.963 12.150 28.202 1.00 23.41 52 LEU B CA 1
ATOM 2652 C C . LEU B 1 52 ? 67.627 12.614 28.761 1.00 23.15 52 LEU B C 1
ATOM 2653 O O . LEU B 1 52 ? 66.875 13.336 28.097 1.00 23.80 52 LEU B O 1
ATOM 2658 N N . ALA B 1 53 ? 67.334 12.186 29.981 1.00 21.64 53 ALA B N 1
ATOM 2659 C CA . ALA B 1 53 ? 66.081 12.534 30.618 1.00 24.02 53 ALA B CA 1
ATOM 2660 C C . ALA B 1 53 ? 66.085 13.868 31.363 1.00 25.65 53 ALA B C 1
ATOM 2661 O O . ALA B 1 53 ? 65.116 14.181 32.052 1.00 26.31 53 ALA B O 1
ATOM 2663 N N . ALA B 1 54 ? 67.139 14.669 31.218 1.00 27.32 54 ALA B N 1
ATOM 2664 C CA . ALA B 1 54 ? 67.173 15.929 31.947 1.00 29.73 54 ALA B CA 1
ATOM 2665 C C . ALA B 1 54 ? 67.950 17.093 31.341 1.00 29.81 54 ALA B C 1
ATOM 2666 O O . ALA B 1 54 ? 67.596 18.254 31.577 1.00 30.21 54 ALA B O 1
ATOM 2668 N N . ASP B 1 55 ? 68.990 16.811 30.561 1.00 29.42 55 ASP B N 1
ATOM 2669 C CA . ASP B 1 55 ? 69.799 17.891 29.996 1.00 31.17 55 ASP B CA 1
ATOM 2670 C C . ASP B 1 55 ? 69.497 18.345 28.565 1.00 32.04 55 ASP B C 1
ATOM 2671 O O . ASP B 1 55 ? 68.836 17.650 27.797 1.00 33.05 55 ASP B O 1
ATOM 2676 N N . ASP B 1 56 ? 69.998 19.530 28.229 1.00 32.90 56 ASP B N 1
ATOM 2677 C CA . ASP B 1 56 ? 69.832 20.121 26.903 1.00 34.91 56 ASP B CA 1
ATOM 2678 C C . ASP B 1 56 ? 70.897 19.502 25.995 1.00 34.89 56 ASP B C 1
ATOM 2679 O O . ASP B 1 56 ? 72.080 19.796 26.140 1.00 35.13 56 ASP B O 1
ATOM 2684 N N . ILE B 1 57 ? 70.494 18.644 25.064 1.00 35.54 57 ILE B N 1
ATOM 2685 C CA . ILE B 1 57 ? 71.475 18.015 24.182 1.00 36.42 57 ILE B CA 1
ATOM 2686 C C . ILE B 1 57 ? 71.481 18.577 22.763 1.00 37.85 57 ILE B C 1
ATOM 2687 O O . ILE B 1 57 ? 71.899 17.888 21.835 1.00 37.78 57 ILE B O 1
ATOM 2692 N N . LYS B 1 58 ? 71.054 19.828 22.596 1.00 39.30 58 LYS B N 1
ATOM 2693 C CA . LYS B 1 58 ? 70.994 20.434 21.266 1.00 39.69 58 LYS B CA 1
ATOM 2694 C C . LYS B 1 58 ? 72.353 20.660 20.602 1.00 39.57 58 LYS B C 1
ATOM 2695 O O . LYS B 1 58 ? 72.517 20.385 19.412 1.00 40.00 58 LYS B O 1
ATOM 2701 N N . ASP B 1 59 ? 73.330 21.152 21.356 1.00 38.84 59 ASP B N 1
ATOM 2702 C CA . ASP B 1 59 ? 74.651 21.379 20.784 1.00 39.17 59 ASP B CA 1
ATOM 2703 C C . ASP B 1 59 ? 75.303 20.062 20.360 1.00 37.89 59 ASP B C 1
ATOM 2704 O O . ASP B 1 59 ? 76.172 20.038 19.484 1.00 38.81 59 ASP B O 1
ATOM 2709 N N . TYR B 1 6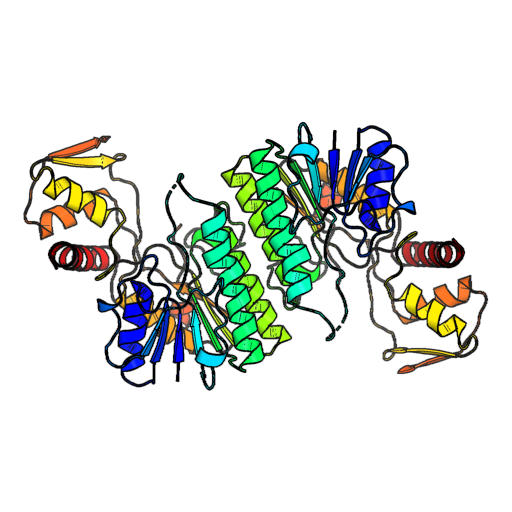0 ? 74.879 18.963 20.976 1.00 34.79 60 TYR B N 1
ATOM 2710 C CA . TYR B 1 60 ? 75.473 17.671 20.676 1.00 32.61 60 TYR B CA 1
ATOM 2711 C C . TYR B 1 60 ? 74.904 16.966 19.437 1.00 30.55 60 TYR B C 1
ATOM 2712 O O . TYR B 1 60 ? 75.614 16.193 18.792 1.00 29.03 60 TYR B O 1
ATOM 2721 N N . LEU B 1 61 ? 73.646 17.242 19.093 1.00 28.02 61 LEU B N 1
ATOM 2722 C CA . LEU B 1 61 ? 73.018 16.616 17.928 1.00 27.13 61 LEU B CA 1
ATOM 2723 C C . LEU B 1 61 ? 73.214 17.427 16.653 1.00 27.98 61 LEU B C 1
ATOM 2724 O O . LEU B 1 61 ? 72.865 16.978 15.568 1.00 28.26 61 LEU B O 1
ATOM 2729 N N . LYS B 1 62 ? 73.763 18.626 16.798 1.00 30.05 62 LYS B N 1
ATOM 2730 C CA . LYS B 1 62 ? 74.009 19.525 15.670 1.00 31.64 62 LYS B CA 1
ATOM 2731 C C . LYS B 1 62 ? 74.758 18.853 14.512 1.00 30.02 62 LYS B C 1
ATOM 2732 O O . LYS B 1 62 ? 75.859 18.347 14.690 1.00 31.02 62 LYS B O 1
ATOM 2738 N N . GLY B 1 63 ? 74.155 18.847 13.327 1.00 29.16 63 GLY B N 1
ATOM 2739 C CA . GLY B 1 63 ? 74.797 18.250 12.165 1.00 28.96 63 GLY B CA 1
ATOM 2740 C C . GLY B 1 63 ? 74.844 16.729 12.092 1.00 28.45 63 GLY B C 1
ATOM 2741 O O . GLY B 1 63 ? 75.276 16.169 11.086 1.00 28.90 63 GLY B O 1
ATOM 2742 N N . ALA B 1 64 ? 74.415 16.050 13.152 1.00 27.64 64 ALA B N 1
ATOM 2743 C CA . ALA B 1 64 ? 74.425 14.592 13.160 1.00 27.42 64 ALA B CA 1
ATOM 2744 C C . ALA B 1 64 ? 73.614 14.040 11.986 1.00 26.59 64 ALA B C 1
ATOM 2745 O O . ALA B 1 64 ? 72.598 14.610 11.602 1.00 27.35 64 ALA B O 1
ATOM 2747 N N . GLU B 1 65 ? 74.080 12.924 11.434 1.00 27.70 65 GLU B N 1
ATOM 2748 C CA . GLU B 1 65 ? 73.449 12.259 10.298 1.00 28.56 65 GLU B CA 1
ATOM 2749 C C . GLU B 1 65 ? 72.421 11.258 10.820 1.00 27.00 65 GLU B C 1
ATOM 2750 O O . GLU B 1 65 ? 71.361 11.058 10.220 1.00 25.93 65 GLU B O 1
ATOM 2756 N N . GLU B 1 66 ? 72.754 10.621 11.939 1.00 23.74 66 GLU B N 1
ATOM 2757 C CA . GLU B 1 66 ? 71.855 9.658 12.553 1.00 23.06 66 GLU B CA 1
ATOM 2758 C C . GLU B 1 66 ? 72.200 9.444 14.024 1.00 20.68 66 GLU B C 1
ATOM 2759 O O . GLU B 1 66 ? 73.279 9.835 14.484 1.00 18.98 66 GLU B O 1
ATOM 2765 N N . VAL B 1 67 ? 71.260 8.853 14.756 1.00 18.15 67 VAL B N 1
ATOM 2766 C CA . VAL B 1 67 ? 71.439 8.561 16.172 1.00 15.24 67 VAL B CA 1
ATOM 2767 C C . VAL B 1 67 ? 71.198 7.072 16.452 1.00 15.15 67 VAL B C 1
ATOM 2768 O O . VAL B 1 67 ? 70.190 6.498 16.019 1.00 13.62 67 VAL B O 1
ATOM 2772 N N . TRP B 1 68 ? 72.140 6.441 17.153 1.00 14.81 68 TRP B N 1
ATOM 2773 C CA . TRP B 1 68 ? 71.975 5.044 17.555 1.00 14.31 68 TRP B CA 1
ATOM 2774 C C . TRP B 1 68 ? 71.566 5.189 19.015 1.00 14.85 68 TRP B C 1
ATOM 2775 O O . TRP B 1 68 ? 72.389 5.554 19.865 1.00 13.43 68 TRP B O 1
ATOM 2786 N N . HIS B 1 69 ? 70.286 4.956 19.295 1.00 13.34 69 HIS B N 1
ATOM 2787 C CA . HIS B 1 69 ? 69.777 5.097 20.655 1.00 14.20 69 HIS B CA 1
ATOM 2788 C C . HIS B 1 69 ? 69.911 3.774 21.384 1.00 13.93 69 HIS B C 1
ATOM 2789 O O . HIS B 1 69 ? 69.032 2.904 21.315 1.00 14.76 69 HIS B O 1
ATOM 2796 N N . ILE B 1 70 ? 71.028 3.645 22.087 1.00 13.82 70 ILE B N 1
ATOM 2797 C CA . ILE B 1 70 ? 71.362 2.445 22.824 1.00 15.55 70 ILE B CA 1
ATOM 2798 C C . ILE B 1 70 ? 71.162 2.663 24.332 1.00 16.43 70 ILE B C 1
ATOM 2799 O O . ILE B 1 70 ? 70.996 1.706 25.081 1.00 17.50 70 ILE B O 1
ATOM 2804 N N . ALA B 1 71 ? 71.164 3.920 24.772 1.00 17.39 71 ALA B N 1
ATOM 2805 C CA . ALA B 1 71 ? 70.973 4.231 26.195 1.00 17.18 71 ALA B CA 1
ATOM 2806 C C . ALA B 1 71 ? 69.628 3.724 26.738 1.00 16.77 71 ALA B C 1
ATOM 2807 O O . ALA B 1 71 ? 68.591 3.793 26.053 1.00 13.43 71 ALA B O 1
ATOM 2809 N N . ALA B 1 72 ? 69.663 3.223 27.976 1.00 16.93 72 ALA B N 1
ATOM 2810 C CA . ALA B 1 72 ? 68.478 2.708 28.662 1.00 17.10 72 ALA B CA 1
ATOM 2811 C C . ALA B 1 72 ? 68.775 2.190 30.078 1.00 20.47 72 ALA B C 1
ATOM 2812 O O . ALA B 1 72 ? 69.926 1.946 30.440 1.00 18.10 72 ALA B O 1
ATOM 2814 N N . ASN B 1 73 ? 67.713 2.033 30.868 1.00 21.46 73 ASN B N 1
ATOM 2815 C CA . ASN B 1 73 ? 67.781 1.551 32.249 1.00 24.59 73 ASN B CA 1
ATOM 2816 C C . ASN B 1 73 ? 68.137 0.064 32.229 1.00 25.41 73 ASN B C 1
ATOM 2817 O O . ASN B 1 73 ? 67.832 -0.643 31.267 1.00 26.94 73 ASN B O 1
ATOM 2822 N N . PRO B 1 74 ? 68.801 -0.430 33.283 1.00 27.78 74 PRO B N 1
ATOM 2823 C CA . PRO B 1 74 ? 69.131 -1.858 33.268 1.00 28.96 74 PRO B CA 1
ATOM 2824 C C . PRO B 1 74 ? 67.859 -2.680 33.486 1.00 31.01 74 PRO B C 1
ATOM 2825 O O . PRO B 1 74 ? 67.031 -2.334 34.328 1.00 32.55 74 PRO B O 1
ATOM 2829 N N . ASP B 1 75 ? 67.684 -3.749 32.717 1.00 32.39 75 ASP B N 1
ATOM 2830 C CA . ASP B 1 75 ? 66.510 -4.591 32.899 1.00 34.62 75 ASP B CA 1
ATOM 2831 C C . ASP B 1 75 ? 66.873 -5.589 33.990 1.00 37.41 75 ASP B C 1
ATOM 2832 O O . ASP B 1 75 ? 67.700 -6.477 33.779 1.00 36.31 75 ASP B O 1
ATOM 2837 N N . VAL B 1 76 ? 66.266 -5.428 35.161 1.00 39.83 76 VAL B N 1
ATOM 2838 C CA . VAL B 1 76 ? 66.549 -6.305 36.289 1.00 44.20 76 VAL B CA 1
ATOM 2839 C C . VAL B 1 76 ? 65.450 -7.350 36.497 1.00 46.46 76 VAL B C 1
ATOM 2840 O O . VAL B 1 76 ? 64.424 -7.348 35.810 1.00 47.90 76 VAL B O 1
ATOM 2844 N N . ARG B 1 77 ? 65.682 -8.239 37.457 1.00 48.43 77 ARG B N 1
ATOM 2845 C CA . ARG B 1 77 ? 64.757 -9.316 37.797 1.00 49.95 77 ARG B CA 1
ATOM 2846 C C . ARG B 1 77 ? 63.398 -8.806 38.277 1.00 49.65 77 ARG B C 1
ATOM 2847 O O . ARG B 1 77 ? 63.317 -7.931 39.137 1.00 49.11 77 ARG B O 1
ATOM 2855 N N . GLY B 1 79 ? 60.436 -7.933 39.874 1.00 45.59 79 GLY B N 1
ATOM 2856 C CA . GLY B 1 79 ? 60.558 -8.477 41.214 1.00 45.06 79 GLY B CA 1
ATOM 2857 C C . GLY B 1 79 ? 61.432 -7.616 42.104 1.00 44.46 79 GLY B C 1
ATOM 2858 O O . GLY B 1 79 ? 61.349 -7.692 43.333 1.00 45.66 79 GLY B O 1
ATOM 2859 N N . ALA B 1 80 ? 62.268 -6.791 41.479 1.00 42.96 80 ALA B N 1
ATOM 2860 C CA . ALA B 1 80 ? 63.174 -5.905 42.200 1.00 41.39 80 ALA B CA 1
ATOM 2861 C C . ALA B 1 80 ? 63.415 -4.648 41.366 1.00 39.53 80 ALA B C 1
ATOM 2862 O O . ALA B 1 80 ? 64.377 -3.911 41.580 1.00 38.56 80 ALA B O 1
ATOM 2864 N N . GLU B 1 81 ? 62.514 -4.409 40.424 1.00 38.21 81 GLU B N 1
ATOM 2865 C CA . GLU B 1 81 ? 62.605 -3.268 39.524 1.00 37.00 81 GLU B CA 1
ATOM 2866 C C . GLU B 1 81 ? 61.981 -1.982 40.063 1.00 34.48 81 GLU B C 1
ATOM 2867 O O . GLU B 1 81 ? 61.043 -2.014 40.854 1.00 35.14 81 GLU B O 1
ATOM 2873 N N . ASN B 1 82 ? 62.511 -0.855 39.604 1.00 30.81 82 ASN B N 1
ATOM 2874 C CA . ASN B 1 82 ? 62.055 0.465 40.009 1.00 29.20 82 ASN B CA 1
ATOM 2875 C C . ASN B 1 82 ? 61.294 1.116 38.849 1.00 27.18 82 ASN B C 1
ATOM 2876 O O . ASN B 1 82 ? 61.907 1.660 37.931 1.00 26.40 82 ASN B O 1
ATOM 2881 N N . PRO B 1 83 ? 59.951 1.064 38.870 1.00 26.17 83 PRO B N 1
ATOM 2882 C CA . PRO B 1 83 ? 59.146 1.666 37.795 1.00 24.77 83 PRO B CA 1
ATOM 2883 C C . PRO B 1 83 ? 59.608 3.058 37.357 1.00 23.18 83 PRO B C 1
ATOM 2884 O O . PRO B 1 83 ? 59.747 3.329 36.166 1.00 22.78 83 PRO B O 1
ATOM 2888 N N . ASP B 1 84 ? 59.850 3.936 38.324 1.00 22.98 84 ASP B N 1
ATOM 2889 C CA . ASP B 1 84 ? 60.293 5.290 38.031 1.00 22.54 84 ASP B CA 1
ATOM 2890 C C . ASP B 1 84 ? 61.588 5.319 37.227 1.00 22.28 84 ASP B C 1
ATOM 2891 O O . ASP B 1 84 ? 61.754 6.144 36.333 1.00 21.05 84 ASP B O 1
ATOM 2896 N N . GLU B 1 85 ? 62.514 4.424 37.547 1.00 22.64 85 GLU B N 1
ATOM 2897 C CA . GLU B 1 85 ? 63.780 4.393 36.833 1.00 21.56 85 GLU B CA 1
ATOM 2898 C C . GLU B 1 85 ? 63.599 3.907 35.402 1.00 20.59 85 GLU B C 1
ATOM 2899 O O . GLU B 1 85 ? 64.193 4.458 34.476 1.00 22.19 85 GLU B O 1
ATOM 2905 N N . ILE B 1 86 ? 62.777 2.878 35.227 1.00 19.15 86 ILE B N 1
ATOM 2906 C CA . ILE B 1 86 ? 62.493 2.332 33.904 1.00 18.78 86 ILE B CA 1
ATOM 2907 C C . ILE B 1 86 ? 61.766 3.401 33.081 1.00 19.51 86 ILE B C 1
ATOM 2908 O O . ILE B 1 86 ? 62.069 3.612 31.896 1.00 18.46 86 ILE B O 1
ATOM 2913 N N . TYR B 1 87 ? 60.821 4.099 33.709 1.00 19.81 87 TYR B N 1
ATOM 2914 C CA . TYR B 1 87 ? 60.072 5.133 32.992 1.00 20.81 87 TYR B CA 1
ATOM 2915 C C . TYR B 1 87 ? 60.976 6.275 32.561 1.00 20.25 87 TYR B C 1
ATOM 2916 O O . TYR B 1 87 ? 60.960 6.696 31.400 1.00 20.18 87 TYR B O 1
ATOM 2925 N N . ARG B 1 88 ? 61.779 6.770 33.494 1.00 18.76 88 ARG B N 1
ATOM 2926 C CA . ARG B 1 88 ? 62.648 7.897 33.198 1.00 19.83 88 ARG B CA 1
ATOM 2927 C C . ARG B 1 88 ? 63.760 7.633 32.189 1.00 19.90 88 ARG B C 1
ATOM 2928 O O . ARG B 1 88 ? 63.985 8.438 31.277 1.00 17.34 88 ARG B O 1
ATOM 2936 N N . ASN B 1 89 ? 64.447 6.506 32.348 1.00 18.37 89 ASN B N 1
ATOM 2937 C CA . ASN B 1 89 ? 65.565 6.185 31.470 1.00 19.60 89 ASN B CA 1
ATOM 2938 C C . ASN B 1 89 ? 65.220 5.512 30.155 1.00 18.81 89 ASN B C 1
ATOM 2939 O O . ASN B 1 89 ? 66.073 5.384 29.277 1.00 18.68 89 ASN B O 1
ATOM 2944 N N . ASN B 1 90 ? 63.970 5.093 30.007 1.00 17.74 90 ASN B N 1
ATOM 2945 C CA . ASN B 1 90 ? 63.539 4.469 28.769 1.00 16.89 90 ASN B CA 1
ATOM 2946 C C . ASN B 1 90 ? 62.517 5.350 28.064 1.00 16.28 90 ASN B C 1
ATOM 2947 O O . ASN B 1 90 ? 62.796 5.914 27.002 1.00 17.85 90 ASN B O 1
ATOM 2952 N N . VAL B 1 91 ? 61.346 5.506 28.666 1.00 16.87 91 VAL B N 1
ATOM 2953 C CA . VAL B 1 91 ? 60.295 6.305 28.046 1.00 17.98 91 VAL B CA 1
ATOM 2954 C C . VAL B 1 91 ? 60.602 7.796 27.923 1.00 17.24 91 VAL B C 1
ATOM 2955 O O . VAL B 1 91 ? 60.583 8.343 26.819 1.00 16.55 91 VAL B O 1
ATOM 2959 N N . LEU B 1 92 ? 60.893 8.459 29.039 1.00 17.27 92 LEU B N 1
ATOM 2960 C CA . LEU B 1 92 ? 61.168 9.893 28.990 1.00 16.07 92 LEU B CA 1
ATOM 2961 C C . LEU B 1 92 ? 62.435 10.254 28.226 1.00 16.32 92 LEU B C 1
ATOM 2962 O O . LEU B 1 92 ? 62.475 11.243 27.488 1.00 16.65 92 LEU B O 1
ATOM 2967 N N . ALA B 1 93 ? 63.485 9.464 28.410 1.00 15.67 93 ALA B N 1
ATOM 2968 C CA . ALA B 1 93 ? 64.734 9.736 27.720 1.00 15.55 93 ALA B CA 1
ATOM 2969 C C . ALA B 1 93 ? 64.529 9.641 26.213 1.00 12.50 93 ALA B C 1
ATOM 2970 O O . ALA B 1 93 ? 65.078 10.427 25.451 1.00 12.49 93 ALA B O 1
ATOM 2972 N N . THR B 1 94 ? 63.741 8.662 25.795 1.00 10.67 94 THR B N 1
ATOM 2973 C CA . THR B 1 94 ? 63.474 8.462 24.383 1.00 13.01 94 THR B CA 1
ATOM 2974 C C . THR B 1 94 ? 62.621 9.606 23.840 1.00 12.64 94 THR B C 1
ATOM 2975 O O . THR B 1 94 ? 62.902 10.131 22.766 1.00 14.51 94 THR B O 1
ATOM 2979 N N . TYR B 1 95 ? 61.582 9.994 24.575 1.00 14.14 95 TYR B N 1
ATOM 2980 C CA . TYR B 1 95 ? 60.745 11.106 24.121 1.00 14.57 95 TYR B CA 1
ATOM 2981 C C . TYR B 1 95 ? 61.610 12.344 23.928 1.00 13.96 95 TYR B C 1
ATOM 2982 O O . TYR B 1 95 ? 61.601 12.962 22.866 1.00 15.46 95 TYR B O 1
ATOM 2991 N N . ARG B 1 96 ? 62.359 12.706 24.965 1.00 16.52 96 ARG B N 1
ATOM 2992 C CA . ARG B 1 96 ? 63.220 13.876 24.899 1.00 17.54 96 ARG B CA 1
ATOM 2993 C C . ARG B 1 96 ? 64.244 13.789 23.763 1.00 16.84 96 ARG B C 1
ATOM 2994 O O . ARG B 1 96 ? 64.583 14.801 23.143 1.00 14.26 96 ARG B O 1
ATOM 3002 N N . LEU B 1 97 ? 64.744 12.588 23.485 1.00 15.55 97 LEU B N 1
ATOM 3003 C CA . LEU B 1 97 ? 65.703 12.433 22.393 1.00 14.85 97 LEU B CA 1
ATOM 3004 C C . LEU B 1 97 ? 65.040 12.730 21.047 1.00 14.17 97 LEU B C 1
ATOM 3005 O O . LEU B 1 97 ? 65.613 13.408 20.192 1.00 15.55 97 LEU B O 1
ATOM 3010 N N . LEU B 1 98 ? 63.834 12.209 20.861 1.00 14.47 98 LEU B N 1
ATOM 3011 C CA . LEU B 1 98 ? 63.108 12.407 19.606 1.00 14.66 98 LEU B CA 1
ATOM 3012 C C . LEU B 1 98 ? 62.796 13.886 19.386 1.00 16.54 98 LEU B C 1
ATOM 3013 O O . LEU B 1 98 ? 62.831 14.378 18.256 1.00 17.56 98 LEU B O 1
ATOM 3018 N N . GLU B 1 99 ? 62.495 14.592 20.472 1.00 17.56 99 GLU B N 1
ATOM 3019 C CA . GLU B 1 99 ? 62.209 16.015 20.390 1.00 18.77 99 GLU B CA 1
ATOM 3020 C C . GLU B 1 99 ? 63.473 16.757 19.993 1.00 16.52 99 GLU B C 1
ATOM 3021 O O . GLU B 1 99 ? 63.449 17.631 19.133 1.00 19.34 99 GLU B O 1
ATOM 3027 N N . ALA B 1 100 ? 64.581 16.388 20.623 1.00 16.42 100 ALA B N 1
ATOM 3028 C CA . ALA B 1 100 ? 65.866 17.006 20.353 1.00 15.55 100 ALA B CA 1
ATOM 3029 C C . ALA B 1 100 ? 66.279 16.747 18.903 1.00 16.47 100 ALA B C 1
ATOM 3030 O O . ALA B 1 100 ? 66.801 17.635 18.217 1.00 15.77 100 ALA B O 1
ATOM 3032 N N . MET B 1 101 ? 66.039 15.526 18.437 1.00 15.95 101 MET B N 1
ATOM 3033 C CA . MET B 1 101 ? 66.366 15.170 17.069 1.00 15.56 101 MET B CA 1
ATOM 3034 C C . MET B 1 101 ? 65.533 16.034 16.120 1.00 16.22 101 MET B C 1
ATOM 3035 O O . MET B 1 101 ? 66.044 16.565 15.132 1.00 14.75 101 MET B O 1
ATOM 3040 N N . ARG B 1 102 ? 64.246 16.163 16.433 1.00 17.92 102 ARG B N 1
ATOM 3041 C CA . ARG B 1 102 ? 63.326 16.954 15.616 1.00 19.47 102 ARG B CA 1
ATOM 3042 C C . ARG B 1 102 ? 63.841 18.375 15.511 1.00 19.47 102 ARG B C 1
ATOM 3043 O O . ARG B 1 102 ? 63.996 18.916 14.417 1.00 20.65 102 ARG B O 1
ATOM 3051 N N . LYS B 1 103 ? 64.128 18.971 16.661 1.00 22.21 103 LYS B N 1
ATOM 3052 C CA . LYS B 1 103 ? 64.626 20.340 16.712 1.00 23.54 103 LYS B CA 1
ATOM 3053 C C . LYS B 1 103 ? 65.963 20.556 16.012 1.00 24.80 103 LYS B C 1
ATOM 3054 O O . LYS B 1 103 ? 66.193 21.615 15.429 1.00 25.37 103 LYS B O 1
ATOM 3060 N N . ALA B 1 104 ? 66.844 19.560 16.071 1.00 24.45 104 ALA B N 1
ATOM 3061 C CA . ALA B 1 104 ? 68.162 19.676 15.444 1.00 23.70 104 ALA B CA 1
ATOM 3062 C C . ALA B 1 104 ? 68.181 19.275 13.968 1.00 23.78 104 ALA B C 1
ATOM 3063 O O . ALA B 1 104 ? 69.151 19.538 13.259 1.00 24.75 104 ALA B O 1
ATOM 3065 N N . GLY B 1 105 ? 67.116 18.634 13.502 1.00 21.74 105 GLY B N 1
ATOM 3066 C CA . GLY B 1 105 ? 67.074 18.243 12.107 1.00 21.72 105 GLY B CA 1
ATOM 3067 C C . GLY B 1 105 ? 67.696 16.890 11.816 1.00 21.43 105 GLY B C 1
ATOM 3068 O O . GLY B 1 105 ? 68.078 16.609 10.682 1.00 21.08 105 GLY B O 1
ATOM 3069 N N . VAL B 1 106 ? 67.815 16.058 12.845 1.00 20.33 106 VAL B N 1
ATOM 3070 C CA . VAL B 1 106 ? 68.369 14.719 12.676 1.00 20.72 106 VAL B CA 1
ATOM 3071 C C . VAL B 1 106 ? 67.178 13.801 12.406 1.00 17.79 106 VAL B C 1
ATOM 3072 O O . VAL B 1 106 ? 66.234 13.773 13.190 1.00 21.53 106 VAL B O 1
ATOM 3076 N N . SER B 1 107 ? 67.220 13.032 11.322 1.00 18.41 107 SER B N 1
ATOM 3077 C CA . SER B 1 107 ? 66.067 12.195 10.988 1.00 16.64 107 SER B CA 1
ATOM 3078 C C . SER B 1 107 ? 66.312 10.711 10.720 1.00 16.05 107 SER B C 1
ATOM 3079 O O . SER B 1 107 ? 65.598 10.084 9.936 1.00 12.87 107 SER B O 1
ATOM 3082 N N . ARG B 1 108 ? 67.313 10.147 11.380 1.00 14.46 108 ARG B N 1
ATOM 3083 C CA . ARG B 1 108 ? 67.609 8.732 11.228 1.00 15.75 108 ARG B CA 1
ATOM 3084 C C . ARG B 1 108 ? 67.884 8.208 12.627 1.00 12.97 108 ARG B C 1
ATOM 3085 O O . ARG B 1 108 ? 68.722 8.755 13.337 1.00 13.92 108 ARG B O 1
ATOM 3093 N N . ILE B 1 109 ? 67.157 7.178 13.037 1.00 12.99 109 ILE B N 1
ATOM 3094 C CA . ILE B 1 109 ? 67.369 6.627 14.363 1.00 13.58 109 ILE B CA 1
ATOM 3095 C C . ILE B 1 109 ? 67.447 5.106 14.349 1.00 12.79 109 ILE B C 1
ATOM 3096 O O . ILE B 1 109 ? 66.645 4.426 13.701 1.00 11.27 109 ILE B O 1
ATOM 3101 N N . VAL B 1 110 ? 68.451 4.587 15.049 1.00 13.48 110 VAL B N 1
ATOM 3102 C CA . VAL B 1 110 ? 68.659 3.148 15.168 1.00 13.85 110 VAL B CA 1
ATOM 3103 C C . VAL B 1 110 ? 68.377 2.855 16.636 1.00 13.18 110 VAL B C 1
ATOM 3104 O O . VAL B 1 110 ? 69.014 3.423 17.522 1.00 14.35 110 VAL B O 1
ATOM 3108 N N . PHE B 1 111 ? 67.429 1.962 16.893 1.00 14.17 111 PHE B N 1
ATOM 3109 C CA . PHE B 1 111 ? 67.017 1.683 18.260 1.00 13.72 111 PHE B CA 1
ATOM 3110 C C . PHE B 1 111 ? 67.078 0.233 18.745 1.00 13.84 111 PHE B C 1
ATOM 3111 O O . PHE B 1 111 ? 66.637 -0.692 18.055 1.00 10.41 111 PHE B O 1
ATOM 3119 N N . THR B 1 112 ? 67.619 0.052 19.948 1.00 13.16 112 THR B N 1
ATOM 3120 C CA . THR B 1 112 ? 67.670 -1.273 20.540 1.00 13.24 112 THR B CA 1
ATOM 3121 C C . THR B 1 112 ? 66.438 -1.420 21.421 1.00 12.30 112 THR B C 1
ATOM 3122 O O . THR B 1 112 ? 66.318 -0.784 22.468 1.00 11.80 112 THR B O 1
ATOM 3126 N N . SER B 1 113 ? 65.499 -2.233 20.959 1.00 13.20 113 SER B N 1
ATOM 3127 C CA . SER B 1 113 ? 64.283 -2.484 21.706 1.00 15.09 113 SER B CA 1
ATOM 3128 C C . SER B 1 113 ? 64.554 -3.755 22.501 1.00 16.15 113 SER B C 1
ATOM 3129 O O . SER B 1 113 ? 65.652 -3.937 23.024 1.00 19.04 113 SER B O 1
ATOM 3132 N N . THR B 1 114 ? 63.576 -4.649 22.570 1.00 16.17 114 THR B N 1
ATOM 3133 C CA . THR B 1 114 ? 63.761 -5.868 23.324 1.00 15.75 114 THR B CA 1
ATOM 3134 C C . THR B 1 114 ? 62.770 -6.953 22.917 1.00 16.75 114 THR B C 1
ATOM 3135 O O . THR B 1 114 ? 61.667 -6.681 22.444 1.00 15.62 114 THR B O 1
ATOM 3139 N N . SER B 1 115 ? 63.176 -8.198 23.108 1.00 16.75 115 SER B N 1
ATOM 3140 C CA . SER B 1 115 ? 62.327 -9.319 22.763 1.00 16.47 115 SER B CA 1
ATOM 3141 C C . SER B 1 115 ? 61.085 -9.375 23.645 1.00 15.59 115 SER B C 1
ATOM 3142 O O . SER B 1 115 ? 60.090 -9.992 23.269 1.00 13.18 115 SER B O 1
ATOM 3145 N N . THR B 1 116 ? 61.127 -8.735 24.808 1.00 14.06 116 THR B N 1
ATOM 3146 C CA . THR B 1 116 ? 59.974 -8.799 25.694 1.00 17.53 116 THR B CA 1
ATOM 3147 C C . THR B 1 116 ? 58.773 -7.958 25.289 1.00 16.60 116 THR B C 1
ATOM 3148 O O . THR B 1 116 ? 57.798 -7.881 26.036 1.00 18.27 116 THR B O 1
ATOM 3152 N N . VAL B 1 117 ? 58.821 -7.329 24.119 1.00 16.78 117 VAL B N 1
ATOM 3153 C CA . VAL B 1 117 ? 57.655 -6.567 23.678 1.00 17.56 117 VAL B CA 1
ATOM 3154 C C . VAL B 1 117 ? 56.569 -7.575 23.288 1.00 18.34 117 VAL B C 1
ATOM 3155 O O . VAL B 1 117 ? 55.389 -7.236 23.221 1.00 16.55 117 VAL B O 1
ATOM 3159 N N . TYR B 1 118 ? 56.982 -8.819 23.039 1.00 18.63 118 TYR B N 1
ATOM 3160 C CA . TYR B 1 118 ? 56.070 -9.894 22.636 1.00 20.13 118 TYR B CA 1
ATOM 3161 C C . TYR B 1 118 ? 55.363 -10.578 23.809 1.00 22.54 118 TYR B C 1
ATOM 3162 O O . TYR B 1 118 ? 54.461 -11.394 23.603 1.00 23.16 118 TYR B O 1
ATOM 3171 N N . GLY B 1 119 ? 55.770 -10.267 25.033 1.00 23.55 119 GLY B N 1
ATOM 3172 C CA . GLY B 1 119 ? 55.144 -10.895 26.184 1.00 28.34 119 GLY B CA 1
ATOM 3173 C C . GLY B 1 119 ? 55.232 -12.417 26.154 1.00 32.36 119 GLY B C 1
ATOM 3174 O O . GLY B 1 119 ? 56.317 -12.981 26.034 1.00 33.95 119 GLY B O 1
ATOM 3175 N N . GLU B 1 120 ? 54.082 -13.078 26.257 1.00 35.17 120 GLU B N 1
ATOM 3176 C CA . GLU B 1 120 ? 54.011 -14.541 26.254 1.00 38.22 120 GLU B CA 1
ATOM 3177 C C . GLU B 1 120 ? 53.752 -15.078 24.853 1.00 38.32 120 GLU B C 1
ATOM 3178 O O . GLU B 1 120 ? 52.653 -15.552 24.559 1.00 38.41 120 GLU B O 1
ATOM 3184 N N . ALA B 1 121 ? 54.763 -15.011 23.995 1.00 38.40 121 ALA B N 1
ATOM 3185 C CA . ALA B 1 121 ? 54.628 -15.479 22.621 1.00 38.19 121 ALA B CA 1
ATOM 3186 C C . ALA B 1 121 ? 54.218 -16.946 22.539 1.00 38.59 121 ALA B C 1
ATOM 3187 O O . ALA B 1 121 ? 54.869 -17.818 23.113 1.00 37.67 121 ALA B O 1
ATOM 3189 N N . LYS B 1 122 ? 53.139 -17.212 21.811 1.00 39.37 122 LYS B N 1
ATOM 3190 C CA . LYS B 1 122 ? 52.649 -18.574 21.649 1.00 40.65 122 LYS B CA 1
ATOM 3191 C C . LYS B 1 122 ? 53.099 -19.166 20.315 1.00 40.75 122 LYS B C 1
ATOM 3192 O O . LYS B 1 122 ? 52.792 -20.314 19.994 1.00 40.74 122 LYS B O 1
ATOM 3198 N N . VAL B 1 123 ? 53.821 -18.365 19.541 1.00 39.69 123 VAL B N 1
ATOM 3199 C CA . VAL B 1 123 ? 54.338 -18.800 18.253 1.00 38.39 123 VAL B CA 1
ATOM 3200 C C . VAL B 1 123 ? 55.852 -18.665 18.308 1.00 37.28 123 VAL B C 1
ATOM 3201 O O . VAL B 1 123 ? 56.378 -17.557 18.340 1.00 37.45 123 VAL B O 1
ATOM 3205 N N . ILE B 1 124 ? 56.539 -19.802 18.334 1.00 35.91 124 ILE B N 1
ATOM 3206 C CA . ILE B 1 124 ? 57.995 -19.827 18.389 1.00 35.08 124 ILE B CA 1
ATOM 3207 C C . ILE B 1 124 ? 58.507 -20.716 17.252 1.00 33.10 124 ILE B C 1
ATOM 3208 O O . ILE B 1 124 ? 57.982 -21.801 17.028 1.00 31.39 124 ILE B O 1
ATOM 3213 N N . PRO B 1 125 ? 59.508 -20.248 16.483 1.00 30.50 125 PRO B N 1
ATOM 3214 C CA . PRO B 1 125 ? 60.225 -18.967 16.559 1.00 29.60 125 PRO B CA 1
ATOM 3215 C C . PRO B 1 125 ? 59.239 -17.823 16.358 1.00 26.54 125 PRO B C 1
ATOM 3216 O O . PRO B 1 125 ? 58.398 -17.875 15.466 1.00 27.94 125 PRO B O 1
ATOM 3220 N N . THR B 1 126 ? 59.357 -16.793 17.184 1.00 24.31 126 THR B N 1
ATOM 3221 C CA . THR B 1 126 ? 58.465 -15.642 17.121 1.00 22.64 126 THR B CA 1
ATOM 3222 C C . THR B 1 126 ? 58.832 -14.659 16.010 1.00 22.05 126 THR B C 1
ATOM 3223 O O . THR B 1 126 ? 59.916 -14.089 16.013 1.00 21.37 126 THR B O 1
ATOM 3227 N N . PRO B 1 127 ? 57.920 -14.446 15.046 1.00 22.97 127 PRO B N 1
ATOM 3228 C CA . PRO B 1 127 ? 58.170 -13.520 13.937 1.00 21.80 127 PRO B CA 1
ATOM 3229 C C . PRO B 1 127 ? 57.882 -12.061 14.326 1.00 19.94 127 PRO B C 1
ATOM 3230 O O . PRO B 1 127 ? 57.179 -11.798 15.304 1.00 20.27 127 PRO B O 1
ATOM 3234 N N . GLU B 1 128 ? 58.424 -11.120 13.561 1.00 18.80 128 GLU B N 1
ATOM 3235 C CA . GLU B 1 128 ? 58.229 -9.697 13.837 1.00 19.06 128 GLU B CA 1
ATOM 3236 C C . GLU B 1 128 ? 56.764 -9.237 13.788 1.00 20.89 128 GLU B C 1
ATOM 3237 O O . GLU B 1 128 ? 56.409 -8.222 14.402 1.00 20.68 128 GLU B O 1
ATOM 3243 N N . ASP B 1 129 ? 55.922 -9.974 13.068 1.00 19.38 129 ASP B N 1
ATOM 3244 C CA . ASP B 1 129 ? 54.514 -9.603 12.952 1.00 22.72 129 ASP B CA 1
ATOM 3245 C C . ASP B 1 129 ? 53.645 -10.169 14.077 1.00 21.15 129 ASP B C 1
ATOM 3246 O O . ASP B 1 129 ? 52.429 -10.014 14.052 1.00 19.53 129 ASP B O 1
ATOM 3251 N N . TYR B 1 130 ? 54.264 -10.817 15.063 1.00 20.29 130 TYR B N 1
ATOM 3252 C CA . TYR B 1 130 ? 53.522 -11.383 16.189 1.00 21.42 130 TYR B CA 1
ATOM 3253 C C . TYR B 1 130 ? 52.983 -10.237 17.057 1.00 21.60 130 TYR B C 1
ATOM 3254 O O . TYR B 1 130 ? 53.630 -9.193 17.195 1.00 22.36 130 TYR B O 1
ATOM 3263 N N . PRO B 1 131 ? 51.782 -10.404 17.633 1.00 21.45 131 PRO B N 1
ATOM 3264 C CA . PRO B 1 131 ? 51.219 -9.339 18.472 1.00 21.34 131 PRO B CA 1
ATOM 3265 C C . PRO B 1 131 ? 52.127 -8.937 19.632 1.00 19.39 131 PRO B C 1
ATOM 3266 O O . PRO B 1 131 ? 52.802 -9.781 20.223 1.00 19.45 131 PRO B O 1
ATOM 3270 N N . THR B 1 132 ? 52.125 -7.648 19.962 1.00 17.42 132 THR B N 1
ATOM 3271 C CA . THR B 1 132 ? 52.950 -7.132 21.044 1.00 16.84 132 THR B CA 1
ATOM 3272 C C . THR B 1 132 ? 52.141 -6.699 22.264 1.00 18.21 132 THR B C 1
ATOM 3273 O O . THR B 1 132 ? 51.639 -5.577 22.328 1.00 18.18 132 THR B O 1
ATOM 3277 N N . HIS B 1 133 ? 52.019 -7.600 23.230 1.00 19.72 133 HIS B N 1
ATOM 3278 C CA . HIS B 1 133 ? 51.298 -7.311 24.463 1.00 21.35 133 HIS B CA 1
ATOM 3279 C C . HIS B 1 133 ? 52.232 -7.657 25.616 1.00 22.15 133 HIS B C 1
ATOM 3280 O O . HIS B 1 133 ? 52.135 -8.728 26.199 1.00 21.63 133 HIS B O 1
ATOM 3287 N N . PRO B 1 134 ? 53.162 -6.745 25.947 1.00 22.72 134 PRO B N 1
ATOM 3288 C CA . PRO B 1 134 ? 54.138 -6.934 27.025 1.00 21.82 134 PRO B CA 1
ATOM 3289 C C . PRO B 1 134 ? 53.567 -7.151 28.417 1.00 21.35 134 PRO B C 1
ATOM 3290 O O . PRO B 1 134 ? 52.569 -6.541 28.794 1.00 19.79 134 PRO B O 1
ATOM 3294 N N . ILE B 1 135 ? 54.211 -8.030 29.181 1.00 20.90 135 ILE B N 1
ATOM 3295 C CA . ILE B 1 135 ? 53.755 -8.320 30.530 1.00 20.89 135 ILE B CA 1
ATOM 3296 C C . ILE B 1 135 ? 54.670 -7.691 31.562 1.00 19.44 135 ILE B C 1
ATOM 3297 O O . ILE B 1 135 ? 54.318 -7.605 32.738 1.00 20.09 135 ILE B O 1
ATOM 3302 N N . SER B 1 136 ? 55.848 -7.258 31.120 1.00 18.96 136 SER B N 1
ATOM 3303 C CA . SER B 1 136 ? 56.811 -6.645 32.017 1.00 19.02 136 SER B CA 1
ATOM 3304 C C . SER B 1 136 ? 56.863 -5.140 31.783 1.00 19.53 136 SER B C 1
ATOM 3305 O O . SER B 1 136 ? 56.607 -4.665 30.671 1.00 17.84 136 SER B O 1
ATOM 3308 N N . LEU B 1 137 ? 57.174 -4.387 32.832 1.00 18.42 137 LEU B N 1
ATOM 3309 C CA . LEU B 1 137 ? 57.256 -2.940 32.701 1.00 18.10 137 LEU B CA 1
ATOM 3310 C C . LEU B 1 137 ? 58.370 -2.602 31.714 1.00 17.60 137 LEU B C 1
ATOM 3311 O O . LEU B 1 137 ? 58.257 -1.638 30.959 1.00 17.06 137 LEU B O 1
ATOM 3316 N N . TYR B 1 138 ? 59.443 -3.395 31.713 1.00 16.30 138 TYR B N 1
ATOM 3317 C CA . TYR B 1 138 ? 60.557 -3.148 30.804 1.00 15.03 138 TYR B CA 1
ATOM 3318 C C . TYR B 1 138 ? 60.088 -3.338 29.363 1.00 12.24 138 TYR B C 1
ATOM 3319 O O . TYR B 1 138 ? 60.346 -2.509 28.499 1.00 11.96 138 TYR B O 1
ATOM 3328 N N . GLY B 1 139 ? 59.396 -4.438 29.115 1.00 14.09 139 GLY B N 1
ATOM 3329 C CA . GLY B 1 139 ? 58.907 -4.700 27.775 1.00 14.43 139 GLY B CA 1
ATOM 3330 C C . GLY B 1 139 ? 57.936 -3.616 27.333 1.00 14.09 139 GLY B C 1
ATOM 3331 O O . GLY B 1 139 ? 57.973 -3.166 26.184 1.00 14.13 139 GLY B O 1
ATOM 3332 N N . ALA B 1 140 ? 57.057 -3.208 28.244 1.00 13.01 140 ALA B N 1
ATOM 3333 C CA . ALA B 1 140 ? 56.080 -2.170 27.944 1.00 14.16 140 ALA B CA 1
ATOM 3334 C C . ALA B 1 140 ? 56.775 -0.837 27.694 1.00 14.17 140 ALA B C 1
ATOM 3335 O O . ALA B 1 140 ? 56.351 -0.062 26.828 1.00 15.41 140 ALA B O 1
ATOM 3337 N N . SER B 1 141 ? 57.840 -0.555 28.437 1.00 13.62 141 SER B N 1
ATOM 3338 C CA . SER B 1 141 ? 58.538 0.713 28.244 1.00 14.99 141 SER B CA 1
ATOM 3339 C C . SER B 1 141 ? 59.174 0.763 26.850 1.00 14.78 141 SER B C 1
ATOM 3340 O O . SER B 1 141 ? 59.159 1.805 26.194 1.00 15.24 141 SER B O 1
ATOM 3343 N N . LYS B 1 142 ? 59.696 -0.373 26.389 1.00 13.90 142 LYS B N 1
ATOM 3344 C CA . LYS B 1 142 ? 60.331 -0.440 25.074 1.00 12.52 142 LYS B CA 1
ATOM 3345 C C . LYS B 1 142 ? 59.313 -0.343 23.936 1.00 12.80 142 LYS B C 1
ATOM 3346 O O . LYS B 1 142 ? 59.576 0.300 22.920 1.00 13.32 142 LYS B O 1
ATOM 3352 N N . LEU B 1 143 ? 58.164 -0.989 24.112 1.00 12.40 143 LEU B N 1
ATOM 3353 C CA . LEU B 1 143 ? 57.108 -0.943 23.111 1.00 12.98 143 LEU B CA 1
ATOM 3354 C C . LEU B 1 143 ? 56.624 0.501 23.005 1.00 13.48 143 LEU B C 1
ATOM 3355 O O . LEU B 1 143 ? 56.317 0.982 21.914 1.00 12.24 143 LEU B O 1
ATOM 3360 N N . ALA B 1 144 ? 56.561 1.190 24.142 1.00 13.16 144 ALA B N 1
ATOM 3361 C CA . ALA B 1 144 ? 56.139 2.587 24.150 1.00 13.95 144 ALA B CA 1
ATOM 3362 C C . ALA B 1 144 ? 57.143 3.390 23.329 1.00 14.84 144 ALA B C 1
ATOM 3363 O O . ALA B 1 144 ? 56.771 4.265 22.534 1.00 13.44 144 ALA B O 1
ATOM 3365 N N . CYS B 1 145 ? 58.425 3.099 23.530 1.00 14.23 145 CYS B N 1
ATOM 3366 C CA . CYS B 1 145 ? 59.479 3.771 22.782 1.00 12.00 145 CYS B CA 1
ATOM 3367 C C . CYS B 1 145 ? 59.323 3.534 21.281 1.00 12.54 145 CYS B C 1
ATOM 3368 O O . CYS B 1 145 ? 59.511 4.459 20.476 1.00 10.48 145 CYS B O 1
ATOM 3371 N N . GLU B 1 146 ? 58.986 2.300 20.913 1.00 9.35 146 GLU B N 1
ATOM 3372 C CA . GLU B 1 146 ? 58.806 1.948 19.498 1.00 10.97 146 GLU B CA 1
ATOM 3373 C C . GLU B 1 146 ? 57.671 2.790 18.899 1.00 11.77 146 GLU B C 1
ATOM 3374 O O . GLU B 1 146 ? 57.814 3.358 17.821 1.00 10.47 146 GLU B O 1
ATOM 3380 N N . ALA B 1 147 ? 56.553 2.860 19.615 1.00 10.73 147 ALA B N 1
ATOM 3381 C CA . ALA B 1 147 ? 55.397 3.630 19.151 1.00 12.95 147 ALA B CA 1
ATOM 3382 C C . ALA B 1 147 ? 55.787 5.082 18.899 1.00 12.12 147 ALA B C 1
ATOM 3383 O O . ALA B 1 147 ? 55.484 5.643 17.847 1.00 13.81 147 ALA B O 1
ATOM 3385 N N . LEU B 1 148 ? 56.461 5.682 19.870 1.00 13.45 148 LEU B N 1
ATOM 3386 C CA . LEU B 1 148 ? 56.906 7.065 19.748 1.00 13.09 148 LEU B CA 1
ATOM 3387 C C . LEU B 1 148 ? 57.823 7.260 18.546 1.00 14.10 148 LEU B C 1
ATOM 3388 O O . LEU B 1 148 ? 57.700 8.233 17.805 1.00 11.90 148 LEU B O 1
ATOM 3393 N N . ILE B 1 149 ? 58.759 6.337 18.358 1.00 13.71 149 ILE B N 1
ATOM 3394 C CA . ILE B 1 149 ? 59.674 6.437 17.237 1.00 12.53 149 ILE B CA 1
ATOM 3395 C C . ILE B 1 149 ? 58.921 6.310 15.910 1.00 13.17 149 ILE B C 1
ATOM 3396 O O . ILE B 1 149 ? 59.159 7.078 14.978 1.00 13.91 149 ILE B O 1
ATOM 3401 N N . GLU B 1 150 ? 57.991 5.361 15.831 1.00 12.59 150 GLU B N 1
ATOM 3402 C CA . GLU B 1 150 ? 57.256 5.178 14.590 1.00 14.28 150 GLU B CA 1
ATOM 3403 C C . GLU B 1 150 ? 56.441 6.431 14.234 1.00 14.08 150 GLU B C 1
ATOM 3404 O O . GLU B 1 150 ? 56.409 6.856 13.080 1.00 12.92 150 GLU B O 1
ATOM 3410 N N . SER B 1 151 ? 55.816 7.048 15.230 1.00 15.75 151 SER B N 1
ATOM 3411 C CA . SER B 1 151 ? 55.036 8.258 14.980 1.00 16.87 151 SER B CA 1
ATOM 3412 C C . SER B 1 151 ? 55.896 9.448 14.583 1.00 15.79 151 SER B C 1
ATOM 3413 O O . SER B 1 151 ? 55.494 10.249 13.733 1.00 17.12 151 SER B O 1
ATOM 3416 N N . TYR B 1 152 ? 57.074 9.576 15.188 1.00 14.77 152 TYR B N 1
ATOM 3417 C CA . TYR B 1 152 ? 57.973 10.669 14.825 1.00 13.47 152 TYR B CA 1
ATOM 3418 C C . TYR B 1 152 ? 58.452 10.497 13.383 1.00 13.90 152 TYR B C 1
ATOM 3419 O O . TYR B 1 152 ? 58.568 11.476 12.632 1.00 12.77 152 TYR B O 1
ATOM 3428 N N . CYS B 1 153 ? 58.711 9.256 12.981 1.00 12.97 153 CYS B N 1
ATOM 3429 C CA . CYS B 1 153 ? 59.141 8.993 11.608 1.00 12.30 153 CYS B CA 1
ATOM 3430 C C . CYS B 1 153 ? 58.092 9.482 10.612 1.00 13.49 153 CYS B C 1
ATOM 3431 O O . CYS B 1 153 ? 58.418 10.144 9.614 1.00 11.80 153 CYS B O 1
ATOM 3434 N N . HIS B 1 154 ? 56.836 9.153 10.885 1.00 14.23 154 HIS B N 1
ATOM 3435 C CA . HIS B 1 154 ? 55.743 9.548 10.001 1.00 15.76 154 HIS B CA 1
ATOM 3436 C C . HIS B 1 154 ? 55.359 11.009 10.122 1.00 16.07 154 HIS B C 1
ATOM 3437 O O . HIS B 1 154 ? 55.074 11.661 9.120 1.00 17.60 154 HIS B O 1
ATOM 3444 N N . THR B 1 155 ? 55.353 11.531 11.341 1.00 16.31 155 THR B N 1
ATOM 3445 C CA . THR B 1 155 ? 54.965 12.919 11.533 1.00 16.82 155 THR B CA 1
ATOM 3446 C C . THR B 1 155 ? 56.051 13.943 11.192 1.00 17.87 155 THR B C 1
ATOM 3447 O O . THR B 1 155 ? 55.751 15.001 10.643 1.00 17.35 155 THR B O 1
ATOM 3451 N N . PHE B 1 156 ? 57.307 13.633 11.505 1.00 17.54 156 PHE B N 1
ATOM 3452 C CA . PHE B 1 156 ? 58.393 14.576 11.264 1.00 16.84 156 PHE B CA 1
ATOM 3453 C C . PHE B 1 156 ? 59.434 14.124 10.235 1.00 17.38 156 PHE B C 1
ATOM 3454 O O . PHE B 1 156 ? 60.563 14.614 10.216 1.00 18.21 156 PHE B O 1
ATOM 3462 N N . ASP B 1 157 ? 59.032 13.195 9.375 1.00 16.23 157 ASP B N 1
ATOM 3463 C CA . ASP B 1 157 ? 59.873 12.677 8.298 1.00 17.67 157 ASP B CA 1
ATOM 3464 C C . ASP B 1 157 ? 61.229 12.129 8.746 1.00 16.79 157 ASP B C 1
ATOM 3465 O O . ASP B 1 157 ? 62.297 12.681 8.437 1.00 15.33 157 ASP B O 1
ATOM 3470 N N . MET B 1 158 ? 61.163 11.025 9.474 1.00 15.55 158 MET B N 1
ATOM 3471 C CA . MET B 1 158 ? 62.356 10.347 9.957 1.00 15.10 158 MET B CA 1
ATOM 3472 C C . MET B 1 158 ? 62.290 8.910 9.456 1.00 13.26 158 MET B C 1
ATOM 3473 O O . MET B 1 158 ? 61.250 8.458 8.976 1.00 13.02 158 MET B O 1
ATOM 3478 N N . GLN B 1 159 ? 63.410 8.202 9.554 1.00 14.19 159 GLN B N 1
ATOM 3479 C CA . GLN B 1 159 ? 63.470 6.811 9.138 1.00 12.93 159 GLN B CA 1
ATOM 3480 C C . GLN B 1 159 ? 64.078 6.095 10.334 1.00 13.80 159 GLN B C 1
ATOM 3481 O O . GLN B 1 159 ? 64.975 6.632 10.986 1.00 12.51 159 GLN B O 1
ATOM 3487 N N . ALA B 1 160 ? 63.578 4.903 10.640 1.00 13.27 160 ALA B N 1
ATOM 3488 C CA . ALA B 1 160 ? 64.081 4.167 11.797 1.00 14.11 160 ALA B CA 1
ATOM 3489 C C . ALA B 1 160 ? 64.333 2.695 11.551 1.00 12.20 160 ALA B C 1
ATOM 3490 O O . ALA B 1 160 ? 63.733 2.078 10.672 1.00 13.15 160 ALA B O 1
ATOM 3492 N N . TRP B 1 161 ? 65.235 2.147 12.356 1.00 12.42 161 TRP B N 1
ATOM 3493 C CA . TRP B 1 161 ? 65.598 0.742 12.307 1.00 12.03 161 TRP B CA 1
ATOM 3494 C C . TRP B 1 161 ? 65.500 0.289 13.770 1.00 11.80 161 TRP B C 1
ATOM 3495 O O . TRP B 1 161 ? 66.266 0.734 14.626 1.00 11.99 161 TRP B O 1
ATOM 3506 N N . ILE B 1 162 ? 64.529 -0.577 14.044 1.00 10.76 162 ILE B N 1
ATOM 3507 C CA . ILE B 1 162 ? 64.250 -1.053 15.395 1.00 11.78 162 ILE B CA 1
ATOM 3508 C C . ILE B 1 162 ? 64.611 -2.528 15.501 1.00 11.59 162 ILE B C 1
ATOM 3509 O O . ILE B 1 162 ? 64.130 -3.350 14.713 1.00 11.62 162 ILE B O 1
ATOM 3514 N N . TYR B 1 163 ? 65.452 -2.842 16.483 1.00 14.13 163 TYR B N 1
ATOM 3515 C CA . TYR B 1 163 ? 65.924 -4.207 16.699 1.00 13.05 163 TYR B CA 1
ATOM 3516 C C . TYR B 1 163 ? 65.429 -4.804 18.012 1.00 12.89 163 TYR B C 1
ATOM 3517 O O . TYR B 1 163 ? 65.586 -4.207 19.084 1.00 11.65 163 TYR B O 1
ATOM 3526 N N . ARG B 1 164 ? 64.803 -5.975 17.910 1.00 12.41 164 ARG B N 1
ATOM 3527 C CA . ARG B 1 164 ? 64.290 -6.680 19.078 1.00 14.28 164 ARG B CA 1
ATOM 3528 C C . ARG B 1 164 ? 65.155 -7.911 19.284 1.00 13.32 164 ARG B C 1
ATOM 3529 O O . ARG B 1 164 ? 65.396 -8.667 18.349 1.00 12.34 164 ARG B O 1
ATOM 3537 N N . PHE B 1 165 ? 65.627 -8.101 20.509 1.00 13.67 165 PHE B N 1
ATOM 3538 C CA . PHE B 1 165 ? 66.475 -9.254 20.808 1.00 14.49 165 PHE B CA 1
ATOM 3539 C C . PHE B 1 165 ? 66.601 -9.451 22.306 1.00 15.50 165 PHE B C 1
ATOM 3540 O O . PHE B 1 165 ? 66.086 -8.656 23.099 1.00 14.38 165 PHE B O 1
ATOM 3548 N N . ALA B 1 166 ? 67.287 -10.524 22.684 1.00 16.93 166 ALA B N 1
ATOM 3549 C CA . ALA B 1 166 ? 67.519 -10.829 24.089 1.00 16.68 166 ALA B CA 1
ATOM 3550 C C . ALA B 1 166 ? 68.807 -11.632 24.268 1.00 17.48 166 ALA B C 1
ATOM 3551 O O . ALA B 1 166 ? 69.361 -12.188 23.308 1.00 17.12 166 ALA B O 1
ATOM 3553 N N . ASN B 1 167 ? 69.277 -11.662 25.508 1.00 17.49 167 ASN B N 1
ATOM 3554 C CA . ASN B 1 167 ? 70.460 -12.415 25.885 1.00 18.46 167 ASN B CA 1
ATOM 3555 C C . ASN B 1 167 ? 71.704 -12.215 25.009 1.00 18.80 167 ASN B C 1
ATOM 3556 O O . ASN B 1 167 ? 72.204 -13.162 24.391 1.00 19.26 167 ASN B O 1
ATOM 3561 N N . VAL B 1 168 ? 72.205 -10.983 24.979 1.00 16.26 168 VAL B N 1
ATOM 3562 C CA . VAL B 1 168 ? 73.411 -10.661 24.230 1.00 16.11 168 VAL B CA 1
ATOM 3563 C C . VAL B 1 168 ? 74.571 -10.826 25.215 1.00 17.69 168 VAL B C 1
ATOM 3564 O O . VAL B 1 168 ? 74.543 -10.271 26.310 1.00 16.93 168 VAL B O 1
ATOM 3568 N N . ILE B 1 169 ? 75.592 -11.584 24.833 1.00 17.96 169 ILE B N 1
ATOM 3569 C CA . ILE B 1 169 ? 76.708 -11.810 25.742 1.00 18.12 169 ILE B CA 1
ATOM 3570 C C . ILE B 1 169 ? 78.071 -11.532 25.108 1.00 17.59 169 ILE B C 1
ATOM 3571 O O . ILE B 1 169 ? 78.210 -11.541 23.883 1.00 16.61 169 ILE B O 1
ATOM 3576 N N . GLY B 1 170 ? 79.068 -11.259 25.951 1.00 18.04 170 GLY B N 1
ATOM 3577 C CA . GLY B 1 170 ? 80.405 -10.985 25.454 1.00 15.93 170 GLY B CA 1
ATOM 3578 C C . GLY B 1 170 ? 81.180 -9.972 26.272 1.00 17.46 170 GLY B C 1
ATOM 3579 O O . GLY B 1 170 ? 80.698 -9.450 27.278 1.00 15.88 170 GLY B O 1
ATOM 3580 N N . ARG B 1 171 ? 82.392 -9.679 25.819 1.00 19.44 171 ARG B N 1
ATOM 3581 C CA . ARG B 1 171 ? 83.263 -8.735 26.506 1.00 20.48 171 ARG B CA 1
ATOM 3582 C C . ARG B 1 171 ? 82.561 -7.427 26.878 1.00 20.84 171 ARG B C 1
ATOM 3583 O O . ARG B 1 171 ? 81.835 -6.836 26.066 1.00 19.97 171 ARG B O 1
ATOM 3591 N N . ARG B 1 172 ? 82.784 -7.006 28.122 1.00 21.85 172 ARG B N 1
ATOM 3592 C CA . ARG B 1 172 ? 82.234 -5.771 28.686 1.00 23.41 172 ARG B CA 1
ATOM 3593 C C . ARG B 1 172 ? 80.871 -5.894 29.355 1.00 26.00 172 ARG B C 1
ATOM 3594 O O . ARG B 1 172 ? 80.406 -4.943 29.981 1.00 26.98 172 ARG B O 1
ATOM 3602 N N . SER B 1 173 ? 80.220 -7.045 29.240 1.00 27.29 173 SER B N 1
ATOM 3603 C CA . SER B 1 173 ? 78.935 -7.199 29.905 1.00 31.79 173 SER B CA 1
ATOM 3604 C C . SER B 1 173 ? 79.201 -7.856 31.254 1.00 34.77 173 SER B C 1
ATOM 3605 O O . SER B 1 173 ? 80.088 -8.711 31.373 1.00 35.16 173 SER B O 1
ATOM 3608 N N . THR B 1 174 ? 78.447 -7.458 32.272 1.00 38.33 174 THR B N 1
ATOM 3609 C CA . THR B 1 174 ? 78.640 -8.016 33.603 1.00 42.07 174 THR B CA 1
ATOM 3610 C C . THR B 1 174 ? 77.341 -8.498 34.233 1.00 43.99 174 THR B C 1
ATOM 3611 O O . THR B 1 174 ? 77.279 -8.776 35.428 1.00 44.35 174 THR B O 1
ATOM 3615 N N . HIS B 1 175 ? 76.299 -8.584 33.423 1.00 45.71 175 HIS B N 1
ATOM 3616 C CA . HIS B 1 175 ? 75.020 -9.055 33.915 1.00 47.91 175 HIS B CA 1
ATOM 3617 C C . HIS B 1 175 ? 74.687 -10.316 33.141 1.00 46.98 175 HIS B C 1
ATOM 3618 O O . HIS B 1 175 ? 74.913 -10.385 31.932 1.00 48.41 175 HIS B O 1
ATOM 3625 N N . GLY B 1 176 ? 74.173 -11.324 33.833 1.00 44.88 176 GLY B N 1
ATOM 3626 C CA . GLY B 1 176 ? 73.822 -12.549 33.143 1.00 42.35 176 GLY B CA 1
ATOM 3627 C C . GLY B 1 176 ? 74.125 -13.813 33.906 1.00 39.74 176 GLY B C 1
ATOM 3628 O O . GLY B 1 176 ? 74.766 -13.790 34.950 1.00 39.11 176 GLY B O 1
ATOM 3629 N N . VAL B 1 177 ? 73.650 -14.922 33.358 1.00 38.84 177 VAL B N 1
ATOM 3630 C CA . VAL B 1 177 ? 73.839 -16.242 33.941 1.00 37.71 177 VAL B CA 1
ATOM 3631 C C . VAL B 1 177 ? 75.325 -16.577 34.112 1.00 37.42 177 VAL B C 1
ATOM 3632 O O . VAL B 1 177 ? 75.745 -17.070 35.161 1.00 35.69 177 VAL B O 1
ATOM 3636 N N . ILE B 1 178 ? 76.116 -16.309 33.075 1.00 37.54 178 ILE B N 1
ATOM 3637 C CA . ILE B 1 178 ? 77.548 -16.584 33.125 1.00 37.81 178 ILE B CA 1
ATOM 3638 C C . ILE B 1 178 ? 78.231 -15.862 34.290 1.00 37.66 178 ILE B C 1
ATOM 3639 O O . ILE B 1 178 ? 78.950 -16.489 35.065 1.00 35.70 178 ILE B O 1
ATOM 3644 N N . TYR B 1 179 ? 78.004 -14.553 34.412 1.00 38.62 179 TYR B N 1
ATOM 3645 C CA . TYR B 1 179 ? 78.601 -13.760 35.489 1.00 40.48 179 TYR B CA 1
ATOM 3646 C C . TYR B 1 179 ? 78.249 -14.319 36.868 1.00 40.39 179 TYR B C 1
ATOM 3647 O O . TYR B 1 179 ? 79.113 -14.428 37.741 1.00 41.12 179 TYR B O 1
ATOM 3656 N N . ASP B 1 180 ? 76.983 -14.677 37.066 1.00 40.28 180 ASP B N 1
ATOM 3657 C CA . ASP B 1 180 ? 76.550 -15.219 38.350 1.00 39.75 180 ASP B CA 1
ATOM 3658 C C . ASP B 1 180 ? 77.212 -16.559 38.631 1.00 38.99 180 ASP B C 1
ATOM 3659 O O . ASP B 1 180 ? 77.615 -16.834 39.762 1.00 37.70 180 ASP B O 1
ATOM 3664 N N . PHE B 1 181 ? 77.317 -17.401 37.606 1.00 37.94 181 PHE B N 1
ATOM 3665 C CA . PHE B 1 181 ? 77.959 -18.698 37.782 1.00 37.62 181 PHE B CA 1
ATOM 3666 C C . PHE B 1 181 ? 79.424 -18.528 38.193 1.00 37.69 181 PHE B C 1
ATOM 3667 O O . PHE B 1 181 ? 79.897 -19.190 39.115 1.00 37.78 181 PHE B O 1
ATOM 3675 N N . ILE B 1 182 ? 80.136 -17.638 37.509 1.00 37.40 182 ILE B N 1
ATOM 3676 C CA . ILE B 1 182 ? 81.539 -17.401 37.826 1.00 38.70 182 ILE B CA 1
ATOM 3677 C C . ILE B 1 182 ? 81.681 -16.820 39.233 1.00 39.46 182 ILE B C 1
ATOM 3678 O O . ILE B 1 182 ? 82.569 -17.213 39.986 1.00 39.13 182 ILE B O 1
ATOM 3683 N N . MET B 1 183 ? 80.793 -15.898 39.589 1.00 40.69 183 MET B N 1
ATOM 3684 C CA . MET B 1 183 ? 80.827 -15.285 40.914 1.00 42.74 183 MET B CA 1
ATOM 3685 C C . MET B 1 183 ? 80.633 -16.313 42.027 1.00 43.67 183 MET B C 1
ATOM 3686 O O . MET B 1 183 ? 81.415 -16.369 42.977 1.00 44.57 183 MET B O 1
ATOM 3691 N N . LYS B 1 184 ? 79.590 -17.128 41.904 1.00 45.59 184 LYS B N 1
ATOM 3692 C CA . LYS B 1 184 ? 79.293 -18.151 42.902 1.00 46.80 184 LYS B CA 1
ATOM 3693 C C . LYS B 1 184 ? 80.386 -19.210 42.946 1.00 47.37 184 LYS B C 1
ATOM 3694 O O . LYS B 1 184 ? 80.753 -19.709 44.014 1.00 48.09 184 LYS B O 1
ATOM 3700 N N . LEU B 1 185 ? 80.906 -19.545 41.774 1.00 47.47 185 LEU B N 1
ATOM 3701 C CA . LEU B 1 185 ? 81.956 -20.545 41.663 1.00 47.05 185 LEU B CA 1
ATOM 3702 C C . LEU B 1 185 ? 83.226 -20.014 42.321 1.00 47.67 185 LEU B C 1
ATOM 3703 O O . LEU B 1 185 ? 84.045 -20.782 42.828 1.00 47.28 185 LEU B O 1
ATOM 3708 N N . LYS B 1 186 ? 83.380 -18.692 42.316 1.00 48.17 186 LYS B N 1
ATOM 3709 C CA . LYS B 1 186 ? 84.545 -18.048 42.918 1.00 48.96 186 LYS B CA 1
ATOM 3710 C C . LYS B 1 186 ? 84.492 -18.141 44.439 1.00 50.52 186 LYS B C 1
ATOM 3711 O O . LYS B 1 186 ? 85.481 -17.867 45.120 1.00 50.24 186 LYS B O 1
ATOM 3717 N N . ARG B 1 187 ? 83.331 -18.510 44.971 1.00 52.14 187 ARG B N 1
ATOM 3718 C CA . ARG B 1 187 ? 83.180 -18.664 46.413 1.00 54.09 187 ARG B CA 1
ATOM 3719 C C . ARG B 1 187 ? 83.562 -20.106 46.716 1.00 55.09 187 ARG B C 1
ATOM 3720 O O . ARG B 1 187 ? 84.593 -20.375 47.335 1.00 56.37 187 ARG B O 1
ATOM 3728 N N . ASN B 1 188 ? 82.717 -21.027 46.263 1.00 55.06 188 ASN B N 1
ATOM 3729 C CA . ASN B 1 188 ? 82.925 -22.455 46.469 1.00 55.37 188 ASN B CA 1
ATOM 3730 C C . ASN B 1 188 ? 83.195 -23.115 45.120 1.00 55.59 188 ASN B C 1
ATOM 3731 O O . ASN B 1 188 ? 82.264 -23.424 44.375 1.00 56.07 188 ASN B O 1
ATOM 3736 N N . PRO B 1 189 ? 84.471 -23.335 44.781 1.00 55.58 189 PRO B N 1
ATOM 3737 C CA . PRO B 1 189 ? 84.778 -23.965 43.495 1.00 55.75 189 PRO B CA 1
ATOM 3738 C C . PRO B 1 189 ? 84.454 -25.457 43.414 1.00 55.71 189 PRO B C 1
ATOM 3739 O O . PRO B 1 189 ? 84.754 -26.104 42.412 1.00 55.83 189 PRO B O 1
ATOM 3743 N N . GLU B 1 190 ? 83.837 -26.004 44.456 1.00 55.96 190 GLU B N 1
ATOM 3744 C CA . GLU B 1 190 ? 83.502 -27.422 44.458 1.00 56.44 190 GLU B CA 1
ATOM 3745 C C . GLU B 1 190 ? 82.009 -27.730 44.493 1.00 55.67 190 GLU B C 1
ATOM 3746 O O . GLU B 1 190 ? 81.613 -28.895 44.503 1.00 55.52 190 GLU B O 1
ATOM 3752 N N . GLU B 1 191 ? 81.180 -26.692 44.506 1.00 55.46 191 GLU B N 1
ATOM 3753 C CA . GLU B 1 191 ? 79.735 -26.887 44.517 1.00 55.35 191 GLU B CA 1
ATOM 3754 C C . GLU B 1 191 ? 78.996 -25.704 43.900 1.00 54.98 191 GLU B C 1
ATOM 3755 O O . GLU B 1 191 ? 79.063 -24.584 44.404 1.00 55.74 191 GLU B O 1
ATOM 3761 N N . LEU B 1 192 ? 78.288 -25.970 42.807 1.00 54.47 192 LEU B N 1
ATOM 3762 C CA . LEU B 1 192 ? 77.531 -24.948 42.096 1.00 53.36 192 LEU B CA 1
ATOM 3763 C C . LEU B 1 192 ? 76.030 -25.201 42.170 1.00 52.94 192 LEU B C 1
ATOM 3764 O O . LEU B 1 192 ? 75.544 -26.266 41.789 1.00 52.50 192 LEU B O 1
ATOM 3769 N N . GLU B 1 193 ? 75.304 -24.206 42.664 1.00 53.08 193 GLU B N 1
ATOM 3770 C CA . GLU B 1 193 ? 73.857 -24.283 42.794 1.00 53.32 193 GLU B CA 1
ATOM 3771 C C . GLU B 1 193 ? 73.192 -23.795 41.513 1.00 53.28 193 GLU B C 1
ATOM 3772 O O . GLU B 1 193 ? 73.408 -22.663 41.083 1.00 53.07 193 GLU B O 1
ATOM 3778 N N . ILE B 1 194 ? 72.388 -24.659 40.906 1.00 53.34 194 ILE B N 1
ATOM 3779 C CA . ILE B 1 194 ? 71.690 -24.311 39.677 1.00 53.66 194 ILE B CA 1
ATOM 3780 C C . ILE B 1 194 ? 70.186 -24.340 39.921 1.00 54.06 194 ILE B C 1
ATOM 3781 O O . ILE B 1 194 ? 69.646 -25.342 40.394 1.00 54.08 194 ILE B O 1
ATOM 3786 N N . LEU B 1 195 ? 69.513 -23.236 39.608 1.00 54.70 195 LEU B N 1
ATOM 3787 C CA . LEU B 1 195 ? 68.069 -23.145 39.802 1.00 55.65 195 LEU B CA 1
ATOM 3788 C C . LEU B 1 195 ? 67.346 -24.291 39.104 1.00 55.92 195 LEU B C 1
ATOM 3789 O O . LEU B 1 195 ? 67.728 -24.701 38.007 1.00 56.59 195 LEU B O 1
ATOM 3794 N N . GLY B 1 196 ? 66.306 -24.809 39.750 1.00 56.12 196 GLY B N 1
ATOM 3795 C CA . GLY B 1 196 ? 65.536 -25.899 39.178 1.00 55.55 196 GLY B CA 1
ATOM 3796 C C . GLY B 1 196 ? 66.399 -27.046 38.694 1.00 55.42 196 GLY B C 1
ATOM 3797 O O . GLY B 1 196 ? 67.530 -27.221 39.150 1.00 55.75 196 GLY B O 1
ATOM 3798 N N . ASN B 1 197 ? 65.865 -27.836 37.769 1.00 55.35 197 ASN B N 1
ATOM 3799 C CA . ASN B 1 197 ? 66.603 -28.966 37.219 1.00 55.29 197 ASN B CA 1
ATOM 3800 C C . ASN B 1 197 ? 67.504 -28.482 36.085 1.00 54.56 197 ASN B C 1
ATOM 3801 O O . ASN B 1 197 ? 68.142 -29.277 35.396 1.00 54.42 197 ASN B O 1
ATOM 3806 N N . GLY B 1 198 ? 67.537 -27.164 35.905 1.00 53.85 198 GLY B N 1
ATOM 3807 C CA . GLY B 1 198 ? 68.370 -26.551 34.884 1.00 53.29 198 GLY B CA 1
ATOM 3808 C C . GLY B 1 198 ? 68.231 -27.057 33.461 1.00 52.71 198 GLY B C 1
ATOM 3809 O O . GLY B 1 198 ? 69.223 -27.140 32.737 1.00 52.23 198 GLY B O 1
ATOM 3810 N N . GLU B 1 199 ? 67.012 -27.390 33.052 1.00 51.90 199 GLU B N 1
ATOM 3811 C CA . GLU B 1 199 ? 66.769 -27.878 31.698 1.00 51.63 199 GLU B CA 1
ATOM 3812 C C . GLU B 1 199 ? 66.244 -26.756 30.815 1.00 50.99 199 GLU B C 1
ATOM 3813 O O . GLU B 1 199 ? 65.924 -26.964 29.649 1.00 51.17 199 GLU B O 1
ATOM 3819 N N . GLN B 1 200 ? 66.167 -25.561 31.384 1.00 51.42 200 GLN B N 1
ATOM 3820 C CA . GLN B 1 200 ? 65.668 -24.391 30.672 1.00 51.43 200 GLN B CA 1
ATOM 3821 C C . GLN B 1 200 ? 66.507 -24.043 29.447 1.00 51.23 200 GLN B C 1
ATOM 3822 O O . GLN B 1 200 ? 67.711 -23.804 29.558 1.00 51.54 200 GLN B O 1
ATOM 3828 N N . ASN B 1 201 ? 65.863 -24.005 28.283 1.00 50.48 201 ASN B N 1
ATOM 3829 C CA . ASN B 1 201 ? 66.534 -23.674 27.032 1.00 49.50 201 ASN B CA 1
ATOM 3830 C C . ASN B 1 201 ? 66.640 -22.154 26.962 1.00 49.45 201 ASN B C 1
ATOM 3831 O O . ASN B 1 201 ? 65.746 -21.453 27.435 1.00 51.05 201 ASN B O 1
ATOM 3836 N N . LYS B 1 202 ? 67.724 -21.647 26.376 1.00 48.14 202 LYS B N 1
ATOM 3837 C CA . LYS B 1 202 ? 67.933 -20.201 26.267 1.00 46.15 202 LYS B CA 1
ATOM 3838 C C . LYS B 1 202 ? 68.786 -19.818 25.050 1.00 43.29 202 LYS B C 1
ATOM 3839 O O . LYS B 1 202 ? 69.949 -20.209 24.953 1.00 43.58 202 LYS B O 1
ATOM 3845 N N . SER B 1 203 ? 68.221 -19.045 24.129 1.00 40.00 203 SER B N 1
ATOM 3846 C CA . SER B 1 203 ? 68.976 -18.616 22.954 1.00 36.56 203 SER B CA 1
ATOM 3847 C C . SER B 1 203 ? 69.843 -17.400 23.286 1.00 34.37 203 SER B C 1
ATOM 3848 O O . SER B 1 203 ? 69.363 -16.399 23.823 1.00 33.54 203 SER B O 1
ATOM 3851 N N . TYR B 1 204 ? 71.127 -17.495 22.960 1.00 30.15 204 TYR B N 1
ATOM 3852 C CA . TYR B 1 204 ? 72.062 -16.416 23.234 1.00 25.57 204 TYR B CA 1
ATOM 3853 C C . TYR B 1 204 ? 72.696 -15.938 21.941 1.00 22.54 204 TYR B C 1
ATOM 3854 O O . TYR B 1 204 ? 72.898 -16.723 21.016 1.00 20.23 204 TYR B O 1
ATOM 3863 N N . ILE B 1 205 ? 72.982 -14.645 21.867 1.00 19.36 205 ILE B N 1
ATOM 3864 C CA . ILE B 1 205 ? 73.637 -14.101 20.691 1.00 17.29 205 ILE B CA 1
ATOM 3865 C C . ILE B 1 205 ? 74.917 -13.429 21.148 1.00 16.39 205 ILE B C 1
ATOM 3866 O O . ILE B 1 205 ? 74.928 -12.689 22.134 1.00 14.43 205 ILE B O 1
ATOM 3871 N N . TYR B 1 206 ? 76.009 -13.713 20.450 1.00 16.73 206 TYR B N 1
ATOM 3872 C CA . TYR B 1 206 ? 77.290 -13.125 20.806 1.00 16.90 206 TYR B CA 1
ATOM 3873 C C . TYR B 1 206 ? 77.269 -11.675 20.345 1.00 16.10 206 TYR B C 1
ATOM 3874 O O . TYR B 1 206 ? 76.706 -11.355 19.297 1.00 16.31 206 TYR B O 1
ATOM 3883 N N . ILE B 1 207 ? 77.889 -10.811 21.140 1.00 16.56 207 ILE B N 1
ATOM 3884 C CA . ILE B 1 207 ? 77.932 -9.377 20.873 1.00 15.01 207 ILE B CA 1
ATOM 3885 C C . ILE B 1 207 ? 78.258 -8.967 19.420 1.00 17.18 207 ILE B C 1
ATOM 3886 O O . ILE B 1 207 ? 77.619 -8.060 18.881 1.00 13.75 207 ILE B O 1
ATOM 3891 N N . SER B 1 208 ? 79.226 -9.627 18.779 1.00 15.83 208 SER B N 1
ATOM 3892 C CA . SER B 1 208 ? 79.594 -9.275 17.405 1.00 15.00 208 SER B CA 1
ATOM 3893 C C . SER B 1 208 ? 78.450 -9.550 16.429 1.00 14.65 208 SER B C 1
ATOM 3894 O O . SER B 1 208 ? 78.241 -8.796 15.482 1.00 13.39 208 SER B O 1
ATOM 3897 N N . ASP B 1 209 ? 77.699 -10.620 16.665 1.00 14.66 209 ASP B N 1
ATOM 3898 C CA . ASP B 1 209 ? 76.572 -10.931 15.795 1.00 13.56 209 ASP B CA 1
ATOM 3899 C C . ASP B 1 209 ? 75.449 -9.906 16.021 1.00 14.95 209 ASP B C 1
ATOM 3900 O O . ASP B 1 209 ? 74.735 -9.543 15.085 1.00 12.96 209 ASP B O 1
ATOM 3905 N N . CYS B 1 210 ? 75.312 -9.421 17.255 1.00 13.57 210 CYS B N 1
ATOM 3906 C CA . CYS B 1 210 ? 74.284 -8.422 17.544 1.00 14.43 210 CYS B CA 1
ATOM 3907 C C . CYS B 1 210 ? 74.627 -7.154 16.774 1.00 13.76 210 CYS B C 1
ATOM 3908 O O . CYS B 1 210 ? 73.781 -6.590 16.066 1.00 11.29 210 CYS B O 1
ATOM 3911 N N . VAL B 1 211 ? 75.875 -6.717 16.908 1.00 13.34 211 VAL B N 1
ATOM 3912 C CA . VAL B 1 211 ? 76.337 -5.518 16.227 1.00 15.84 211 VAL B CA 1
ATOM 3913 C C . VAL B 1 211 ? 76.300 -5.668 14.708 1.00 15.12 211 VAL B C 1
ATOM 3914 O O . VAL B 1 211 ? 75.827 -4.769 14.006 1.00 13.38 211 VAL B O 1
ATOM 3918 N N . ASP B 1 212 ? 76.776 -6.800 14.191 1.00 13.39 212 ASP B N 1
ATOM 3919 C CA . ASP B 1 212 ? 76.763 -7.011 12.737 1.00 13.74 212 ASP B CA 1
ATOM 3920 C C . ASP B 1 212 ? 75.346 -7.043 12.165 1.00 13.99 212 ASP B C 1
ATOM 3921 O O . ASP B 1 212 ? 75.114 -6.607 11.034 1.00 16.30 212 ASP B O 1
ATOM 3926 N N . ALA B 1 213 ? 74.406 -7.571 12.944 1.00 12.74 213 ALA B N 1
ATOM 3927 C CA . ALA B 1 213 ? 73.009 -7.649 12.531 1.00 12.17 213 ALA B CA 1
ATOM 3928 C C . ALA B 1 213 ? 72.425 -6.251 12.412 1.00 13.06 213 ALA B C 1
ATOM 3929 O O . ALA B 1 213 ? 71.704 -5.961 11.453 1.00 11.94 213 ALA B O 1
ATOM 3931 N N . MET B 1 214 ? 72.723 -5.396 13.397 1.00 12.44 214 MET B N 1
ATOM 3932 C CA . MET B 1 214 ? 72.209 -4.028 13.396 1.00 14.98 214 MET B CA 1
ATOM 3933 C C . MET B 1 214 ? 72.740 -3.251 12.191 1.00 16.56 214 MET B C 1
ATOM 3934 O O . MET B 1 214 ? 71.990 -2.534 11.516 1.00 13.37 214 MET B O 1
ATOM 3939 N N . LEU B 1 215 ? 74.031 -3.399 11.911 1.00 16.07 215 LEU B N 1
ATOM 3940 C CA . LEU B 1 215 ? 74.624 -2.709 10.773 1.00 18.12 215 LEU B CA 1
ATOM 3941 C C . LEU B 1 215 ? 74.010 -3.216 9.480 1.00 17.92 215 LEU B C 1
ATOM 3942 O O . LEU B 1 215 ? 73.715 -2.437 8.579 1.00 19.28 215 LEU B O 1
ATOM 3947 N N . PHE B 1 216 ? 73.810 -4.527 9.406 1.00 18.99 216 PHE B N 1
ATOM 3948 C CA . PHE B 1 216 ? 73.250 -5.157 8.219 1.00 18.99 216 PHE B CA 1
ATOM 3949 C C . PHE B 1 216 ? 71.825 -4.692 7.950 1.00 19.08 216 PHE B C 1
ATOM 3950 O O . PHE B 1 216 ? 71.471 -4.386 6.816 1.00 18.24 216 PHE B O 1
ATOM 3958 N N . GLY B 1 217 ? 71.022 -4.647 9.008 1.00 17.97 217 GLY B N 1
ATOM 3959 C CA . GLY B 1 217 ? 69.634 -4.240 8.899 1.00 17.73 217 GLY B CA 1
ATOM 3960 C C . GLY B 1 217 ? 69.408 -2.841 8.357 1.00 17.74 217 GLY B C 1
ATOM 3961 O O . GLY B 1 217 ? 68.303 -2.515 7.918 1.00 16.38 217 GLY B O 1
ATOM 3962 N N . LEU B 1 218 ? 70.438 -2.006 8.381 1.00 17.32 218 LEU B N 1
ATOM 3963 C CA . LEU B 1 218 ? 70.288 -0.651 7.872 1.00 19.74 218 LEU B CA 1
ATOM 3964 C C . LEU B 1 218 ? 69.932 -0.666 6.384 1.00 21.02 218 LEU B C 1
ATOM 3965 O O . LEU B 1 218 ? 69.519 0.350 5.819 1.00 19.28 218 LEU B O 1
ATOM 3970 N N . ARG B 1 219 ? 70.085 -1.831 5.760 1.00 21.56 219 ARG B N 1
ATOM 3971 C CA . ARG B 1 219 ? 69.755 -1.995 4.349 1.00 23.43 219 ARG B CA 1
ATOM 3972 C C . ARG B 1 219 ? 68.243 -1.895 4.174 1.00 21.02 219 ARG B C 1
ATOM 3973 O O . ARG B 1 219 ? 67.760 -1.611 3.081 1.00 21.59 219 ARG B O 1
ATOM 3981 N N . GLY B 1 220 ? 67.505 -2.158 5.250 1.00 20.09 220 GLY B N 1
ATOM 3982 C CA . GLY B 1 220 ? 66.053 -2.080 5.189 1.00 18.88 220 GLY B CA 1
ATOM 3983 C C . GLY B 1 220 ? 65.651 -0.688 4.745 1.00 19.56 220 GLY B C 1
ATOM 3984 O O . GLY B 1 220 ? 66.128 0.300 5.308 1.00 17.91 220 GLY B O 1
ATOM 3985 N N . ASP B 1 221 ? 64.775 -0.582 3.752 1.00 19.25 221 ASP B N 1
ATOM 3986 C CA . ASP B 1 221 ? 64.415 0.750 3.285 1.00 21.31 221 ASP B CA 1
ATOM 3987 C C . ASP B 1 221 ? 62.970 1.201 3.442 1.00 21.60 221 ASP B C 1
ATOM 3988 O O . ASP B 1 221 ? 62.475 2.018 2.657 1.00 22.90 221 ASP B O 1
ATOM 3993 N N . GLU B 1 222 ? 62.294 0.668 4.453 1.00 20.45 222 GLU B N 1
ATOM 3994 C CA . GLU B 1 222 ? 60.929 1.081 4.755 1.00 20.05 222 GLU B CA 1
ATOM 3995 C C . GLU B 1 222 ? 61.134 2.294 5.647 1.00 17.97 222 GLU B C 1
ATOM 3996 O O . GLU B 1 222 ? 62.256 2.533 6.106 1.00 15.10 222 GLU B O 1
ATOM 4002 N N . ARG B 1 223 ? 60.080 3.061 5.907 1.00 15.28 223 ARG B N 1
ATOM 4003 C CA . ARG B 1 223 ? 60.249 4.221 6.776 1.00 16.41 223 ARG B CA 1
ATOM 4004 C C . ARG B 1 223 ? 60.610 3.717 8.173 1.00 14.11 223 ARG B C 1
ATOM 4005 O O . ARG B 1 223 ? 61.447 4.297 8.859 1.00 16.05 223 ARG B O 1
ATOM 4013 N N . VAL B 1 224 ? 59.966 2.629 8.582 1.00 14.06 224 VAL B N 1
ATOM 4014 C CA . VAL B 1 224 ? 60.219 2.022 9.884 1.00 14.04 224 VAL B CA 1
ATOM 4015 C C . VAL B 1 224 ? 60.526 0.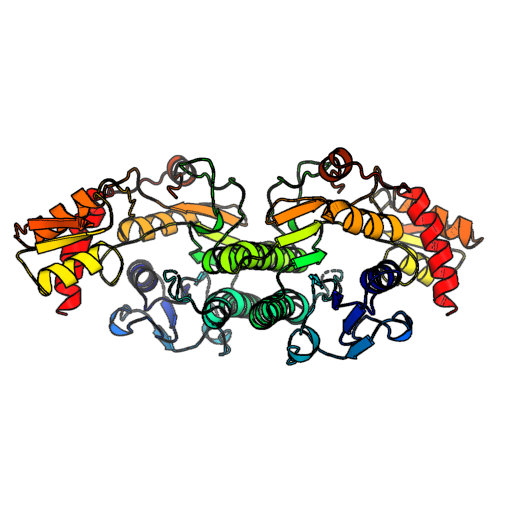555 9.634 1.00 14.08 224 VAL B C 1
ATOM 4016 O O . VAL B 1 224 ? 59.685 -0.191 9.128 1.00 15.37 224 VAL B O 1
ATOM 4020 N N . ASN B 1 225 ? 61.741 0.153 9.984 1.00 11.80 225 ASN B N 1
ATOM 4021 C CA . ASN B 1 225 ? 62.196 -1.217 9.780 1.00 13.81 225 ASN B CA 1
ATOM 4022 C C . ASN B 1 225 ? 62.350 -1.940 11.116 1.00 13.11 225 ASN B C 1
ATOM 4023 O O . ASN B 1 225 ? 63.136 -1.524 11.957 1.00 14.97 225 ASN B O 1
ATOM 4028 N N . ILE B 1 226 ? 61.607 -3.023 11.303 1.00 12.50 226 ILE B N 1
ATOM 4029 C CA . ILE B 1 226 ? 61.680 -3.784 12.550 1.00 12.82 226 ILE B CA 1
ATOM 4030 C C . ILE B 1 226 ? 62.248 -5.192 12.325 1.00 13.79 226 ILE B C 1
ATOM 4031 O O . ILE B 1 226 ? 61.714 -5.991 11.544 1.00 14.31 226 ILE B O 1
ATOM 4036 N N . PHE B 1 227 ? 63.318 -5.499 13.040 1.00 12.91 227 PHE B N 1
ATOM 4037 C CA . PHE B 1 227 ? 63.966 -6.792 12.891 1.00 13.72 227 PHE B CA 1
ATOM 4038 C C . PHE B 1 227 ? 64.245 -7.482 14.225 1.00 14.05 227 PHE B C 1
ATOM 4039 O O . PHE B 1 227 ? 64.642 -6.839 15.200 1.00 12.02 227 PHE B O 1
ATOM 4047 N N . ASN B 1 228 ? 64.017 -8.790 14.265 1.00 12.41 228 ASN B N 1
ATOM 4048 C CA . ASN B 1 228 ? 64.362 -9.565 15.445 1.00 14.11 228 ASN B CA 1
ATOM 4049 C C . ASN B 1 228 ? 65.835 -9.911 15.209 1.00 15.18 228 ASN B C 1
ATOM 4050 O O . ASN B 1 228 ? 66.276 -10.015 14.059 1.00 13.82 228 ASN B O 1
ATOM 4055 N N . ILE B 1 229 ? 66.586 -10.079 16.289 1.00 15.25 229 ILE B N 1
ATOM 4056 C CA . ILE B 1 229 ? 67.976 -10.484 16.196 1.00 17.18 229 ILE B CA 1
ATOM 4057 C C . ILE B 1 229 ? 68.112 -11.652 17.168 1.00 17.46 229 ILE B C 1
ATOM 4058 O O . ILE B 1 229 ? 67.423 -11.703 18.187 1.00 18.51 229 ILE B O 1
ATOM 4063 N N . GLY B 1 230 ? 68.982 -12.599 16.843 1.00 16.90 230 GLY B N 1
ATOM 4064 C CA . GLY B 1 230 ? 69.175 -13.745 17.711 1.00 17.89 230 GLY B CA 1
ATOM 4065 C C . GLY B 1 230 ? 70.033 -14.773 17.007 1.00 19.05 230 GLY B C 1
ATOM 4066 O O . GLY B 1 230 ? 70.427 -14.558 15.862 1.00 17.34 230 GLY B O 1
ATOM 4067 N N . SER B 1 231 ? 70.343 -15.874 17.685 1.00 19.17 231 SER B N 1
ATOM 4068 C CA . SER B 1 231 ? 71.146 -16.926 17.078 1.00 22.55 231 SER B CA 1
ATOM 4069 C C . SER B 1 231 ? 70.183 -17.992 16.561 1.00 23.90 231 SER B C 1
ATOM 4070 O O . SER B 1 231 ? 68.987 -17.926 16.827 1.00 24.91 231 SER B O 1
ATOM 4073 N N . GLU B 1 232 ? 70.699 -18.970 15.828 1.00 26.11 232 GLU B N 1
ATOM 4074 C CA . GLU B 1 232 ? 69.863 -20.020 15.250 1.00 29.82 232 GLU B CA 1
ATOM 4075 C C . GLU B 1 232 ? 69.317 -21.058 16.222 1.00 29.96 232 GLU B C 1
ATOM 4076 O O . GLU B 1 232 ? 68.334 -21.737 15.919 1.00 31.80 232 GLU B O 1
ATOM 4082 N N . ASP B 1 233 ? 69.933 -21.187 17.390 1.00 30.33 233 ASP B N 1
ATOM 4083 C CA . ASP B 1 233 ? 69.487 -22.205 18.333 1.00 29.08 233 ASP B CA 1
ATOM 4084 C C . ASP B 1 233 ? 69.343 -21.756 19.779 1.00 28.76 233 ASP B C 1
ATOM 4085 O O . ASP B 1 233 ? 69.298 -20.564 20.084 1.00 27.79 233 ASP B O 1
ATOM 4090 N N . GLN B 1 234 ? 69.271 -22.748 20.660 1.00 27.50 234 GLN B N 1
ATOM 4091 C CA . GLN B 1 234 ? 69.154 -22.527 22.093 1.00 27.43 234 GLN B CA 1
ATOM 4092 C C . GLN B 1 234 ? 70.168 -23.423 22.817 1.00 26.38 234 GLN B C 1
ATOM 4093 O O . GLN B 1 234 ? 70.802 -24.276 22.198 1.00 25.09 234 GLN B O 1
ATOM 4099 N N . ILE B 1 235 ? 70.331 -23.210 24.117 1.00 24.06 235 ILE B N 1
ATOM 4100 C CA . ILE B 1 235 ? 71.243 -24.007 24.924 1.00 25.35 235 ILE B CA 1
ATOM 4101 C C . ILE B 1 235 ? 70.673 -24.063 26.334 1.00 25.79 235 ILE B C 1
ATOM 4102 O O . ILE B 1 235 ? 70.102 -23.086 26.809 1.00 28.31 235 ILE B O 1
ATOM 4107 N N . LYS B 1 236 ? 70.824 -25.204 26.999 1.00 28.01 236 LYS B N 1
ATOM 4108 C CA . LYS B 1 236 ? 70.294 -25.363 28.351 1.00 28.51 236 LYS B CA 1
ATOM 4109 C C . LYS B 1 236 ? 71.159 -24.760 29.451 1.00 28.64 236 LYS B C 1
ATOM 4110 O O . LYS B 1 236 ? 72.371 -24.637 29.311 1.00 27.68 236 LYS B O 1
ATOM 4116 N N . VAL B 1 237 ? 70.505 -24.384 30.547 1.00 29.62 237 VAL B N 1
ATOM 4117 C CA . VAL B 1 237 ? 71.169 -23.791 31.698 1.00 30.61 237 VAL B CA 1
ATOM 4118 C C . VAL B 1 237 ? 72.248 -24.724 32.238 1.00 30.52 237 VAL B C 1
ATOM 4119 O O . VAL B 1 237 ? 73.336 -24.284 32.616 1.00 29.73 237 VAL B O 1
ATOM 4123 N N . LYS B 1 238 ? 71.939 -26.015 32.263 1.00 31.40 238 LYS B N 1
ATOM 4124 C CA . LYS B 1 238 ? 72.878 -27.015 32.753 1.00 32.72 238 LYS B CA 1
ATOM 4125 C C . LYS B 1 238 ? 74.131 -26.973 31.885 1.00 32.05 238 LYS B C 1
ATOM 4126 O O . LYS B 1 238 ? 75.257 -26.987 32.389 1.00 31.30 238 LYS B O 1
ATOM 4132 N N . ARG B 1 239 ? 73.917 -26.911 30.574 1.00 32.13 239 ARG B N 1
ATOM 4133 C CA . ARG B 1 239 ? 75.001 -26.868 29.604 1.00 31.76 239 ARG B CA 1
ATOM 4134 C C . ARG B 1 239 ? 75.872 -25.631 29.801 1.00 31.74 239 ARG B C 1
ATOM 4135 O O . ARG B 1 239 ? 77.094 -25.683 29.628 1.00 31.63 239 ARG B O 1
ATOM 4143 N N . ILE B 1 240 ? 75.242 -24.516 30.165 1.00 30.60 240 ILE B N 1
ATOM 4144 C CA . ILE B 1 240 ? 75.975 -23.272 30.405 1.00 29.75 240 ILE B CA 1
ATOM 4145 C C . ILE B 1 240 ? 76.953 -23.501 31.559 1.00 30.09 240 ILE B C 1
ATOM 4146 O O . ILE B 1 240 ? 78.143 -23.180 31.462 1.00 28.54 240 ILE B O 1
ATOM 4151 N N . ALA B 1 241 ? 76.430 -24.057 32.652 1.00 29.80 241 ALA B N 1
ATOM 4152 C CA . ALA B 1 241 ? 77.219 -24.350 33.844 1.00 30.38 241 ALA B CA 1
ATOM 4153 C C . ALA B 1 241 ? 78.420 -25.220 33.490 1.00 30.04 241 ALA B C 1
ATOM 4154 O O . ALA B 1 241 ? 79.534 -25.002 33.973 1.00 30.26 241 ALA B O 1
ATOM 4156 N N . GLU B 1 242 ? 78.181 -26.213 32.646 1.00 29.61 242 GLU B N 1
ATOM 4157 C CA . GLU B 1 242 ? 79.235 -27.107 32.213 1.00 30.22 242 GLU B CA 1
ATOM 4158 C C . GLU B 1 242 ? 80.355 -26.337 31.523 1.00 29.68 242 GLU B C 1
ATOM 4159 O O . GLU B 1 242 ? 81.528 -26.507 31.855 1.00 26.99 242 GLU B O 1
ATOM 4165 N N . ILE B 1 243 ? 79.988 -25.481 30.571 1.00 28.83 243 ILE B N 1
ATOM 4166 C CA . ILE B 1 243 ? 80.977 -24.703 29.828 1.00 29.03 243 ILE B CA 1
ATOM 4167 C C . ILE B 1 243 ? 81.745 -23.732 30.723 1.00 29.54 243 ILE B C 1
ATOM 4168 O O . ILE B 1 243 ? 82.938 -23.482 30.502 1.00 30.45 243 ILE B O 1
ATOM 4173 N N . VAL B 1 244 ? 81.074 -23.190 31.735 1.00 29.85 244 VAL B N 1
ATOM 4174 C CA . VAL B 1 244 ? 81.730 -22.273 32.659 1.00 31.30 244 VAL B CA 1
ATOM 4175 C C . VAL B 1 244 ? 82.810 -23.041 33.424 1.00 32.11 244 VAL B C 1
ATOM 4176 O O . VAL B 1 244 ? 83.907 -22.532 33.651 1.00 31.31 244 VAL B O 1
ATOM 4180 N N . CYS B 1 245 ? 82.497 -24.275 33.807 1.00 34.37 245 CYS B N 1
ATOM 4181 C CA . CYS B 1 245 ? 83.448 -25.113 34.539 1.00 36.93 245 CYS B CA 1
ATOM 4182 C C . CYS B 1 245 ? 84.560 -25.589 33.611 1.00 38.65 245 CYS B C 1
ATOM 4183 O O . CYS B 1 245 ? 85.735 -25.587 33.988 1.00 39.19 245 CYS B O 1
ATOM 4186 N N . GLU B 1 246 ? 84.188 -26.002 32.401 1.00 40.31 246 GLU B N 1
ATOM 4187 C CA . GLU B 1 246 ? 85.162 -26.454 31.419 1.00 42.33 246 GLU B CA 1
ATOM 4188 C C . GLU B 1 246 ? 86.255 -25.406 31.250 1.00 43.74 246 GLU B C 1
ATOM 4189 O O . GLU B 1 246 ? 87.442 -25.734 31.187 1.00 44.15 246 GLU B O 1
ATOM 4195 N N . GLU B 1 247 ? 85.852 -24.141 31.188 1.00 43.87 247 GLU B N 1
ATOM 4196 C CA . GLU B 1 247 ? 86.802 -23.049 31.009 1.00 44.05 247 GLU B CA 1
ATOM 4197 C C . GLU B 1 247 ? 87.525 -22.645 32.291 1.00 43.39 247 GLU B C 1
ATOM 4198 O O . GLU B 1 247 ? 88.687 -22.262 32.248 1.00 43.35 247 GLU B O 1
ATOM 4204 N N . LEU B 1 248 ? 86.845 -22.719 33.428 1.00 44.09 248 LEU B N 1
ATOM 4205 C CA . LEU B 1 248 ? 87.479 -22.344 34.687 1.00 44.98 248 LEU B CA 1
ATOM 4206 C C . LEU B 1 248 ? 88.397 -23.438 35.223 1.00 46.38 248 LEU B C 1
ATOM 4207 O O . LEU B 1 248 ? 89.188 -23.204 36.139 1.00 46.49 248 LEU B O 1
ATOM 4212 N N . GLY B 1 249 ? 88.296 -24.631 34.647 1.00 46.98 249 GLY B N 1
ATOM 4213 C CA . GLY B 1 249 ? 89.123 -25.733 35.106 1.00 48.75 249 GLY B CA 1
ATOM 4214 C C . GLY B 1 249 ? 88.676 -26.207 36.476 1.00 49.34 249 GLY B C 1
ATOM 4215 O O . GLY B 1 249 ? 89.495 -26.574 37.323 1.00 49.83 249 GLY B O 1
ATOM 4216 N N . LEU B 1 250 ? 87.367 -26.192 36.694 1.00 49.13 250 LEU B N 1
ATOM 4217 C CA . LEU B 1 250 ? 86.792 -26.622 37.957 1.00 49.86 250 LEU B CA 1
ATOM 4218 C C . LEU B 1 250 ? 85.796 -27.745 37.709 1.00 49.89 250 LEU B C 1
ATOM 4219 O O . LEU B 1 250 ? 85.240 -27.864 36.616 1.00 48.90 250 LEU B O 1
ATOM 4224 N N . SER B 1 251 ? 85.569 -28.565 38.728 1.00 50.49 251 SER B N 1
ATOM 4225 C CA . SER B 1 251 ? 84.646 -29.685 38.607 1.00 50.88 251 SER B CA 1
ATOM 4226 C C . SER B 1 251 ? 83.695 -29.755 39.793 1.00 51.11 251 SER B C 1
ATOM 4227 O O . SER B 1 251 ? 83.588 -30.788 40.452 1.00 51.74 251 SER B O 1
ATOM 4230 N N . PRO B 1 252 ? 82.986 -28.658 40.081 1.00 51.00 252 PRO B N 1
ATOM 4231 C CA . PRO B 1 252 ? 82.064 -28.694 41.214 1.00 51.74 252 PRO B CA 1
ATOM 4232 C C . PRO B 1 252 ? 80.893 -29.610 40.888 1.00 52.53 252 PRO B C 1
ATOM 4233 O O . PRO B 1 252 ? 80.687 -29.974 39.730 1.00 52.60 252 PRO B O 1
ATOM 4237 N N . ARG B 1 253 ? 80.137 -29.995 41.910 1.00 53.61 253 ARG B N 1
ATOM 4238 C CA . ARG B 1 253 ? 78.969 -30.836 41.692 1.00 54.34 253 ARG B CA 1
ATOM 4239 C C . ARG B 1 253 ? 77.787 -29.882 41.599 1.00 54.02 253 ARG B C 1
ATOM 4240 O O . ARG B 1 253 ? 77.750 -28.865 42.294 1.00 53.53 253 ARG B O 1
ATOM 4248 N N . PHE B 1 254 ? 76.836 -30.195 40.727 1.00 54.46 254 PHE B N 1
ATOM 4249 C CA . PHE B 1 254 ? 75.673 -29.337 40.551 1.00 54.96 254 PHE B CA 1
ATOM 4250 C C . PHE B 1 254 ? 74.585 -29.624 41.583 1.00 55.42 254 PHE B C 1
ATOM 4251 O O . PHE B 1 254 ? 74.015 -30.719 41.631 1.00 55.32 254 PHE B O 1
ATOM 4259 N N . ARG B 1 255 ? 74.308 -28.627 42.415 1.00 56.05 255 ARG B N 1
ATOM 4260 C CA . ARG B 1 255 ? 73.279 -28.736 43.442 1.00 56.75 255 ARG B CA 1
ATOM 4261 C C . ARG B 1 255 ? 72.061 -27.972 42.935 1.00 56.58 255 ARG B C 1
ATOM 4262 O O . ARG B 1 255 ? 71.946 -26.765 43.141 1.00 56.80 255 ARG B O 1
ATOM 4270 N N . PHE B 1 256 ? 71.161 -28.686 42.268 1.00 56.10 256 PHE B N 1
ATOM 4271 C CA . PHE B 1 256 ? 69.960 -28.075 41.711 1.00 56.52 256 PHE B CA 1
ATOM 4272 C C . PHE B 1 256 ? 68.959 -27.599 42.770 1.00 57.06 256 PHE B C 1
ATOM 4273 O O . PHE B 1 256 ? 68.565 -28.354 43.663 1.00 57.03 256 PHE B O 1
ATOM 4281 N N . THR B 1 257 ? 68.560 -26.335 42.661 1.00 57.19 257 THR B N 1
ATOM 4282 C CA . THR B 1 257 ? 67.617 -25.723 43.592 1.00 58.15 257 THR B CA 1
ATOM 4283 C C . THR B 1 257 ? 66.264 -26.430 43.560 1.00 58.09 257 THR B C 1
ATOM 4284 O O . THR B 1 257 ? 65.532 -26.341 42.579 1.00 58.41 257 THR B O 1
ATOM 4288 N N . MET B 1 270 ? 61.696 -19.467 24.850 1.00 43.40 270 MET B N 1
ATOM 4289 C CA . MET B 1 270 ? 61.642 -18.308 23.968 1.00 44.21 270 MET B CA 1
ATOM 4290 C C . MET B 1 270 ? 62.749 -18.318 22.911 1.00 42.15 270 MET B C 1
ATOM 4291 O O . MET B 1 270 ? 63.921 -18.585 23.201 1.00 44.47 270 MET B O 1
ATOM 4293 N N . LEU B 1 271 ? 62.355 -18.028 21.678 1.00 37.71 271 LEU B N 1
ATOM 4294 C CA . LEU B 1 271 ? 63.273 -17.987 20.549 1.00 33.44 271 LEU B CA 1
ATOM 4295 C C . LEU B 1 271 ? 62.630 -17.144 19.458 1.00 29.18 271 LEU B C 1
ATOM 4296 O O . LEU B 1 271 ? 61.510 -17.420 19.037 1.00 28.13 271 LEU B O 1
ATOM 4301 N N . LEU B 1 272 ? 63.336 -16.115 19.010 1.00 25.79 272 LEU B N 1
ATOM 4302 C CA . LEU B 1 272 ? 62.814 -15.247 17.959 1.00 22.68 272 LEU B CA 1
ATOM 4303 C C . LEU B 1 272 ? 63.196 -15.766 16.586 1.00 21.07 272 LEU B C 1
ATOM 4304 O O . LEU B 1 272 ? 64.245 -16.391 16.421 1.00 19.80 272 LEU B O 1
ATOM 4309 N N . SER B 1 273 ? 62.345 -15.508 15.598 1.00 20.34 273 SER B N 1
ATOM 4310 C CA . SER B 1 273 ? 62.649 -15.910 14.233 1.00 19.37 273 SER B CA 1
ATOM 4311 C C . SER B 1 273 ? 63.490 -14.802 13.590 1.00 19.56 273 SER B C 1
ATOM 4312 O O . SER B 1 273 ? 63.177 -13.619 13.719 1.00 19.33 273 SER B O 1
ATOM 4315 N N . ILE B 1 274 ? 64.570 -15.182 12.913 1.00 21.14 274 ILE B N 1
ATOM 4316 C CA . ILE B 1 274 ? 65.429 -14.200 12.259 1.00 20.65 274 ILE B CA 1
ATOM 4317 C C . ILE B 1 274 ? 65.349 -14.333 10.740 1.00 20.49 274 ILE B C 1
ATOM 4318 O O . ILE B 1 274 ? 66.220 -13.850 10.013 1.00 21.92 274 ILE B O 1
ATOM 4323 N N . GLU B 1 275 ? 64.288 -14.978 10.268 1.00 21.19 275 GLU B N 1
ATOM 4324 C CA . GLU B 1 275 ? 64.092 -15.177 8.841 1.00 21.18 275 GLU B CA 1
ATOM 4325 C C . GLU B 1 275 ? 64.005 -13.873 8.059 1.00 21.04 275 GLU B C 1
ATOM 4326 O O . GLU B 1 275 ? 64.390 -13.830 6.894 1.00 22.59 275 GLU B O 1
ATOM 4332 N N . LYS B 1 276 ? 63.509 -12.810 8.692 1.00 18.88 276 LYS B N 1
ATOM 4333 C CA . LYS B 1 276 ? 63.395 -11.517 8.020 1.00 19.49 276 LYS B CA 1
ATOM 4334 C C . LYS B 1 276 ? 64.785 -10.972 7.704 1.00 17.25 276 LYS B C 1
ATOM 4335 O O . LYS B 1 276 ? 65.065 -10.591 6.566 1.00 15.44 276 LYS B O 1
ATOM 4341 N N . LEU B 1 277 ? 65.666 -10.947 8.706 1.00 16.97 277 LEU B N 1
ATOM 4342 C CA . LEU B 1 277 ? 67.034 -10.482 8.478 1.00 18.23 277 LEU B CA 1
ATOM 4343 C C . LEU B 1 277 ? 67.813 -11.454 7.574 1.00 19.09 277 LEU B C 1
ATOM 4344 O O . LEU B 1 277 ? 68.685 -11.038 6.806 1.00 17.36 277 LEU B O 1
ATOM 4349 N N . LYS B 1 278 ? 67.499 -12.744 7.673 1.00 21.39 278 LYS B N 1
ATOM 4350 C CA . LYS B 1 278 ? 68.181 -13.752 6.861 1.00 24.40 278 LYS B CA 1
ATOM 4351 C C . LYS B 1 278 ? 67.800 -13.582 5.394 1.00 26.31 278 LYS B C 1
ATOM 4352 O O . LYS B 1 278 ? 68.650 -13.703 4.510 1.00 26.08 278 LYS B O 1
ATOM 4358 N N . ARG B 1 279 ? 66.525 -13.292 5.138 1.00 27.23 279 ARG B N 1
ATOM 4359 C CA . ARG B 1 279 ? 66.059 -13.078 3.775 1.00 28.42 279 ARG B CA 1
ATOM 4360 C C . ARG B 1 279 ? 66.835 -11.887 3.220 1.00 27.34 279 ARG B C 1
ATOM 4361 O O . ARG B 1 279 ? 67.106 -11.801 2.023 1.00 26.93 279 ARG B O 1
ATOM 4369 N N . LEU B 1 280 ? 67.208 -10.977 4.113 1.00 27.46 280 LEU B N 1
ATOM 4370 C CA . LEU B 1 280 ? 67.961 -9.792 3.726 1.00 26.27 280 LEU B CA 1
ATOM 4371 C C . LEU B 1 280 ? 69.430 -10.148 3.432 1.00 26.20 280 LEU B C 1
ATOM 4372 O O . LEU B 1 280 ? 70.171 -9.347 2.856 1.00 27.90 280 LEU B O 1
ATOM 4377 N N . GLY B 1 281 ? 69.851 -11.342 3.838 1.00 24.70 281 GLY B N 1
ATOM 4378 C CA . GLY B 1 281 ? 71.224 -11.758 3.587 1.00 23.75 281 GLY B CA 1
ATOM 4379 C C . GLY B 1 281 ? 72.141 -11.874 4.798 1.00 21.97 281 GLY B C 1
ATOM 4380 O O . GLY B 1 281 ? 73.330 -12.184 4.647 1.00 21.85 281 GLY B O 1
ATOM 4381 N N . TRP B 1 282 ? 71.614 -11.621 5.995 1.00 20.29 282 TRP B N 1
ATOM 4382 C CA . TRP B 1 282 ? 72.414 -11.719 7.217 1.00 20.69 282 TRP B CA 1
ATOM 4383 C C . TRP B 1 282 ? 72.316 -13.111 7.813 1.00 21.76 282 TRP B C 1
ATOM 4384 O O . TRP B 1 282 ? 71.285 -13.767 7.705 1.00 22.30 282 TRP B O 1
ATOM 4395 N N . LYS B 1 283 ? 73.396 -13.553 8.451 1.00 22.21 283 LYS B N 1
ATOM 4396 C CA . LYS B 1 283 ? 73.423 -14.853 9.106 1.00 24.58 283 LYS B CA 1
ATOM 4397 C C . LYS B 1 283 ? 74.326 -14.716 10.318 1.00 21.91 283 LYS B C 1
ATOM 4398 O O . LYS B 1 283 ? 75.426 -14.166 10.215 1.00 22.30 283 LYS B O 1
ATOM 4404 N N . PRO B 1 284 ? 73.871 -15.185 11.489 1.00 20.14 284 PRO B N 1
ATOM 4405 C CA . PRO B 1 284 ? 74.751 -15.060 12.652 1.00 20.25 284 PRO B CA 1
ATOM 4406 C C . PRO B 1 284 ? 75.939 -16.015 12.486 1.00 20.70 284 PRO B C 1
ATOM 4407 O O . PRO B 1 284 ? 75.776 -17.139 12.017 1.00 19.22 284 PRO B O 1
ATOM 4411 N N . ARG B 1 285 ? 77.128 -15.555 12.854 1.00 18.64 285 ARG B N 1
ATOM 4412 C CA . ARG B 1 285 ? 78.330 -16.374 12.749 1.00 20.14 285 ARG B CA 1
ATOM 4413 C C . ARG B 1 285 ? 78.389 -17.470 13.819 1.00 20.11 285 ARG B C 1
ATOM 4414 O O . ARG B 1 285 ? 78.854 -18.581 13.558 1.00 19.25 285 ARG B O 1
ATOM 4422 N N . TYR B 1 286 ? 77.915 -17.148 15.019 1.00 18.90 286 TYR B N 1
ATOM 4423 C CA . TYR B 1 286 ? 77.969 -18.081 16.135 1.00 19.45 286 TYR B CA 1
ATOM 4424 C C . TYR B 1 286 ? 76.634 -18.607 16.653 1.00 19.91 286 TYR B C 1
ATOM 4425 O O . TYR B 1 286 ? 75.631 -17.889 16.659 1.00 20.40 286 TYR B O 1
ATOM 4434 N N . ASN B 1 287 ? 76.627 -19.872 17.077 1.00 17.51 287 ASN B N 1
ATOM 4435 C CA . ASN B 1 287 ? 75.423 -20.457 17.651 1.00 18.54 287 ASN B CA 1
ATOM 4436 C C . ASN B 1 287 ? 75.498 -20.179 19.153 1.00 17.57 287 ASN B C 1
ATOM 4437 O O . ASN B 1 287 ? 76.460 -19.567 19.617 1.00 19.25 287 ASN B O 1
ATOM 4442 N N . SER B 1 288 ? 74.501 -20.624 19.915 1.00 19.31 288 SER B N 1
ATOM 4443 C CA . SER B 1 288 ? 74.473 -20.368 21.355 1.00 19.17 288 SER B CA 1
ATOM 4444 C C . SER B 1 288 ? 75.649 -20.937 22.147 1.00 20.04 288 SER B C 1
ATOM 4445 O O . SER B 1 288 ? 76.192 -20.266 23.033 1.00 18.55 288 SER B O 1
ATOM 4448 N N . GLU B 1 289 ? 76.041 -22.169 21.845 1.00 20.27 289 GLU B N 1
ATOM 4449 C CA . GLU B 1 289 ? 77.159 -22.774 22.551 1.00 20.03 289 GLU B CA 1
ATOM 4450 C C . GLU B 1 289 ? 78.440 -21.976 22.316 1.00 19.62 289 GLU B C 1
ATOM 4451 O O . GLU B 1 289 ? 79.221 -21.753 23.243 1.00 20.13 289 GLU B O 1
ATOM 4457 N N . GLU B 1 290 ? 78.651 -21.545 21.075 1.00 18.54 290 GLU B N 1
ATOM 4458 C CA . GLU B 1 290 ? 79.840 -20.771 20.733 1.00 17.82 290 GLU B CA 1
ATOM 4459 C C . GLU B 1 290 ? 79.851 -19.404 21.416 1.00 17.46 290 GLU B C 1
ATOM 4460 O O . GLU B 1 290 ? 80.884 -18.958 21.913 1.00 16.37 290 GLU B O 1
ATOM 4466 N N . ALA B 1 291 ? 78.700 -18.740 21.450 1.00 18.48 291 ALA B N 1
ATOM 4467 C CA . ALA B 1 291 ? 78.615 -17.429 22.092 1.00 17.15 291 ALA B CA 1
ATOM 4468 C C . ALA B 1 291 ? 78.924 -17.582 23.577 1.00 15.84 291 ALA B C 1
ATOM 4469 O O . ALA B 1 291 ? 79.636 -16.774 24.161 1.00 15.63 291 ALA B O 1
ATOM 4471 N N . VAL B 1 292 ? 78.383 -18.624 24.191 1.00 16.43 292 VAL B N 1
ATOM 4472 C CA . VAL B 1 292 ? 78.613 -18.864 25.606 1.00 17.53 292 VAL B CA 1
ATOM 4473 C C . VAL B 1 292 ? 80.091 -19.153 25.901 1.00 19.01 292 VAL B C 1
ATOM 4474 O O . VAL B 1 292 ? 80.684 -18.566 26.810 1.00 18.29 292 VAL B O 1
ATOM 4478 N N . ARG B 1 293 ? 80.686 -20.060 25.134 1.00 19.43 293 ARG B N 1
ATOM 4479 C CA . ARG B 1 293 ? 82.088 -20.408 25.357 1.00 19.15 293 ARG B CA 1
ATOM 4480 C C . ARG B 1 293 ? 82.989 -19.171 25.245 1.00 19.32 293 ARG B C 1
ATOM 4481 O O . ARG B 1 293 ? 83.847 -18.942 26.104 1.00 18.95 293 ARG B O 1
ATOM 4489 N N . MET B 1 294 ? 82.781 -18.357 24.209 1.00 18.46 294 MET B N 1
ATOM 4490 C CA . MET B 1 294 ? 83.591 -17.149 24.029 1.00 17.82 294 MET B CA 1
ATOM 4491 C C . MET B 1 294 ? 83.319 -16.112 25.126 1.00 17.15 294 MET B C 1
ATOM 4492 O O . MET B 1 294 ? 84.236 -15.451 25.617 1.00 17.07 294 MET B O 1
ATOM 4497 N N . ALA B 1 295 ? 82.054 -15.974 25.502 1.00 17.65 295 ALA B N 1
ATOM 4498 C CA . ALA B 1 295 ? 81.668 -15.019 26.531 1.00 17.63 295 ALA B CA 1
ATOM 4499 C C . ALA B 1 295 ? 82.309 -15.330 27.886 1.00 18.76 295 ALA B C 1
ATOM 4500 O O . ALA B 1 295 ? 82.743 -14.419 28.594 1.00 17.82 295 ALA B O 1
ATOM 4502 N N . VAL B 1 296 ? 82.374 -16.609 28.246 1.00 17.98 296 VAL B N 1
ATOM 4503 C CA . VAL B 1 296 ? 82.978 -16.991 29.521 1.00 20.92 296 VAL B CA 1
ATOM 4504 C C . VAL B 1 296 ? 84.434 -16.527 29.594 1.00 19.57 296 VAL B C 1
ATOM 4505 O O . VAL B 1 296 ? 84.838 -15.911 30.571 1.00 20.53 296 VAL B O 1
ATOM 4509 N N . ARG B 1 297 ? 85.216 -16.838 28.561 1.00 20.23 297 ARG B N 1
ATOM 4510 C CA . ARG B 1 297 ? 86.615 -16.430 28.523 1.00 20.50 297 ARG B CA 1
ATOM 4511 C C . ARG B 1 297 ? 86.699 -14.910 28.530 1.00 20.62 297 ARG B C 1
ATOM 4512 O O . ARG B 1 297 ? 87.583 -14.333 29.172 1.00 20.06 297 ARG B O 1
ATOM 4520 N N . ASP B 1 298 ? 85.774 -14.258 27.826 1.00 21.44 298 ASP B N 1
ATOM 4521 C CA . ASP B 1 298 ? 85.742 -12.794 27.795 1.00 20.57 298 ASP B CA 1
ATOM 4522 C C . ASP B 1 298 ? 85.560 -12.253 29.216 1.00 20.80 298 ASP B C 1
ATOM 4523 O O . ASP B 1 298 ? 86.251 -11.324 29.630 1.00 21.29 298 ASP B O 1
ATOM 4528 N N . LEU B 1 299 ? 84.620 -12.829 29.963 1.00 19.56 299 LEU B N 1
ATOM 4529 C CA . LEU B 1 299 ? 84.363 -12.358 31.323 1.00 21.30 299 LEU B CA 1
ATOM 4530 C C . LEU B 1 299 ? 85.545 -12.577 32.278 1.00 21.90 299 LEU B C 1
ATOM 4531 O O . LEU B 1 299 ? 85.902 -11.684 33.053 1.00 19.43 299 LEU B O 1
ATOM 4536 N N . VAL B 1 300 ? 86.144 -13.762 32.226 1.00 22.87 300 VAL B N 1
ATOM 4537 C CA . VAL B 1 300 ? 87.293 -14.056 33.079 1.00 24.30 300 VAL B CA 1
ATOM 4538 C C . VAL B 1 300 ? 88.334 -12.962 32.896 1.00 24.88 300 VAL B C 1
ATOM 4539 O O . VAL B 1 300 ? 88.877 -12.426 33.860 1.00 26.01 300 VAL B O 1
ATOM 4543 N N . GLU B 1 301 ? 88.602 -12.630 31.641 1.00 28.47 301 GLU B N 1
ATOM 4544 C CA . GLU B 1 301 ? 89.574 -11.608 31.308 1.00 31.24 301 GLU B CA 1
ATOM 4545 C C . GLU B 1 301 ? 89.034 -10.224 31.676 1.00 31.34 301 GLU B C 1
ATOM 4546 O O . GLU B 1 301 ? 89.799 -9.328 32.031 1.00 31.95 301 GLU B O 1
ATOM 4552 N N . ASP B 1 302 ? 87.717 -10.048 31.601 1.00 30.17 302 ASP B N 1
ATOM 4553 C CA . ASP B 1 302 ? 87.107 -8.769 31.963 1.00 30.32 302 ASP B CA 1
ATOM 4554 C C . ASP B 1 302 ? 87.281 -8.468 33.451 1.00 30.76 302 ASP B C 1
ATOM 4555 O O . ASP B 1 302 ? 87.586 -7.334 33.840 1.00 29.48 302 ASP B O 1
ATOM 4560 N N . LEU B 1 303 ? 87.065 -9.486 34.279 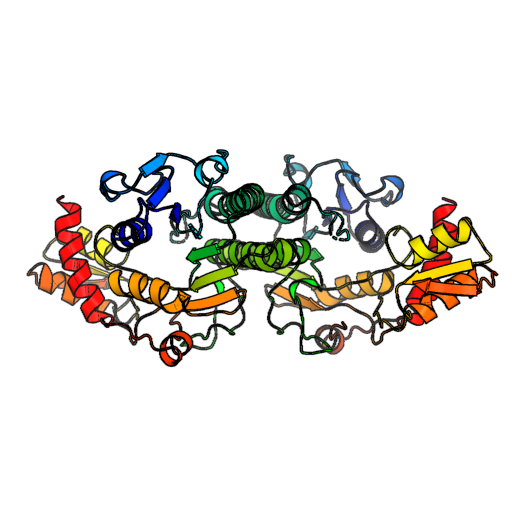1.00 30.73 303 LEU B N 1
ATOM 4561 C CA . LEU B 1 303 ? 87.202 -9.341 35.721 1.00 32.63 303 LEU B CA 1
ATOM 4562 C C . LEU B 1 303 ? 88.601 -8.892 36.132 1.00 35.13 303 LEU B C 1
ATOM 4563 O O . LEU B 1 303 ? 88.780 -8.342 37.217 1.00 35.15 303 LEU B O 1
ATOM 4568 N N . ASP B 1 304 ? 89.590 -9.121 35.267 1.00 37.53 304 ASP B N 1
ATOM 4569 C CA . ASP B 1 304 ? 90.961 -8.712 35.556 1.00 39.73 304 ASP B CA 1
ATOM 4570 C C . ASP B 1 304 ? 91.154 -7.229 35.281 1.00 40.63 304 ASP B C 1
ATOM 4571 O O . ASP B 1 304 ? 91.857 -6.540 36.020 1.00 40.74 304 ASP B O 1
ATOM 4576 N N . GLU B 1 305 ? 90.537 -6.742 34.209 1.00 42.40 305 GLU B N 1
ATOM 4577 C CA . GLU B 1 305 ? 90.656 -5.329 33.852 1.00 44.53 305 GLU B CA 1
ATOM 4578 C C . GLU B 1 305 ? 89.725 -4.459 34.690 1.00 45.21 305 GLU B C 1
ATOM 4579 O O . GLU B 1 305 ? 88.807 -5.012 35.338 1.00 45.29 305 GLU B O 1
#

Solvent-accessible surface area: 25770 Å² total; per-residue (Å²): 66,12,0,0,0,9,0,0,15,33,27,1,0,39,1,0,44,99,12,18,143,97,53,103,1,19,0,0,13,62,46,92,81,22,52,90,149,56,21,40,178,68,15,165,50,26,122,8,29,11,8,64,65,84,3,78,111,95,0,152,57,9,103,7,0,1,1,20,22,34,10,66,75,69,185,82,72,35,70,16,82,68,9,15,80,28,2,0,45,4,1,15,74,0,0,15,7,0,86,124,28,57,2,44,78,0,0,2,9,8,13,9,50,0,6,23,116,23,182,66,98,74,1,46,27,118,46,65,28,74,0,59,34,8,19,0,0,1,6,11,0,0,9,2,8,1,14,0,3,0,69,48,62,94,4,37,0,2,4,0,5,14,50,61,22,15,5,139,57,14,76,129,37,28,8,61,72,7,1,52,50,4,123,176,75,70,130,47,0,69,1,124,40,100,1,95,101,73,48,19,9,9,25,4,41,4,0,6,54,0,0,51,47,0,43,130,8,121,120,99,33,6,19,7,0,1,9,4,82,56,80,9,81,11,71,68,0,0,56,0,0,7,86,59,44,62,54,116,18,174,52,149,90,116,104,29,10,17,7,101,54,0,52,193,65,52,14,139,20,185,60,53,0,70,76,1,0,64,36,7,0,110,34,12,50,108,37,67,138,115,61,10,0,0,0,9,0,0,16,24,26,1,0,35,0,0,42,102,14,21,147,98,56,118,4,10,0,1,12,47,43,87,85,13,54,106,154,53,20,40,169,82,15,135,56,10,142,8,32,14,8,65,65,99,8,115,96,57,0,154,57,10,97,8,0,0,1,20,22,35,16,72,87,79,194,93,55,40,70,17,82,89,7,16,108,32,2,0,40,3,0,14,77,0,0,13,15,0,80,146,33,62,3,46,63,0,0,1,8,7,15,20,52,0,7,25,100,36,154,76,93,72,4,41,27,112,40,67,26,79,0,64,34,8,19,0,0,2,7,10,0,0,7,3,10,0,16,0,3,0,61,50,63,100,5,39,0,3,0,0,5,15,40,53,17,12,4,146,54,15,83,128,34,44,10,61,72,7,0,53,41,1,121,176,76,62,135,46,1,81,0,102,34,98,0,69,97,70,60,15,8,2,28,5,40,3,0,6,46,0,0,46,41,0,41,157,8,124,122,96,21,5,15,6,0,2,9,2,85,53,50,11,88,18,54,70,2,0,54,0,0,10,92,59,40,65,55,109,12,174,60,150,82,102,117,30,25,17,5,82,70,0,49,188,60,50,10,135,18,187,66,53,0,68,74,0,0,60,39,6,0,120,30,11,57,130,32,67,124,122

InterPro domains:
  IPR001509 NAD-dependent epimerase/dehydratase [PF01370] (2-228)
  IPR036291 NAD(P)-binding domain superfamily [SSF51735] (2-299)

Radius of gyration: 26.8 Å; Cα contacts (8 Å, |Δi|>4): 1248; chains: 2; bounding box: 75×64×52 Å

Foldseek 3Di:
DEEEECLQADLNLVLQVVQLVPDAYEYEALPPPGDNVSHDPSYHYDNDQLQPDQCLVVCAPHQEYEYEWADDDDDPPDDLVRRCRGQQRSLLSVLVSCLVRVHAEYEYEAELQQQDPFPDPQAEPPRDGDGDDSSSVSRVNSLVSNVVSCVPSPHAYEYEYEYAEFAARDADDLLNQQLVVCVVPVAEGEDEAPQQDKDFYAYSVQVSVLSVQCVVPPDSYHYFYGTAPDIDTSNVLNVLLCVVVVGDHDYHYPRNHDRVVSVVSPDHGPDTRVRSSNNRSVNVVVNVVD/DEEEEPCQADLNLVLQVVVLVPDAYEYEYQCPVGDPVSHDPSYHYDRDQLLDDDCQVVCAPHQEYEYPWADDDDDVPDDLVRRCRRQVRSLLSVL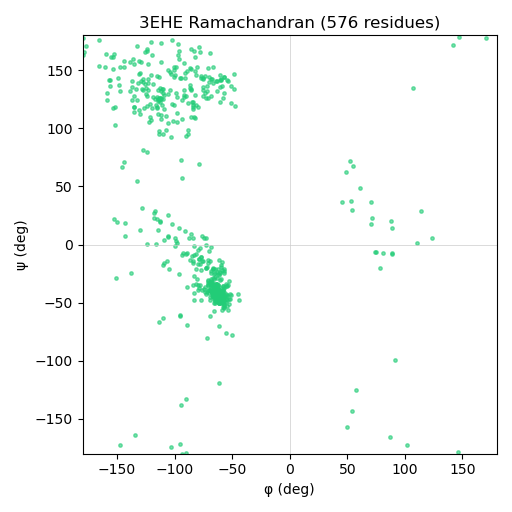VSCLVRVHAEYEYEAEQQQLPPDPDPLAEPPHDGDHPDSNSVSRVNSLVSSVVSCVVRVHAYEYEYEDAEFAARDCDDLLNVLVVVCVVPVAETEAEAPQFDKAFHAYSVQVSVLSVLQVPDDDSYHYFYGTAPGIDTRVLLSVLLCVVVVGDHDYHYPHHHDRVVSVVSPRHGPDTRSVRSNNRSVSVVVNVVD

CATH classification: 3.40.50.720 (+1 more: 3.90.25.10)